Protein AF-A0ABD0XGG5-F1 (afdb_monomer)

Organism: Umbra pygmaea (NCBI:txid75934)

Secondary structure (DSSP, 8-state):
------------------SSS-S---GGGHHHHHHHHHHHHHHHHHHHHHHHHHTTS---------------------------------------S------PPP---S-HHHHHHHHHHHHHHHHHHHHHHHHHHHHHHHHHHHHHHHHHHHHHHHHHHHHHHHHHHHHHHHHHHHHHHHHHHHHHHHHHHHHHHHHHHHHHHHHHHHHHHHHHHHHHHHHHHHHHHHHHT-S-------------------------------------------------------------------------------PPPPP----------------------S-BSSHHHHHHTT--S-EEEEE--TTSS--EEEEEE-SGGGS-EEEEEEESSS-S-----HHHHHH-EE-TTSSEE--HHHHHHHHHSS-EEEEEEEE-TT--EEEEEES-EEEPPGGGTT-EEE--EEESS--SSGGGTTPPPBBTTB--SSSSS-THHHH-S-B--SSS-SB-TTSB--TTSB---SS--BS-BHHHH-TTB--SEEEEEEEEPP-----

pLDDT: mean 70.45, std 29.36, range [24.02, 98.81]

InterPro domains:
  IPR002181 Fibrinogen, alpha/beta/gamma chain, C-terminal globular domain [PF00147] (345-556)
  IPR002181 Fibrinogen, alpha/beta/gamma chain, C-terminal globular domain [PS51406] (338-558)
  IPR002181 Fibrinogen, alpha/beta/gamma chain, C-terminal globular domain [SM00186] (342-557)
  IPR002181 Fibrinogen, alpha/beta/gamma chain, C-terminal globular domain [cd00087] (342-556)
  IPR014716 Fibrinogen, alpha/beta/gamma chain, C-terminal globular, subdomain 1 [G3DSA:3.90.215.10] (335-559)
  IPR020837 Fibrinogen, conserved site [PS00514] (507-519)
  IPR036056 Fibrinogen-like, C-terminal [SSF56496] (339-557)
  IPR037579 Fibrinogen/angiopoietin-like [PTHR47221] (123-559)

Nearest PDB structures (foldseek):
  6y41-assembly14_N  TM=9.980E-01  e=1.308E-39  Homo sapiens
  6y43-assembly1_A  TM=9.625E-01  e=9.208E-37  Homo sapiens
  4jzc-assembly1_A  TM=9.544E-01  e=1.187E-28  Homo sapiens
  8vgp-assembly1_A  TM=9.531E-01  e=6.115E-28  Homo sapiens
  1z3u-assembly4_D  TM=9.408E-01  e=3.541E-27  Homo sapiens

Foldseek 3Di:
DDDDDDDDDDDDDDDDDDPPPDPDDDPPPVVVVVVVVVVVVVVVVVVVVVVVVVVPPDDDDDDDDDDDDDDDDDDDDDDDDDDDDDDDDDDPPPPPDDDPPPPDPDDPDPPPVVVVVVVVVVVVVVVVVVVVVVVVVVVVVVVVVVVVVVVVVVVVVVVVVVVVVVVVVVVVVVVVVVVVVVVVVVVVVVVVVVVVVVVVVVVVVVVVVVVVVVVVVVVVVVVVVVVVVVVVPPPDDDDDDDDDDYDDDDDDDDDDDDDDDDDDDDDDDDDDDDDDDDDDDDDDDDDDDDDDDDDDDDDDDDDDDDDDDDDDDDDDDDDDDDDDDDDDPPDPPPDDDDQCVDDAQFLLVCVVSVVQDWDKGWHQHPQDRDIFIFTWARPPPNTRWTWQFKDAAQPDQQQDDQVCQACKDDDRVHGIGRHLVVQQRSLVRAFKKKKKWFAAPVGDIWIKIFRGWHFDDCVQQRAIATHDIDIDQPDFCVVLHRAHKFHPHRAGEQDPDGCCVQQSHTGSAHVGGQANQSFRDDPPFADDDPHLNARDHDSRPHSRTHTNMIIMIMHHDPPPDDD

Sequence (563 aa):
MGSVVGAQDFGIHTGTQLIESWKNLPIGSIVFIRTELNRSMDKQLTVGLSLWLGLFLVLPEFSQQKEEPQKSTSGSTGHKADRCSYTFIVPQQKLKGALCVNTGPATDRASHKEVEALRGELRRQQEQLDTLRHQLEQEGALATEVQALRKESGSMNARIAQLYAQLLHEVMHKKDQAAEQRRVENLMLNATTQVLQISTSYRELEKKYGSLTLMMSNQSQLIYRLEKQCLSTKDTSPPPQTSTEPCNIQSKTHLNESSESKEMANDVQRDQGASPLQTQKKEPLQGIKVLPATMADAPTDAPFISFPVTKTPVECPPTNPIFRDFVEDPNQLATQSINQQGPWRDCQQVLDSGEATSGIYLLRPQSANRLLQAWCEQTMAHGGWTVIQRRLDGSVNFFRNWEQYKQGFGNLDGEYWLGLEHLYWLTKQAHYKLRVAMEDWQGRHVFAEYDSFRLEPESDWYRLRLGIYQGTAGDSLSWHNNKAFTTLDKDKDAYSGNCAHYQKGGWWYHMCAHSNLNGVWYRGGHYRSRYQDGVYWAEFHGGSYSLKKVTMMIKPTPTSTPL

Mean predicted aligned error: 23.39 Å

Solvent-accessible surface area (backbone atoms only — not comparable to full-atom values): 35456 Å² total; per-residue (Å²): 134,87,81,91,88,84,88,82,91,86,81,95,81,87,79,96,83,86,88,82,87,82,88,83,80,72,83,76,64,62,62,65,58,59,56,57,56,54,66,54,50,63,64,50,54,60,57,52,51,57,61,57,63,66,68,74,79,80,77,83,90,77,83,88,82,86,86,83,92,79,90,84,81,89,82,92,79,81,90,74,81,89,74,88,81,85,81,85,81,76,80,84,79,77,79,89,66,87,81,83,75,79,85,66,83,90,73,99,65,80,52,67,67,56,59,49,48,53,54,51,49,53,48,52,53,48,54,50,50,55,52,53,48,54,51,52,52,53,54,50,52,53,51,52,52,55,52,49,53,52,53,49,50,53,52,51,52,52,52,51,53,50,52,52,52,52,50,50,53,53,52,49,53,55,51,53,51,55,49,51,52,52,51,51,51,54,51,50,52,52,51,50,51,52,53,51,51,52,52,54,52,49,59,52,50,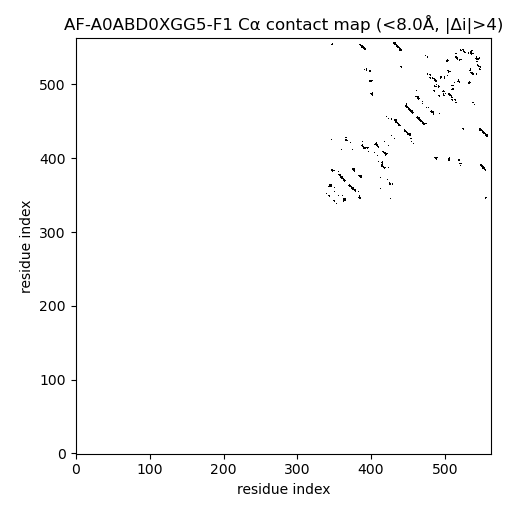53,53,53,51,52,53,50,52,53,51,50,54,51,50,52,54,51,50,55,53,51,52,54,52,65,60,73,67,66,87,78,87,83,84,86,84,88,82,82,89,86,85,83,86,84,90,80,91,81,90,87,81,88,83,90,87,86,81,90,77,87,82,88,85,88,87,85,86,84,88,89,85,90,84,88,87,89,87,88,86,86,87,87,85,81,85,86,90,87,88,82,90,85,81,92,90,82,88,86,87,80,85,84,88,80,88,79,90,82,84,83,83,85,89,84,87,86,84,86,85,85,81,88,74,97,76,74,93,67,81,77,82,71,84,80,85,64,67,28,58,45,30,40,53,36,37,76,72,67,53,60,67,62,42,81,45,61,29,32,31,84,65,40,104,50,77,50,76,38,28,26,39,30,72,62,90,85,21,20,23,31,44,46,33,34,46,64,81,57,87,51,85,44,70,46,45,54,67,47,50,34,67,31,51,71,37,80,93,57,35,30,38,56,13,52,56,55,48,25,32,54,29,63,60,48,57,19,22,36,38,39,44,38,30,40,82,85,70,54,74,38,30,35,33,23,68,31,38,33,40,41,55,73,95,54,39,42,21,32,43,64,54,60,79,51,70,72,31,56,84,34,55,73,84,34,41,76,19,23,40,21,19,72,78,41,73,45,53,70,47,103,59,58,49,24,74,54,29,37,17,48,42,42,32,38,84,45,72,51,41,32,79,38,18,44,64,41,85,83,21,70,63,86,67,100,49,69,23,30,20,15,41,31,65,66,65,30,53,55,25,10,44,42,30,39,36,35,28,36,30,77,48,84,80,78,72,86,129

Structure (mmCIF, N/CA/C/O backbone):
data_AF-A0ABD0XGG5-F1
#
_entry.id   AF-A0ABD0XGG5-F1
#
loop_
_atom_site.group_PDB
_atom_site.id
_atom_site.type_symbol
_atom_site.label_atom_id
_atom_site.label_alt_id
_atom_site.label_comp_id
_atom_site.label_asym_id
_atom_site.label_entity_id
_atom_site.label_seq_id
_atom_site.pdbx_PDB_ins_code
_atom_site.Cartn_x
_atom_site.Cartn_y
_atom_site.Cartn_z
_atom_site.occupancy
_atom_site.B_iso_or_equiv
_atom_site.auth_seq_id
_atom_site.auth_comp_id
_atom_site.auth_asym_id
_atom_site.auth_atom_id
_atom_site.pdbx_PDB_model_num
ATOM 1 N N . MET A 1 1 ? 59.006 -14.037 -38.728 1.00 33.78 1 MET A N 1
ATOM 2 C CA . MET A 1 1 ? 58.498 -15.153 -39.556 1.00 33.78 1 MET A CA 1
ATOM 3 C C . MET A 1 1 ? 58.063 -16.226 -38.562 1.00 33.78 1 MET A C 1
ATOM 5 O O . MET A 1 1 ? 58.912 -16.633 -37.786 1.00 33.78 1 MET A O 1
ATOM 9 N N . GLY A 1 2 ? 56.791 -16.585 -38.378 1.00 31.97 2 GLY A N 1
ATOM 10 C CA . GLY A 1 2 ? 55.601 -16.352 -39.212 1.00 31.97 2 GLY A CA 1
ATOM 11 C C . GLY A 1 2 ? 55.391 -17.508 -40.204 1.00 31.97 2 GLY A C 1
ATOM 12 O O . GLY A 1 2 ? 56.377 -17.915 -40.807 1.00 31.97 2 GLY A O 1
ATOM 13 N N . SER A 1 3 ? 54.190 -18.061 -40.418 1.00 28.09 3 SER A N 1
ATOM 14 C CA . SER A 1 3 ? 52.850 -17.718 -39.886 1.00 28.09 3 SER A CA 1
ATOM 15 C C . SER A 1 3 ? 51.855 -18.890 -40.104 1.00 28.09 3 SER A C 1
ATOM 17 O O . SER A 1 3 ? 52.213 -19.855 -40.763 1.00 28.09 3 SER A O 1
ATOM 19 N N . VAL A 1 4 ? 50.595 -18.735 -39.655 1.00 29.55 4 VAL A N 1
ATOM 20 C CA . VAL A 1 4 ? 49.371 -19.473 -40.089 1.00 29.55 4 VAL A CA 1
ATOM 21 C C . VAL A 1 4 ? 49.253 -20.975 -39.760 1.00 29.55 4 VAL A C 1
ATOM 23 O O . VAL A 1 4 ? 49.890 -21.796 -40.399 1.00 29.55 4 VAL A O 1
ATOM 26 N N . VAL A 1 5 ? 48.295 -21.310 -38.881 1.00 28.47 5 VAL A N 1
ATOM 27 C CA . VAL A 1 5 ? 47.053 -22.113 -39.101 1.00 28.47 5 VAL A CA 1
ATOM 28 C C . VAL A 1 5 ? 46.075 -21.616 -38.009 1.00 28.47 5 VAL A C 1
ATOM 30 O O . VAL A 1 5 ? 46.538 -21.249 -36.933 1.00 28.47 5 VAL A O 1
ATOM 33 N N . GLY A 1 6 ? 44.752 -21.492 -38.146 1.00 27.00 6 GLY A N 1
ATOM 34 C CA . GLY A 1 6 ? 43.788 -21.821 -39.204 1.00 27.00 6 GLY A CA 1
ATOM 35 C C . GLY A 1 6 ? 42.500 -22.305 -38.514 1.00 27.00 6 GLY A C 1
ATOM 36 O O . GLY A 1 6 ? 42.580 -23.138 -37.617 1.00 27.00 6 GLY A O 1
ATOM 37 N N . ALA A 1 7 ? 41.339 -21.728 -38.829 1.00 27.56 7 ALA A N 1
ATOM 38 C CA . ALA A 1 7 ? 40.103 -21.947 -38.064 1.00 27.56 7 ALA A CA 1
ATOM 39 C C . ALA A 1 7 ? 39.243 -23.094 -38.624 1.00 27.56 7 ALA A C 1
ATOM 41 O O . ALA A 1 7 ? 39.269 -23.303 -39.833 1.00 27.56 7 ALA A O 1
ATOM 42 N N . GLN A 1 8 ? 38.429 -23.741 -37.772 1.00 28.45 8 GLN A N 1
ATOM 43 C CA . GLN A 1 8 ? 36.966 -23.836 -37.958 1.00 28.45 8 GLN A CA 1
ATOM 44 C C . GLN A 1 8 ? 36.216 -24.506 -36.781 1.00 28.45 8 GLN A C 1
ATOM 46 O O . GLN A 1 8 ? 36.714 -25.425 -36.138 1.00 28.45 8 GLN A O 1
ATOM 51 N N . ASP A 1 9 ? 35.011 -23.986 -36.536 1.00 27.44 9 ASP A N 1
ATOM 52 C CA . ASP A 1 9 ? 33.744 -24.623 -36.134 1.00 27.44 9 ASP A CA 1
ATOM 53 C C . ASP A 1 9 ? 33.700 -25.849 -35.194 1.00 27.44 9 ASP A C 1
ATOM 55 O O . ASP A 1 9 ? 33.887 -26.985 -35.610 1.00 27.44 9 ASP A O 1
ATOM 59 N N . PHE A 1 10 ? 33.211 -25.609 -33.971 1.00 25.59 10 PHE A N 1
ATOM 60 C CA . PHE A 1 10 ? 32.110 -26.329 -33.292 1.00 25.59 10 PHE A CA 1
ATOM 61 C C . PHE A 1 10 ? 31.510 -25.338 -32.264 1.00 25.59 10 PHE A C 1
ATOM 63 O O . PHE A 1 10 ? 32.206 -24.440 -31.800 1.00 25.59 10 PHE A O 1
ATOM 70 N N . GLY A 1 11 ? 30.248 -25.378 -31.839 1.00 26.36 11 GLY A N 1
ATOM 71 C CA . GLY A 1 11 ? 29.154 -26.322 -32.075 1.00 26.36 11 GLY A CA 1
ATOM 72 C C . GLY A 1 11 ? 28.237 -26.274 -30.844 1.00 26.36 11 GLY A C 1
ATOM 73 O O . GLY A 1 11 ? 28.672 -26.623 -29.751 1.00 26.36 11 GLY A O 1
ATOM 74 N N . ILE A 1 12 ? 27.007 -25.764 -30.970 1.00 35.06 12 ILE A N 1
ATOM 75 C CA . ILE A 1 12 ? 26.151 -25.488 -29.800 1.00 35.06 12 ILE A CA 1
ATOM 76 C C . ILE A 1 12 ? 25.566 -26.790 -29.242 1.00 35.06 12 ILE A C 1
ATOM 78 O O . ILE A 1 12 ? 24.821 -27.467 -29.944 1.00 35.06 12 ILE A O 1
ATOM 82 N N . HIS A 1 13 ? 25.790 -27.069 -27.954 1.00 27.92 13 HIS A N 1
ATOM 83 C CA . HIS A 1 13 ? 24.845 -27.854 -27.158 1.00 27.92 13 HIS A CA 1
ATOM 84 C C . HIS A 1 13 ? 24.826 -27.452 -25.675 1.00 27.92 13 HIS A C 1
ATOM 86 O O . HIS A 1 13 ? 25.647 -26.680 -25.185 1.00 27.92 13 HIS A O 1
ATOM 92 N N . THR A 1 14 ? 23.794 -27.935 -24.992 1.00 36.28 14 THR A N 1
ATOM 93 C CA . THR A 1 14 ? 23.286 -27.486 -23.692 1.00 36.28 14 THR A CA 1
ATOM 94 C C . THR A 1 14 ? 23.737 -28.349 -22.512 1.00 36.28 14 THR A C 1
ATOM 96 O O . THR A 1 14 ? 23.705 -29.571 -22.624 1.00 36.28 14 THR A O 1
ATOM 99 N N . GLY A 1 15 ? 23.919 -27.735 -21.336 1.00 30.84 15 GLY A N 1
ATOM 100 C CA . GLY A 1 15 ? 23.593 -28.389 -20.057 1.00 30.84 15 GLY A CA 1
ATOM 101 C C . GLY A 1 15 ? 24.714 -28.524 -19.018 1.00 30.84 15 GLY A C 1
ATOM 102 O O . GLY A 1 15 ? 25.653 -29.289 -19.180 1.00 30.84 15 GLY A O 1
ATOM 103 N N . THR A 1 16 ? 24.526 -27.840 -17.884 1.00 41.25 16 THR A N 1
ATOM 104 C CA . THR A 1 16 ? 24.708 -28.395 -16.523 1.00 41.25 16 THR A CA 1
ATOM 105 C C . THR A 1 16 ? 25.890 -29.347 -16.250 1.00 41.25 16 THR A C 1
ATOM 107 O O . THR A 1 16 ? 25.668 -30.518 -15.949 1.00 41.25 16 THR A O 1
ATOM 110 N N . GLN A 1 17 ? 27.128 -28.835 -16.196 1.00 33.72 17 GLN A N 1
ATOM 111 C CA . GLN A 1 17 ? 28.214 -29.464 -15.416 1.00 33.72 17 GLN A CA 1
ATOM 112 C C . GLN A 1 17 ? 29.354 -28.474 -15.086 1.00 33.72 17 GLN A C 1
ATOM 114 O O . GLN A 1 17 ? 30.371 -28.434 -15.768 1.00 33.72 17 GLN A O 1
ATOM 119 N N . LEU A 1 18 ? 29.191 -27.633 -14.047 1.00 32.34 18 LEU A N 1
ATOM 120 C CA . LEU A 1 18 ? 30.286 -26.762 -13.558 1.00 32.34 18 LEU A CA 1
ATOM 121 C C . LEU A 1 18 ? 30.145 -26.249 -12.099 1.00 32.34 18 LEU A C 1
ATOM 123 O O . LEU A 1 18 ? 30.721 -25.222 -11.746 1.00 32.34 18 LEU A O 1
ATOM 127 N N . ILE A 1 19 ? 29.400 -26.947 -11.224 1.00 35.84 19 ILE A N 1
ATOM 128 C CA . ILE A 1 19 ? 29.172 -26.530 -9.815 1.00 35.84 19 ILE A CA 1
ATOM 129 C C . ILE A 1 19 ? 29.477 -27.660 -8.803 1.00 35.84 19 ILE A C 1
ATOM 131 O O . ILE A 1 19 ? 28.729 -27.880 -7.859 1.00 35.84 19 ILE A O 1
ATOM 135 N N . GLU A 1 20 ? 30.593 -28.377 -8.976 1.00 34.34 20 GLU A N 1
ATOM 136 C CA . GLU A 1 20 ? 31.082 -29.386 -8.001 1.00 34.34 20 GLU A CA 1
ATOM 137 C C . GLU A 1 20 ? 32.575 -29.219 -7.620 1.00 34.34 20 GLU A C 1
ATOM 139 O O . GLU A 1 20 ? 33.082 -29.948 -6.775 1.00 34.34 20 GLU A O 1
ATOM 144 N N . SER A 1 21 ? 33.293 -28.219 -8.159 1.00 32.75 21 SER A N 1
ATOM 145 C CA . SER A 1 21 ? 34.752 -28.051 -7.958 1.00 32.75 21 SER A CA 1
ATOM 146 C C . SER A 1 21 ? 35.168 -26.781 -7.185 1.00 32.75 21 SER A C 1
ATOM 148 O O . SER A 1 21 ? 36.246 -26.238 -7.417 1.00 32.75 21 SER A O 1
ATOM 150 N N . TRP A 1 22 ? 34.333 -26.300 -6.254 1.00 34.16 22 TRP A N 1
ATOM 151 C CA . TRP A 1 22 ? 34.603 -25.085 -5.452 1.00 34.16 22 TRP A CA 1
ATOM 152 C C . TRP A 1 22 ? 34.530 -25.285 -3.923 1.00 34.16 22 TRP A C 1
ATOM 154 O O . TRP A 1 22 ? 34.489 -24.313 -3.175 1.00 34.16 22 TRP A O 1
ATOM 164 N N . LYS A 1 23 ? 34.533 -26.533 -3.429 1.00 36.16 23 LYS A N 1
ATOM 165 C CA . LYS A 1 23 ? 34.425 -26.833 -1.983 1.00 36.16 23 LYS A CA 1
ATOM 166 C C . LYS A 1 23 ? 35.751 -26.955 -1.214 1.00 36.16 23 LYS A C 1
ATOM 168 O O . LYS A 1 23 ? 35.702 -26.963 0.008 1.00 36.16 23 LYS A O 1
ATOM 173 N N . ASN A 1 24 ? 36.910 -27.033 -1.881 1.00 44.50 24 ASN A N 1
ATOM 174 C CA . ASN A 1 24 ? 38.211 -27.271 -1.228 1.00 44.50 24 ASN A CA 1
ATOM 175 C C . ASN A 1 24 ? 39.353 -26.418 -1.822 1.00 44.50 24 ASN A C 1
ATOM 177 O O . ASN A 1 24 ? 40.105 -26.895 -2.667 1.00 44.50 24 ASN A O 1
ATOM 181 N N . LEU A 1 25 ? 39.528 -25.181 -1.340 1.00 36.19 25 LEU A N 1
ATOM 182 C CA . LEU A 1 25 ? 40.775 -24.406 -1.475 1.00 36.19 25 LEU A CA 1
ATOM 183 C C . LEU A 1 25 ? 41.021 -23.575 -0.195 1.00 36.19 25 LEU A C 1
ATOM 185 O O . LEU A 1 25 ? 40.060 -23.062 0.381 1.00 36.19 25 LEU A O 1
ATOM 189 N N . PRO A 1 26 ? 42.276 -23.438 0.280 1.00 35.72 26 PRO A N 1
ATOM 190 C CA . PRO A 1 26 ? 42.580 -22.777 1.548 1.00 35.72 26 PRO A CA 1
ATOM 191 C C . PRO A 1 26 ? 42.569 -21.240 1.462 1.00 35.72 26 PRO A C 1
ATOM 193 O O . PRO A 1 26 ? 42.808 -20.633 0.420 1.00 35.72 26 PRO A O 1
ATOM 196 N N . ILE A 1 27 ? 42.361 -20.607 2.619 1.00 42.88 27 ILE A N 1
ATOM 197 C CA . ILE A 1 27 ? 42.032 -19.176 2.791 1.00 42.88 27 ILE A CA 1
ATOM 198 C C . ILE A 1 27 ? 43.125 -18.201 2.281 1.00 42.88 27 ILE A C 1
ATOM 200 O O . ILE A 1 27 ? 42.839 -17.032 2.021 1.00 42.88 27 ILE A O 1
ATOM 204 N N . GLY A 1 28 ? 44.366 -18.658 2.074 1.00 40.12 28 GLY A N 1
ATOM 205 C CA . GLY A 1 28 ? 45.497 -17.800 1.690 1.00 40.12 28 GLY A CA 1
ATOM 206 C C . GLY A 1 28 ? 45.398 -17.132 0.308 1.00 40.12 28 GLY A C 1
ATOM 207 O O . GLY A 1 28 ? 45.922 -16.034 0.126 1.00 40.12 28 GLY A O 1
ATOM 208 N N . SER A 1 29 ? 44.718 -17.742 -0.668 1.00 40.09 29 SER A N 1
ATOM 209 C CA . SER A 1 29 ? 44.772 -17.282 -2.071 1.00 40.09 29 SER A CA 1
ATOM 210 C C . SER A 1 29 ? 43.901 -16.057 -2.389 1.00 40.09 29 SER A C 1
ATOM 212 O O . SER A 1 29 ? 44.136 -15.386 -3.392 1.00 40.09 29 SER A O 1
ATOM 214 N N . ILE A 1 30 ? 42.916 -15.725 -1.547 1.00 38.28 30 ILE A N 1
ATOM 215 C CA . ILE A 1 30 ? 41.955 -14.635 -1.814 1.00 38.28 30 ILE A CA 1
ATOM 216 C C . ILE A 1 30 ? 42.591 -13.242 -1.638 1.00 38.28 30 ILE A C 1
ATOM 218 O O . ILE A 1 30 ? 42.180 -12.282 -2.293 1.00 38.28 30 ILE A O 1
ATOM 222 N N . VAL A 1 31 ? 43.634 -13.121 -0.809 1.00 39.47 31 VAL A N 1
ATOM 223 C CA . VAL A 1 31 ? 44.313 -11.838 -0.546 1.00 39.47 31 VAL A CA 1
ATOM 224 C C . VAL A 1 31 ? 44.998 -11.291 -1.807 1.00 39.47 31 VAL A C 1
ATOM 226 O O . VAL A 1 31 ? 44.912 -10.095 -2.078 1.00 39.47 31 VAL A O 1
ATOM 229 N N . PHE A 1 32 ? 45.618 -12.161 -2.611 1.00 33.44 32 PHE A N 1
ATOM 230 C CA . PHE A 1 32 ? 46.445 -11.761 -3.758 1.00 33.44 32 PHE A CA 1
ATOM 231 C C . PHE A 1 32 ? 45.640 -11.229 -4.957 1.00 33.44 32 PHE A C 1
ATOM 233 O O . PHE A 1 32 ? 46.131 -10.402 -5.721 1.00 33.44 32 PHE A O 1
ATOM 240 N N . ILE A 1 33 ? 44.388 -11.671 -5.115 1.00 37.53 33 ILE A N 1
ATOM 241 C CA . ILE A 1 33 ? 43.496 -11.188 -6.183 1.00 37.53 33 ILE A CA 1
ATOM 242 C C . ILE A 1 33 ? 42.979 -9.775 -5.860 1.00 37.53 33 ILE A C 1
ATOM 244 O O . ILE A 1 33 ? 42.777 -8.959 -6.760 1.00 37.53 33 ILE A O 1
ATOM 248 N N . ARG A 1 34 ? 42.814 -9.448 -4.570 1.00 36.31 34 ARG A N 1
ATOM 249 C CA . ARG A 1 34 ? 42.289 -8.148 -4.123 1.00 36.31 34 ARG A CA 1
ATOM 250 C C . ARG A 1 34 ? 43.286 -6.996 -4.310 1.00 36.31 34 ARG A C 1
ATOM 252 O O . ARG A 1 34 ? 42.856 -5.862 -4.503 1.00 36.31 34 ARG A O 1
ATOM 259 N N . THR A 1 35 ? 44.592 -7.264 -4.288 1.00 38.53 35 THR A N 1
ATOM 260 C CA . THR A 1 35 ? 45.638 -6.246 -4.490 1.00 38.53 35 THR A CA 1
ATOM 261 C C . THR A 1 35 ? 45.809 -5.831 -5.953 1.00 38.53 35 THR A C 1
ATOM 263 O O . THR A 1 35 ? 45.865 -4.632 -6.226 1.00 38.53 35 THR A O 1
ATOM 266 N N . GLU A 1 36 ? 45.848 -6.766 -6.908 1.00 35.34 36 GLU A N 1
ATOM 267 C CA . GLU A 1 36 ? 46.031 -6.406 -8.329 1.00 35.34 36 GLU A CA 1
ATOM 268 C C . GLU A 1 36 ? 44.762 -5.820 -8.982 1.00 35.34 36 GLU A C 1
ATOM 270 O O . GLU A 1 36 ? 44.871 -4.942 -9.838 1.00 35.34 36 GLU A O 1
ATOM 275 N N . LEU A 1 37 ? 43.553 -6.185 -8.528 1.00 36.69 37 LEU A N 1
ATOM 276 C CA . LEU A 1 37 ? 42.320 -5.536 -9.007 1.00 36.69 37 LEU A CA 1
ATOM 277 C C . LEU A 1 37 ? 42.246 -4.047 -8.623 1.00 36.69 37 LEU A C 1
ATOM 279 O O . LEU A 1 37 ? 41.952 -3.217 -9.484 1.00 36.69 37 LEU A O 1
ATOM 283 N N . ASN A 1 38 ? 42.602 -3.682 -7.383 1.00 36.59 38 ASN A N 1
ATOM 284 C CA . ASN A 1 38 ? 42.709 -2.271 -6.980 1.00 36.59 38 ASN A CA 1
ATOM 285 C C . ASN A 1 38 ? 43.728 -1.510 -7.849 1.00 36.59 38 ASN A C 1
ATOM 287 O O . ASN A 1 38 ? 43.452 -0.407 -8.319 1.00 36.59 38 ASN A O 1
ATOM 291 N N . ARG A 1 39 ? 44.878 -2.136 -8.137 1.00 35.44 39 ARG A N 1
ATOM 292 C CA . ARG A 1 39 ? 45.971 -1.557 -8.937 1.00 35.44 39 ARG A CA 1
ATOM 293 C C . ARG A 1 39 ? 45.589 -1.248 -10.393 1.00 35.44 39 ARG A C 1
ATOM 295 O O . ARG A 1 39 ? 46.284 -0.477 -11.061 1.00 35.44 39 ARG A O 1
ATOM 302 N N . SER A 1 40 ? 44.501 -1.843 -10.885 1.00 34.97 40 SER A N 1
ATOM 303 C CA . SER A 1 40 ? 43.920 -1.559 -12.201 1.00 34.97 40 SER A CA 1
ATOM 304 C C . SER A 1 40 ? 43.005 -0.323 -12.189 1.00 34.97 40 SER A C 1
ATOM 306 O O . SER A 1 40 ? 43.011 0.457 -13.142 1.00 34.97 40 SER A O 1
ATOM 308 N N . MET A 1 41 ? 42.264 -0.090 -11.097 1.00 36.69 41 MET A N 1
ATOM 309 C CA . MET A 1 41 ? 41.281 0.999 -11.006 1.00 36.69 41 MET A CA 1
ATOM 310 C C . MET A 1 41 ? 41.920 2.390 -10.860 1.00 36.69 41 MET A C 1
ATOM 312 O O . MET A 1 41 ? 41.494 3.322 -11.545 1.00 36.69 41 MET A O 1
ATOM 316 N N . ASP A 1 42 ? 42.987 2.538 -10.067 1.00 43.38 42 ASP A N 1
ATOM 317 C CA . ASP A 1 42 ? 43.670 3.838 -9.885 1.00 43.38 42 ASP A CA 1
ATOM 318 C C . ASP A 1 42 ? 44.255 4.401 -11.199 1.00 43.38 42 ASP A C 1
ATOM 320 O O . ASP A 1 42 ? 44.332 5.618 -11.404 1.00 43.38 42 ASP A O 1
ATOM 324 N N . LYS A 1 43 ? 44.618 3.515 -12.137 1.00 40.84 43 LYS A N 1
ATOM 325 C CA . LYS A 1 43 ? 45.123 3.883 -13.471 1.00 40.84 43 LYS A CA 1
ATOM 326 C C . LYS A 1 43 ? 44.027 4.349 -14.436 1.00 40.84 43 LYS A C 1
ATOM 328 O O . LYS A 1 43 ? 44.342 5.022 -15.410 1.00 40.84 43 LYS A O 1
ATOM 333 N N . GLN A 1 44 ? 42.760 4.020 -14.177 1.00 45.03 44 GLN A N 1
ATOM 334 C CA . GLN A 1 44 ? 41.621 4.508 -14.965 1.00 45.03 44 GLN A CA 1
ATOM 335 C C . GLN A 1 44 ? 41.187 5.908 -14.500 1.00 45.03 44 GLN A C 1
ATOM 337 O O . GLN A 1 44 ? 40.999 6.804 -15.324 1.00 45.03 44 GLN A O 1
ATOM 342 N N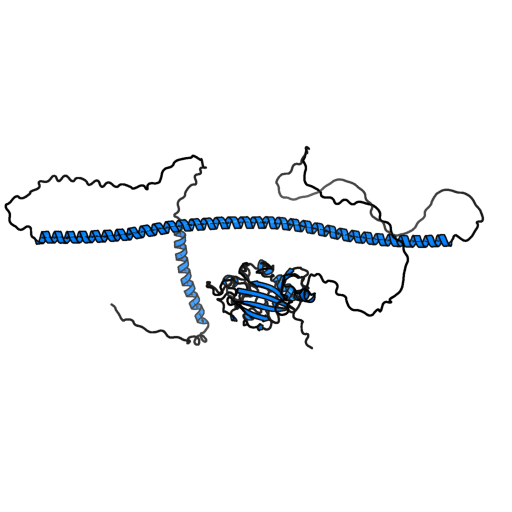 . LEU A 1 45 ? 41.094 6.145 -13.183 1.00 41.62 45 LEU A N 1
ATOM 343 C CA . LEU A 1 45 ? 40.666 7.449 -12.646 1.00 41.62 45 LEU A CA 1
ATOM 344 C C . LEU A 1 45 ? 41.640 8.588 -12.992 1.00 41.62 45 LEU A C 1
ATOM 346 O O . LEU A 1 45 ? 41.209 9.698 -13.303 1.00 41.62 45 LEU A O 1
ATOM 350 N N . THR A 1 46 ? 42.947 8.320 -12.972 1.00 46.47 46 THR A N 1
ATOM 351 C CA . THR A 1 46 ? 43.990 9.329 -13.239 1.00 46.47 46 THR A CA 1
ATOM 352 C C . THR A 1 46 ? 44.002 9.830 -14.691 1.00 46.47 46 THR A C 1
ATOM 354 O O . THR A 1 46 ? 44.265 11.013 -14.932 1.00 46.47 46 THR A O 1
ATOM 357 N N . VAL A 1 47 ? 43.634 8.981 -15.656 1.00 47.09 47 VAL A N 1
ATOM 358 C CA . VAL A 1 47 ? 43.437 9.377 -17.066 1.00 47.09 47 VAL A CA 1
ATOM 359 C C . VAL A 1 47 ? 42.095 10.102 -17.260 1.00 47.09 47 VAL A C 1
ATOM 361 O O . VAL A 1 47 ? 42.007 11.051 -18.037 1.00 47.09 47 VAL A O 1
ATOM 364 N N . GLY A 1 48 ? 41.057 9.722 -16.507 1.00 46.94 48 GLY A N 1
ATOM 365 C CA . GLY A 1 48 ? 39.753 10.394 -16.541 1.00 46.94 48 GLY A CA 1
ATOM 366 C C . GLY A 1 48 ? 39.796 11.855 -16.071 1.00 46.94 48 GLY A C 1
ATOM 367 O O . GLY A 1 48 ? 39.289 12.738 -16.764 1.00 46.94 48 GLY A O 1
ATOM 368 N N . LEU A 1 49 ? 40.432 12.139 -14.925 1.00 44.25 49 LEU A N 1
ATOM 369 C CA . LEU A 1 49 ? 40.498 13.509 -14.385 1.00 44.25 49 LEU A CA 1
ATOM 370 C C . LEU A 1 49 ? 41.306 14.472 -15.269 1.00 44.25 49 LEU A C 1
ATOM 372 O O . LEU A 1 49 ? 40.955 15.648 -15.370 1.00 44.25 49 LEU A O 1
ATOM 376 N N . SER A 1 50 ? 42.371 13.991 -15.914 1.00 46.28 50 SER A N 1
ATOM 377 C CA . SER A 1 50 ? 43.230 14.826 -16.764 1.00 46.28 50 SER A CA 1
ATOM 378 C C . SER A 1 50 ? 42.530 15.259 -18.060 1.00 46.28 50 SER A C 1
ATOM 380 O O . SER A 1 50 ? 42.695 16.403 -18.484 1.00 46.28 50 SER A O 1
ATOM 382 N N . LEU A 1 51 ? 41.661 14.414 -18.627 1.00 45.72 51 LEU A N 1
ATOM 383 C CA . LEU A 1 51 ? 40.769 14.792 -19.732 1.00 45.72 51 LEU A CA 1
ATOM 384 C C . LEU A 1 51 ? 39.671 15.784 -19.311 1.00 45.72 51 LEU A C 1
ATOM 386 O O . LEU A 1 51 ? 39.300 16.651 -20.100 1.00 45.72 51 LEU A O 1
ATOM 390 N N . TRP A 1 52 ? 39.161 15.693 -18.078 1.00 43.81 52 TRP A N 1
ATOM 391 C CA . TRP A 1 52 ? 38.079 16.569 -17.605 1.00 43.81 52 TRP A CA 1
ATOM 392 C C . TRP A 1 52 ? 38.561 17.992 -17.282 1.00 43.81 52 TRP A C 1
ATOM 394 O O . TRP A 1 52 ? 37.890 18.964 -17.625 1.00 43.81 52 TRP A O 1
ATOM 404 N N . LEU A 1 53 ? 39.756 18.130 -16.695 1.00 42.03 53 LEU A N 1
ATOM 405 C CA . LEU A 1 53 ? 40.370 19.434 -16.404 1.00 42.03 53 LEU A CA 1
ATOM 406 C C . LEU A 1 53 ? 40.784 20.203 -17.670 1.00 42.03 53 LEU A C 1
ATOM 408 O O . LEU A 1 53 ? 40.719 21.431 -17.683 1.00 42.03 53 LEU A O 1
ATOM 412 N N . GLY A 1 54 ? 41.162 19.505 -18.746 1.00 42.91 54 GLY A N 1
ATOM 413 C CA . GLY A 1 54 ? 41.526 20.141 -20.018 1.00 42.91 54 GLY A CA 1
ATOM 414 C C . GLY A 1 54 ? 40.356 20.819 -20.744 1.00 42.91 54 GLY A C 1
ATOM 415 O O . GLY A 1 54 ? 40.576 21.755 -21.510 1.00 42.91 54 GLY A O 1
ATOM 416 N N . LEU A 1 55 ? 39.114 20.390 -20.496 1.00 39.56 55 LEU A N 1
ATOM 417 C CA . LEU A 1 55 ? 37.935 20.871 -21.228 1.00 39.56 55 LEU A CA 1
ATOM 418 C C . LEU A 1 55 ? 37.336 22.179 -20.673 1.00 39.56 55 LEU A C 1
ATOM 420 O O . LEU A 1 55 ? 36.456 22.759 -21.301 1.00 39.56 55 LEU A O 1
ATOM 424 N N . PHE A 1 56 ? 37.797 22.648 -19.508 1.00 37.19 56 PHE A N 1
ATOM 425 C CA . PHE A 1 56 ? 37.185 23.770 -18.777 1.00 37.19 56 PHE A CA 1
ATOM 426 C C . PHE A 1 56 ? 37.868 25.137 -18.983 1.00 37.19 56 PHE A C 1
ATOM 428 O O . PHE A 1 56 ? 37.439 26.124 -18.390 1.00 37.19 56 PHE A O 1
ATOM 435 N N . LEU A 1 57 ? 38.916 25.216 -19.814 1.00 35.47 57 LEU A N 1
ATOM 436 C CA . LEU A 1 57 ? 39.729 26.430 -20.011 1.00 35.47 57 LEU A CA 1
ATOM 437 C C . LEU A 1 57 ? 39.527 27.139 -21.366 1.00 35.47 57 LEU A C 1
ATOM 439 O O . LEU A 1 57 ? 40.286 28.051 -21.686 1.00 35.47 57 LEU A O 1
ATOM 443 N N . VAL A 1 58 ? 38.516 26.762 -22.163 1.00 39.41 58 VAL A N 1
ATOM 444 C CA . VAL A 1 58 ? 38.220 27.417 -23.456 1.00 39.41 58 VAL A CA 1
ATOM 445 C C . VAL A 1 58 ? 36.720 27.690 -23.641 1.00 39.41 58 VAL A C 1
ATOM 447 O O . VAL A 1 58 ? 36.044 27.048 -24.441 1.00 39.41 58 VAL A O 1
ATOM 450 N N . LEU A 1 59 ? 36.211 28.701 -22.934 1.00 30.70 59 LEU A N 1
ATOM 451 C CA . LEU A 1 59 ? 35.017 29.457 -23.330 1.00 30.70 59 LEU A CA 1
ATOM 452 C C . LEU A 1 59 ? 35.276 30.955 -23.080 1.00 30.70 59 LEU A C 1
ATOM 454 O O . LEU A 1 59 ? 35.568 31.315 -21.940 1.00 30.70 59 LEU A O 1
ATOM 458 N N . PRO A 1 60 ? 35.210 31.823 -24.108 1.00 33.88 60 PRO A N 1
ATOM 459 C CA . PRO A 1 60 ? 35.386 33.261 -23.937 1.00 33.88 60 PRO A CA 1
ATOM 460 C C . PRO A 1 60 ? 34.121 33.930 -23.382 1.00 33.88 60 PRO A C 1
ATOM 462 O O . PRO A 1 60 ? 33.005 33.430 -23.527 1.00 33.88 60 PRO A O 1
ATOM 465 N N . GLU A 1 61 ? 34.313 35.095 -22.772 1.00 32.03 61 GLU A N 1
ATOM 466 C CA . GLU A 1 61 ? 33.251 35.922 -22.204 1.00 32.03 61 GLU A CA 1
ATOM 467 C C . GLU A 1 61 ? 32.302 36.461 -23.289 1.00 32.03 61 GLU A C 1
ATOM 469 O O . GLU A 1 61 ? 32.732 36.845 -24.377 1.00 32.03 61 GLU A O 1
ATOM 474 N N . PHE A 1 62 ? 31.010 36.565 -22.964 1.00 26.66 62 PHE A N 1
ATOM 475 C CA . PHE A 1 62 ? 30.056 37.364 -23.734 1.00 26.66 62 PHE A CA 1
ATOM 476 C C . PHE A 1 62 ? 29.320 38.320 -22.795 1.00 26.66 62 PHE A C 1
ATOM 478 O O . PHE A 1 62 ? 28.480 37.911 -21.991 1.00 26.66 62 PHE A O 1
ATOM 485 N N . SER A 1 63 ? 29.667 39.603 -22.885 1.00 27.94 63 SER A N 1
ATOM 486 C CA . SER A 1 63 ? 29.071 40.661 -22.070 1.00 27.94 63 SER A CA 1
ATOM 487 C C . SER A 1 63 ? 27.585 40.834 -22.366 1.00 27.94 63 SER A C 1
ATOM 489 O O . SER A 1 63 ? 27.156 40.830 -23.520 1.00 27.94 63 SER A O 1
ATOM 491 N N . GLN A 1 64 ? 26.798 41.066 -21.316 1.00 30.92 64 GLN A N 1
ATOM 492 C CA . GLN A 1 64 ? 25.428 41.542 -21.470 1.00 30.92 64 GLN A CA 1
ATOM 493 C C . GLN A 1 64 ? 25.429 42.970 -22.022 1.00 30.92 64 GLN A C 1
ATOM 495 O O . GLN A 1 64 ? 26.090 43.850 -21.471 1.00 30.92 64 GLN A O 1
ATOM 500 N N . GLN A 1 65 ? 24.595 43.228 -23.027 1.00 27.48 65 GLN A N 1
ATOM 501 C CA . GLN A 1 65 ? 24.072 44.566 -23.276 1.00 27.48 65 GLN A CA 1
ATOM 502 C C . GLN A 1 65 ? 22.549 44.486 -23.430 1.00 27.48 65 GLN A C 1
ATOM 504 O O . GLN A 1 65 ? 22.000 43.440 -23.778 1.00 27.48 65 GLN A O 1
ATOM 509 N N . LYS A 1 66 ? 21.867 45.557 -23.027 1.00 28.64 66 LYS A N 1
ATOM 510 C CA . LYS A 1 66 ? 20.458 45.555 -22.621 1.00 28.64 66 LYS A CA 1
ATOM 511 C C . LYS A 1 66 ? 19.716 46.651 -23.372 1.00 28.64 66 LYS A C 1
ATOM 513 O O . LYS A 1 66 ? 20.064 47.815 -23.205 1.00 28.64 66 LYS A O 1
ATOM 518 N N . GLU A 1 67 ? 18.653 46.293 -24.084 1.00 25.34 67 GLU A N 1
ATOM 519 C CA . GLU A 1 67 ? 17.714 47.258 -24.661 1.00 25.34 67 GLU A CA 1
ATOM 520 C C . GLU A 1 67 ? 16.271 46.735 -24.599 1.00 25.34 67 GLU A C 1
ATOM 522 O O . GLU A 1 67 ? 16.028 45.527 -24.620 1.00 25.34 67 GLU A O 1
ATOM 527 N N . GLU A 1 68 ? 15.322 47.660 -24.445 1.00 25.09 68 GLU A N 1
ATOM 528 C CA . GLU A 1 68 ? 13.886 47.395 -24.290 1.00 25.09 68 GLU A CA 1
ATOM 529 C C . GLU A 1 68 ? 13.107 47.699 -25.587 1.00 25.09 68 GLU A C 1
ATOM 531 O O . GLU A 1 68 ? 13.606 48.408 -26.463 1.00 25.09 68 GLU A O 1
ATOM 536 N N . PRO A 1 69 ? 11.891 47.149 -25.763 1.00 33.75 69 PRO A N 1
ATOM 537 C CA . PRO A 1 69 ? 11.233 47.121 -27.065 1.00 33.75 69 PRO A CA 1
ATOM 538 C C . PRO A 1 69 ? 10.522 48.431 -27.430 1.00 33.75 69 PRO A C 1
ATOM 540 O O . PRO A 1 69 ? 9.800 49.014 -26.620 1.00 33.75 69 PRO A O 1
ATOM 543 N N . GLN A 1 70 ? 10.576 48.803 -28.713 1.00 27.05 70 GLN A N 1
ATOM 544 C CA . GLN A 1 70 ? 9.618 49.733 -29.319 1.00 27.05 70 GLN A CA 1
ATOM 545 C C . GLN A 1 70 ? 8.852 49.090 -30.47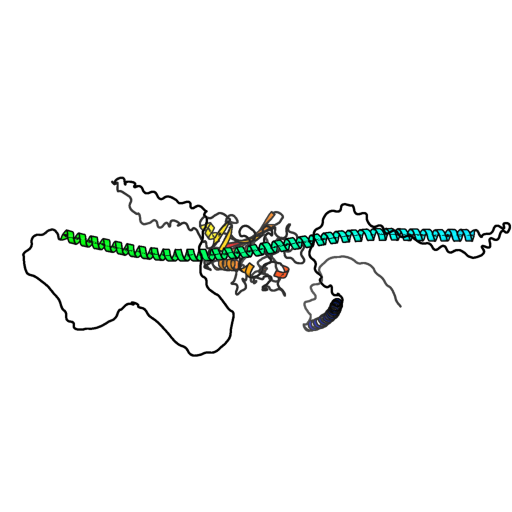9 1.00 27.05 70 GLN A C 1
ATOM 547 O O . GLN A 1 70 ? 9.403 48.363 -31.302 1.00 27.05 70 GLN A O 1
ATOM 552 N N . LYS A 1 71 ? 7.548 49.383 -30.541 1.00 31.31 71 LYS A N 1
ATOM 553 C CA . LYS A 1 71 ? 6.677 49.035 -31.670 1.00 31.31 71 LYS A CA 1
ATOM 554 C C . LYS A 1 71 ? 6.913 49.995 -32.836 1.00 31.31 71 LYS A C 1
ATOM 556 O O . LYS A 1 71 ? 6.825 51.205 -32.654 1.00 31.31 71 LYS A O 1
ATOM 561 N N . SER A 1 72 ? 6.971 49.460 -34.047 1.00 26.98 72 SER A N 1
ATOM 562 C CA . SER A 1 72 ? 6.443 50.131 -35.241 1.00 26.98 72 SER A CA 1
ATOM 563 C C . SER A 1 72 ? 5.789 49.090 -36.163 1.00 26.98 72 SER A C 1
ATOM 565 O O . SER A 1 72 ? 5.802 47.896 -35.860 1.00 26.98 72 SER A O 1
ATOM 567 N N . THR A 1 73 ? 5.071 49.535 -37.196 1.00 27.27 73 THR A N 1
ATOM 568 C CA . THR A 1 73 ? 4.073 48.721 -37.918 1.00 27.27 73 THR A CA 1
ATOM 569 C C . THR A 1 73 ? 4.274 48.714 -39.432 1.00 27.27 73 THR A C 1
ATOM 571 O O . THR A 1 73 ? 4.887 49.619 -39.989 1.00 27.27 73 THR A O 1
ATOM 574 N N . SER A 1 74 ? 3.620 47.742 -40.085 1.00 28.73 74 SER A N 1
ATOM 575 C CA . SER A 1 74 ? 3.436 47.594 -41.541 1.00 28.73 74 SER A CA 1
ATOM 576 C C . SER A 1 74 ? 4.663 47.148 -42.353 1.00 28.73 74 SER A C 1
ATOM 578 O O . SER A 1 74 ? 5.801 47.326 -41.938 1.00 28.73 74 SER A O 1
ATOM 580 N N . GLY A 1 75 ? 4.409 46.527 -43.515 1.00 26.41 75 GLY A N 1
ATOM 581 C CA . GLY A 1 75 ? 5.455 46.049 -44.431 1.00 26.41 75 GLY A CA 1
ATOM 582 C C . GLY A 1 75 ? 5.160 44.682 -45.053 1.00 26.41 75 GLY A C 1
ATOM 583 O O . GLY A 1 75 ? 5.785 43.689 -44.700 1.00 26.41 75 GLY A O 1
ATOM 584 N N . SER A 1 76 ? 4.214 44.611 -45.993 1.00 31.81 76 SER A N 1
ATOM 585 C CA . SER A 1 76 ? 4.015 43.404 -46.811 1.00 31.81 76 SER A CA 1
ATOM 586 C C . SER A 1 76 ? 5.063 43.321 -47.922 1.00 31.81 76 SER A C 1
ATOM 588 O O . SER A 1 76 ? 5.103 44.208 -48.773 1.00 31.81 76 SER A O 1
ATOM 590 N N . THR A 1 77 ? 5.823 42.226 -48.002 1.00 31.98 77 THR A N 1
ATOM 591 C CA . THR A 1 77 ? 6.190 41.552 -49.269 1.00 31.98 77 THR A CA 1
ATOM 592 C C . THR A 1 77 ? 6.826 40.183 -48.991 1.00 31.98 77 THR A C 1
ATOM 594 O O . THR A 1 77 ? 7.349 39.939 -47.909 1.00 31.98 77 THR A O 1
ATOM 597 N N . GLY A 1 78 ? 6.724 39.249 -49.942 1.00 34.28 78 GLY A N 1
ATOM 598 C CA . GLY A 1 78 ? 7.136 37.856 -49.734 1.00 34.28 78 GLY A CA 1
ATOM 599 C C . GLY A 1 78 ? 8.645 37.618 -49.857 1.00 34.28 78 GLY A C 1
ATOM 600 O O . GLY A 1 78 ? 9.289 38.148 -50.761 1.00 34.28 78 GLY A O 1
ATOM 601 N N . HIS A 1 79 ? 9.188 36.744 -49.002 1.00 34.75 79 HIS A N 1
ATOM 602 C CA . HIS A 1 79 ? 10.566 36.259 -49.105 1.00 34.75 79 HIS A CA 1
ATOM 603 C C . HIS A 1 79 ? 10.816 35.548 -50.445 1.00 34.75 79 HIS A C 1
ATOM 605 O O . HIS A 1 79 ? 10.399 34.406 -50.649 1.00 34.75 79 HIS A O 1
ATOM 611 N N . LYS A 1 80 ? 11.586 36.187 -51.330 1.00 37.72 80 LYS A N 1
ATOM 612 C CA . LYS A 1 80 ? 12.459 35.459 -52.257 1.00 37.72 80 LYS A CA 1
ATOM 613 C C . LYS A 1 80 ? 13.739 35.102 -51.502 1.00 37.72 80 LYS A C 1
ATOM 615 O O . LYS A 1 80 ? 14.242 35.923 -50.745 1.00 37.72 80 LYS A O 1
ATOM 620 N N . ALA A 1 81 ? 14.247 33.889 -51.697 1.00 41.25 81 ALA A N 1
ATOM 621 C CA . ALA A 1 81 ? 15.544 33.500 -51.155 1.00 41.25 81 ALA A CA 1
ATOM 622 C C . ALA A 1 81 ? 16.674 34.174 -51.947 1.00 41.25 81 ALA A C 1
ATOM 624 O O . ALA A 1 81 ? 16.634 34.186 -53.183 1.00 41.25 81 ALA A O 1
ATOM 625 N N . ASP A 1 82 ? 17.685 34.688 -51.247 1.00 41.53 82 ASP A N 1
ATOM 626 C CA . ASP A 1 82 ? 18.872 35.268 -51.870 1.00 41.53 82 ASP A CA 1
ATOM 627 C C . ASP A 1 82 ? 19.648 34.204 -52.654 1.00 41.53 82 ASP A C 1
ATOM 629 O O . ASP A 1 82 ? 20.225 33.269 -52.097 1.00 41.53 82 ASP A O 1
ATOM 633 N N . ARG A 1 83 ? 19.668 34.350 -53.982 1.00 41.91 83 ARG A N 1
ATOM 634 C CA . ARG A 1 83 ? 20.512 33.549 -54.872 1.00 41.91 83 ARG A CA 1
ATOM 635 C C . ARG A 1 83 ? 21.784 34.322 -55.190 1.00 41.91 83 ARG A C 1
ATOM 637 O O . ARG A 1 83 ? 21.781 35.157 -56.092 1.00 41.91 83 ARG A O 1
ATOM 644 N N . CYS A 1 84 ? 22.877 33.992 -54.507 1.00 46.94 84 CYS A N 1
ATOM 645 C CA . CYS A 1 84 ? 24.207 34.490 -54.852 1.00 46.94 84 CYS A CA 1
ATOM 646 C C . CYS A 1 84 ? 24.550 34.155 -56.315 1.00 46.94 84 CYS A C 1
ATOM 648 O O . CYS A 1 84 ? 24.635 32.985 -56.692 1.00 46.94 84 CYS A O 1
ATOM 650 N N . SER A 1 85 ? 24.756 35.179 -57.142 1.00 50.00 85 SER A N 1
ATOM 651 C CA . SER A 1 85 ? 25.198 35.036 -58.531 1.00 50.00 85 SER A CA 1
ATOM 652 C C . SER A 1 85 ? 26.723 35.128 -58.619 1.00 50.00 85 SER A C 1
ATOM 654 O O . SER A 1 85 ? 27.287 36.201 -58.408 1.00 50.00 85 SER A O 1
ATOM 656 N N . TYR A 1 86 ? 27.388 34.025 -58.965 1.00 55.16 86 TYR A N 1
ATOM 657 C CA . TYR A 1 86 ? 28.828 34.011 -59.229 1.00 55.16 86 TYR A CA 1
ATOM 658 C C . TYR A 1 86 ? 29.116 34.204 -60.721 1.00 55.16 86 TYR A C 1
ATOM 660 O O . TYR A 1 86 ? 28.666 33.419 -61.555 1.00 55.16 86 TYR A O 1
ATOM 668 N N . THR A 1 87 ? 29.910 35.224 -61.046 1.00 48.38 87 THR A N 1
ATOM 669 C CA . THR A 1 87 ? 30.375 35.509 -62.411 1.00 48.38 87 THR A CA 1
ATOM 670 C C . THR A 1 87 ? 31.826 35.062 -62.560 1.00 48.38 87 THR A C 1
ATOM 672 O O . THR A 1 87 ? 32.726 35.666 -61.979 1.00 48.38 87 THR A O 1
ATOM 675 N N . PHE A 1 88 ? 32.074 34.028 -63.366 1.00 47.53 88 PHE A N 1
ATOM 676 C CA . PHE A 1 88 ? 33.434 33.604 -63.703 1.00 47.53 88 PHE A CA 1
ATOM 677 C C . PHE A 1 88 ? 34.060 34.564 -64.720 1.00 47.53 88 PHE A C 1
ATOM 679 O O . PHE A 1 88 ? 33.757 34.513 -65.913 1.00 47.53 88 PHE A O 1
ATOM 686 N N . ILE A 1 89 ? 34.966 35.428 -64.257 1.00 53.12 89 ILE A N 1
ATOM 687 C CA . ILE A 1 89 ? 35.804 36.248 -65.138 1.00 53.12 89 ILE A CA 1
ATOM 688 C C . ILE A 1 89 ? 36.937 35.367 -65.673 1.00 53.12 89 ILE A C 1
ATOM 690 O O . ILE A 1 89 ? 37.967 35.197 -65.024 1.00 53.12 89 ILE A O 1
ATOM 694 N N . VAL A 1 90 ? 36.749 34.801 -66.866 1.00 49.25 90 VAL A N 1
ATOM 695 C CA . VAL A 1 90 ? 37.822 34.105 -67.589 1.00 49.25 90 VAL A CA 1
ATOM 696 C C . VAL A 1 90 ? 38.799 35.155 -68.139 1.00 49.25 90 VAL A C 1
ATOM 698 O O . VAL A 1 90 ? 38.392 35.979 -68.964 1.00 49.25 90 VAL A O 1
ATOM 701 N N . PRO A 1 91 ? 40.081 35.167 -67.726 1.00 43.31 91 PRO A N 1
ATOM 702 C CA . PRO A 1 91 ? 41.044 36.121 -68.257 1.00 43.31 91 PRO A CA 1
ATOM 703 C C . PRO A 1 91 ? 41.354 35.788 -69.720 1.00 43.31 91 PRO A C 1
ATOM 705 O O . PRO A 1 91 ? 41.853 34.706 -70.030 1.00 43.31 91 PRO A O 1
ATOM 708 N N . GLN A 1 92 ? 41.102 36.731 -70.633 1.00 46.06 92 GLN A N 1
ATOM 709 C CA . GLN A 1 92 ? 41.517 36.592 -72.030 1.00 46.06 92 GLN A CA 1
ATOM 710 C C . GLN A 1 92 ? 43.047 36.643 -72.138 1.00 46.06 92 GLN A C 1
ATOM 712 O O . GLN A 1 92 ? 43.638 37.713 -72.311 1.00 46.06 92 GLN A O 1
ATOM 717 N N . GLN A 1 93 ? 43.697 35.479 -72.082 1.00 48.12 93 GLN A N 1
ATOM 718 C CA . GLN A 1 93 ? 45.096 35.340 -72.472 1.00 48.12 93 GLN A CA 1
ATOM 719 C C . GLN A 1 93 ? 45.231 35.614 -73.975 1.00 48.12 93 GLN A C 1
ATOM 721 O O . GLN A 1 93 ? 45.055 34.735 -74.817 1.00 48.12 93 GLN A O 1
ATOM 726 N N . LYS A 1 94 ? 45.539 36.868 -74.323 1.00 48.00 94 LYS A N 1
ATOM 727 C CA . LYS A 1 94 ? 45.888 37.260 -75.691 1.00 48.00 94 LYS A CA 1
ATOM 728 C C . LYS A 1 94 ? 47.209 36.596 -76.074 1.00 48.00 94 LYS A C 1
ATOM 730 O O . LYS A 1 94 ? 48.275 37.097 -75.718 1.00 48.00 94 LYS A O 1
ATOM 735 N N . LEU A 1 95 ? 47.124 35.490 -76.812 1.00 49.69 95 LEU A N 1
ATOM 736 C CA . LEU A 1 95 ? 48.260 34.779 -77.396 1.00 49.69 95 LEU A CA 1
ATOM 737 C C . LEU A 1 95 ? 49.061 35.711 -78.323 1.00 49.69 95 LEU A C 1
ATOM 739 O O . LEU A 1 95 ? 48.760 35.854 -79.505 1.00 49.69 95 LEU A O 1
ATOM 743 N N . LYS A 1 96 ? 50.100 36.353 -77.779 1.00 51.59 96 LYS A N 1
ATOM 744 C CA . LYS A 1 96 ? 51.128 37.064 -78.549 1.00 51.59 96 LYS A CA 1
ATOM 745 C C . LYS A 1 96 ? 52.253 36.094 -78.916 1.00 51.59 96 LYS A C 1
ATOM 747 O O . LYS A 1 96 ? 53.321 36.109 -78.314 1.00 51.59 96 LYS A O 1
ATOM 752 N N . GLY A 1 97 ? 51.991 35.258 -79.913 1.00 50.78 97 GLY A N 1
ATOM 753 C CA . GLY A 1 97 ? 52.968 34.371 -80.542 1.00 50.78 97 GLY A CA 1
ATOM 754 C C . GLY A 1 97 ? 52.556 34.100 -81.986 1.00 50.78 97 GLY A C 1
ATOM 755 O O . GLY A 1 97 ? 51.364 34.075 -82.288 1.00 50.78 97 GLY A O 1
ATOM 756 N N . ALA A 1 98 ? 53.524 33.941 -82.890 1.00 51.25 98 ALA A N 1
ATOM 757 C CA . ALA A 1 98 ? 53.229 33.652 -84.290 1.00 51.25 98 ALA A CA 1
ATOM 758 C C . ALA A 1 98 ? 52.680 32.223 -84.430 1.00 51.25 98 ALA A C 1
ATOM 760 O O . ALA A 1 98 ? 53.359 31.254 -84.089 1.00 51.25 98 ALA A O 1
ATOM 761 N N . LEU A 1 99 ? 51.452 32.087 -84.936 1.00 42.81 99 LEU A N 1
ATOM 762 C CA . LEU A 1 99 ? 50.840 30.787 -85.196 1.00 42.81 99 LEU A CA 1
ATOM 763 C C . LEU A 1 99 ? 51.358 30.236 -86.533 1.00 42.81 99 LEU A C 1
ATOM 765 O O . LEU A 1 99 ? 50.792 30.514 -87.590 1.00 42.81 99 LEU A O 1
ATOM 769 N N . CYS A 1 100 ? 52.445 29.467 -86.489 1.00 43.34 100 CYS A N 1
ATOM 770 C CA . CYS A 1 100 ? 53.045 28.834 -87.666 1.00 43.34 100 CYS A CA 1
ATOM 771 C C . CYS A 1 100 ? 52.174 27.683 -88.207 1.00 43.34 100 CYS A C 1
ATOM 773 O O . CYS A 1 100 ? 52.470 26.508 -87.994 1.00 43.34 100 CYS A O 1
ATOM 775 N N . VAL A 1 101 ? 51.100 28.018 -88.927 1.00 47.41 101 VAL A N 1
ATOM 776 C CA . VAL A 1 101 ? 50.300 27.048 -89.690 1.00 47.41 101 VAL A CA 1
ATOM 777 C C . VAL A 1 101 ? 51.069 26.671 -90.957 1.00 47.41 101 VAL A C 1
ATOM 779 O O . VAL A 1 101 ? 51.131 27.441 -91.914 1.00 47.41 101 VAL A O 1
ATOM 782 N N . ASN A 1 102 ? 51.680 25.487 -90.954 1.00 39.97 102 ASN A N 1
ATOM 783 C CA . ASN A 1 102 ? 52.512 25.020 -92.058 1.00 39.97 102 ASN A CA 1
ATOM 784 C C . ASN A 1 102 ? 51.645 24.550 -93.243 1.00 39.97 102 ASN A C 1
ATOM 786 O O . ASN A 1 102 ? 51.234 23.393 -93.303 1.00 39.97 102 ASN A O 1
ATOM 790 N N . THR A 1 103 ? 51.354 25.454 -94.180 1.00 50.88 103 THR A N 1
ATOM 791 C CA . THR A 1 103 ? 50.534 25.204 -95.382 1.00 50.88 103 THR A CA 1
ATOM 792 C C . THR A 1 103 ? 51.319 24.497 -96.496 1.00 50.88 103 THR A C 1
ATOM 794 O O . THR A 1 103 ? 51.358 24.935 -97.644 1.00 50.88 103 THR A O 1
ATOM 797 N N . GLY A 1 104 ? 51.947 23.369 -96.156 1.00 41.16 104 GLY A N 1
ATOM 798 C CA . GLY A 1 104 ? 52.476 22.426 -97.143 1.00 41.16 104 GLY A CA 1
ATOM 799 C C . GLY A 1 104 ? 51.353 21.604 -97.798 1.00 41.16 104 GLY A C 1
ATOM 800 O O . GLY A 1 104 ? 50.321 21.373 -97.162 1.00 41.16 104 GLY A O 1
ATOM 801 N N . PRO A 1 105 ? 51.521 21.142 -99.053 1.00 46.06 105 PRO A N 1
ATOM 802 C CA . PRO A 1 105 ? 50.574 20.224 -99.681 1.00 46.06 105 PRO A CA 1
ATOM 803 C C . PRO A 1 105 ? 50.526 18.889 -98.923 1.00 46.06 105 PRO A C 1
ATOM 805 O O . PRO A 1 105 ? 51.514 18.466 -98.323 1.00 46.06 105 PRO A O 1
ATOM 808 N N . ALA A 1 106 ? 49.364 18.236 -98.945 1.00 50.06 106 ALA A N 1
ATOM 809 C CA . ALA A 1 106 ? 49.064 17.115 -98.062 1.00 50.06 106 ALA A CA 1
ATOM 810 C C . ALA A 1 106 ? 50.028 15.925 -98.214 1.00 50.06 106 ALA A C 1
ATOM 812 O O . ALA A 1 106 ? 50.123 15.305 -99.274 1.00 50.06 106 ALA A O 1
ATOM 813 N N . THR A 1 107 ? 50.649 15.536 -97.100 1.00 43.78 107 THR A N 1
ATOM 814 C CA . THR A 1 107 ? 51.078 14.159 -96.854 1.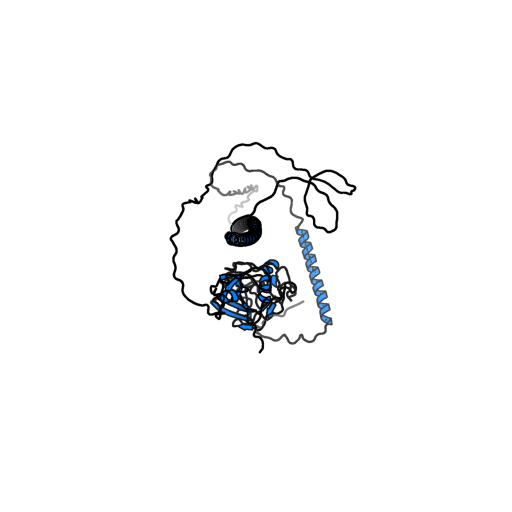00 43.78 107 THR A CA 1
ATOM 815 C C . THR A 1 107 ? 50.267 13.612 -95.680 1.00 43.78 107 THR A C 1
ATOM 817 O O . THR A 1 107 ? 50.396 14.063 -94.542 1.00 43.78 107 THR A O 1
ATOM 820 N N . ASP A 1 108 ? 49.384 12.649 -95.957 1.00 53.34 108 ASP A N 1
ATOM 821 C CA . ASP A 1 108 ? 48.526 12.033 -94.942 1.00 53.34 108 ASP A CA 1
ATOM 822 C C . ASP A 1 108 ? 49.348 11.229 -93.928 1.00 53.34 108 ASP A C 1
ATOM 824 O O . ASP A 1 108 ? 49.648 10.052 -94.151 1.00 53.34 108 ASP A O 1
ATOM 828 N N . ARG A 1 109 ? 49.712 11.870 -92.807 1.00 51.09 109 ARG A N 1
ATOM 829 C CA . ARG A 1 109 ? 50.096 11.221 -91.537 1.00 51.09 109 ARG A CA 1
ATOM 830 C C . ARG A 1 109 ? 50.186 12.193 -90.351 1.00 51.09 109 ARG A C 1
ATOM 832 O O . ARG A 1 109 ? 51.172 12.218 -89.621 1.00 51.09 109 ARG A O 1
ATOM 839 N N . ALA A 1 110 ? 49.078 12.871 -90.048 1.00 52.69 110 ALA A N 1
ATOM 840 C CA . ALA A 1 110 ? 48.701 12.921 -88.634 1.00 52.69 110 ALA A CA 1
ATOM 841 C C . ALA A 1 110 ? 48.464 11.462 -88.207 1.00 52.69 110 ALA A C 1
ATOM 843 O O . ALA A 1 110 ? 47.666 10.763 -88.838 1.00 52.69 110 ALA A O 1
ATOM 844 N N . SER A 1 111 ? 49.222 10.947 -87.238 1.00 60.12 111 SER A N 1
ATOM 845 C CA . SER A 1 111 ? 49.171 9.518 -86.924 1.00 60.12 111 SER A CA 1
ATOM 846 C C . SER A 1 111 ? 47.780 9.167 -86.397 1.00 60.12 111 SER A C 1
ATOM 848 O O . SER A 1 111 ? 47.356 9.697 -85.372 1.00 60.12 111 SER A O 1
ATOM 850 N N . HIS A 1 112 ? 47.062 8.260 -87.070 1.00 63.56 112 HIS A N 1
ATOM 851 C CA . HIS A 1 112 ? 45.711 7.843 -86.656 1.00 63.56 112 HIS A CA 1
ATOM 852 C C . HIS A 1 112 ? 45.687 7.428 -85.172 1.00 63.56 112 HIS A C 1
ATOM 854 O O . HIS A 1 112 ? 44.783 7.799 -84.430 1.00 63.56 112 HIS A O 1
ATOM 860 N N . LYS A 1 113 ? 46.778 6.790 -84.720 1.00 67.69 113 LYS A N 1
ATOM 861 C CA . LYS A 1 113 ? 47.025 6.379 -83.333 1.00 67.69 113 LYS A CA 1
ATOM 862 C C . LYS A 1 113 ? 47.094 7.536 -82.330 1.00 67.69 113 LYS A C 1
ATOM 864 O O . LYS A 1 113 ? 46.702 7.344 -81.188 1.00 67.69 113 LYS A O 1
ATOM 869 N N . GLU A 1 114 ? 47.579 8.716 -82.716 1.00 71.25 114 GLU A N 1
ATOM 870 C CA . GLU A 1 114 ? 47.641 9.898 -81.837 1.00 71.25 114 GLU A CA 1
ATOM 871 C C . GLU A 1 114 ? 46.254 10.526 -81.670 1.00 71.25 114 GLU A C 1
ATOM 873 O O . GLU A 1 114 ? 45.847 10.857 -80.557 1.00 71.25 114 GLU A O 1
ATOM 878 N N . VAL A 1 115 ? 45.484 10.610 -82.760 1.00 75.94 115 VAL A N 1
ATOM 879 C CA . VAL A 1 115 ? 44.091 11.082 -82.726 1.00 75.94 115 VAL A CA 1
ATOM 880 C C . VAL A 1 115 ? 43.198 10.095 -81.962 1.00 75.94 115 VAL A C 1
ATOM 882 O O . VAL A 1 115 ? 42.320 10.513 -81.208 1.00 75.94 115 VAL A O 1
ATOM 885 N N . GLU A 1 116 ? 43.434 8.789 -82.097 1.00 76.19 116 GLU A N 1
ATOM 886 C CA . GLU A 1 116 ? 42.779 7.755 -81.286 1.00 76.19 116 GLU A CA 1
ATOM 887 C C . GLU A 1 116 ? 43.203 7.799 -79.815 1.00 76.19 116 GLU A C 1
ATOM 889 O O . GLU A 1 116 ? 42.335 7.696 -78.951 1.00 76.19 116 GLU A O 1
ATOM 894 N N . ALA A 1 117 ? 44.486 8.011 -79.508 1.00 80.62 117 ALA A N 1
ATOM 895 C CA . ALA A 1 117 ? 44.962 8.153 -78.131 1.00 80.62 117 ALA A CA 1
ATOM 896 C C . ALA A 1 117 ? 44.325 9.367 -77.437 1.00 80.62 117 ALA A C 1
ATOM 898 O O . ALA A 1 117 ? 43.792 9.229 -76.338 1.00 80.62 117 ALA A O 1
ATOM 899 N N . LEU A 1 118 ? 44.282 10.527 -78.104 1.00 78.62 118 LEU A N 1
ATOM 900 C CA . LEU A 1 118 ? 43.619 11.731 -77.588 1.00 78.62 118 LEU A CA 1
ATOM 901 C C . LEU A 1 118 ? 42.103 11.538 -77.420 1.00 78.62 118 LEU A C 1
ATOM 903 O O . LEU A 1 118 ? 41.535 11.990 -76.428 1.00 78.62 118 LEU A O 1
ATOM 907 N N . ARG A 1 119 ? 41.437 10.820 -78.336 1.00 82.06 119 ARG A N 1
ATOM 908 C CA . ARG A 1 119 ? 40.017 10.442 -78.184 1.00 82.06 119 ARG A CA 1
ATOM 909 C C . ARG A 1 119 ? 39.791 9.451 -77.040 1.00 82.06 119 ARG A C 1
ATOM 911 O O . ARG A 1 119 ? 38.757 9.527 -76.381 1.00 82.06 119 ARG A O 1
ATOM 918 N N . GLY A 1 120 ? 40.726 8.533 -76.805 1.00 86.00 120 GLY A N 1
ATOM 919 C CA . GLY A 1 120 ? 40.701 7.606 -75.674 1.00 86.00 120 GLY A CA 1
ATOM 920 C C . GLY A 1 120 ? 40.867 8.325 -74.337 1.00 86.00 120 GLY A C 1
ATOM 921 O O . GLY A 1 120 ? 40.122 8.053 -73.399 1.00 86.00 120 GLY A O 1
ATOM 922 N N . GLU A 1 121 ? 41.779 9.292 -74.264 1.00 86.31 121 GLU A N 1
ATOM 923 C CA . GLU A 1 121 ? 42.023 10.049 -73.036 1.00 86.31 121 GLU A CA 1
ATOM 924 C C . GLU A 1 121 ? 40.895 11.042 -72.726 1.00 86.31 121 GLU A C 1
ATOM 926 O O . GLU A 1 121 ? 40.457 11.137 -71.582 1.00 86.31 121 GLU A O 1
ATOM 931 N N . LEU A 1 122 ? 40.318 11.686 -73.748 1.00 87.88 122 LEU A N 1
ATOM 932 C CA . LEU A 1 122 ? 39.120 12.516 -73.584 1.00 87.88 122 LEU A CA 1
ATOM 933 C C . LEU A 1 122 ? 37.919 11.705 -73.059 1.00 87.88 122 LEU A C 1
ATOM 935 O O . LEU A 1 122 ? 37.143 12.219 -72.256 1.00 87.88 122 LEU A O 1
ATOM 939 N N . ARG A 1 123 ? 37.778 10.430 -73.457 1.00 86.00 123 ARG A N 1
ATOM 940 C CA . ARG A 1 123 ? 36.761 9.526 -72.885 1.00 86.00 123 ARG A CA 1
ATOM 941 C C . ARG A 1 123 ? 37.026 9.228 -71.411 1.00 86.00 123 ARG A C 1
ATOM 943 O O . ARG A 1 123 ? 36.099 9.356 -70.622 1.00 86.00 123 ARG A O 1
ATOM 950 N N . ARG A 1 124 ? 38.273 8.938 -71.017 1.00 89.12 124 ARG A N 1
ATOM 951 C CA . ARG A 1 124 ? 38.624 8.742 -69.596 1.00 89.12 124 ARG A CA 1
ATOM 952 C C . ARG A 1 124 ? 38.342 9.978 -68.750 1.00 89.12 124 ARG A C 1
ATOM 954 O O . ARG A 1 124 ? 37.806 9.852 -67.655 1.00 89.12 124 ARG A O 1
ATOM 961 N N . GLN A 1 125 ? 38.664 11.169 -69.254 1.00 86.38 125 GLN A N 1
ATOM 962 C CA . GLN A 1 125 ? 38.353 12.416 -68.552 1.00 86.38 125 GLN A CA 1
ATOM 963 C C . GLN A 1 125 ? 36.839 12.645 -68.431 1.00 86.38 125 GLN A C 1
ATOM 965 O O . GLN A 1 125 ? 36.379 13.101 -67.386 1.00 86.38 125 GLN A O 1
ATOM 970 N N . GLN A 1 126 ? 36.051 12.276 -69.446 1.00 88.25 126 GLN A N 1
ATOM 971 C CA . GLN A 1 126 ? 34.588 12.323 -69.372 1.00 88.25 126 GLN A CA 1
ATOM 972 C C . GLN A 1 126 ? 34.035 11.332 -68.330 1.00 88.25 126 GLN A C 1
ATOM 974 O O . GLN A 1 126 ? 33.255 11.728 -67.469 1.00 88.25 126 GLN A O 1
ATOM 979 N N . GLU A 1 127 ? 34.501 10.080 -68.342 1.00 89.12 127 GLU A N 1
ATOM 980 C CA . GLU A 1 127 ? 34.145 9.043 -67.358 1.00 89.12 127 GLU A CA 1
ATOM 981 C C . GLU A 1 127 ? 34.495 9.475 -65.918 1.00 89.12 127 GLU A C 1
ATOM 983 O O . GLU A 1 127 ? 33.691 9.300 -64.998 1.00 89.12 127 GLU A O 1
ATOM 988 N N . GLN A 1 128 ? 35.655 10.109 -65.712 1.00 88.62 128 GLN A N 1
ATOM 989 C CA . GLN A 1 128 ? 36.051 10.685 -64.420 1.00 88.62 128 GLN A CA 1
ATOM 990 C C . GLN A 1 128 ? 35.144 11.847 -63.986 1.00 88.62 128 GLN A C 1
ATOM 992 O O . GLN A 1 128 ? 34.745 11.902 -62.822 1.00 88.62 128 GLN A O 1
ATOM 997 N N . LEU A 1 129 ? 34.790 12.760 -64.898 1.00 84.44 129 LEU A N 1
ATOM 998 C CA . LEU A 1 129 ? 33.895 13.885 -64.604 1.00 84.44 129 LEU A CA 1
ATOM 999 C C . LEU A 1 129 ? 32.479 13.425 -64.244 1.00 84.44 129 LEU A C 1
ATOM 1001 O O . LEU A 1 129 ? 31.880 13.977 -63.321 1.00 84.44 129 LEU A O 1
ATOM 1005 N N . ASP A 1 130 ? 31.951 12.411 -64.927 1.00 86.00 130 ASP A N 1
ATOM 1006 C CA . ASP A 1 130 ? 30.622 11.873 -64.629 1.00 86.00 130 ASP A CA 1
ATOM 1007 C C . ASP A 1 130 ? 30.617 11.024 -63.341 1.00 86.00 130 ASP A C 1
ATOM 1009 O O . ASP A 1 130 ? 29.655 11.080 -62.575 1.00 86.00 130 ASP A O 1
ATOM 1013 N N . THR A 1 131 ? 31.734 10.362 -63.008 1.00 88.19 131 THR A N 1
ATOM 1014 C CA . THR A 1 131 ? 31.935 9.734 -61.685 1.00 88.19 131 THR A CA 1
ATOM 1015 C C . THR A 1 131 ? 31.931 10.779 -60.559 1.00 88.19 131 THR A C 1
ATOM 1017 O O . THR A 1 131 ? 31.223 10.618 -59.564 1.00 88.19 131 THR A O 1
ATOM 1020 N N . LEU A 1 132 ? 32.674 11.880 -60.728 1.00 80.75 132 LEU A N 1
ATOM 1021 C CA . LEU A 1 132 ? 32.742 12.988 -59.763 1.00 80.75 132 LEU A CA 1
ATOM 1022 C C . LEU A 1 132 ? 31.392 13.698 -59.585 1.00 80.75 132 LEU A C 1
ATOM 1024 O O . LEU A 1 132 ? 31.029 14.054 -58.465 1.00 80.75 132 LEU A O 1
ATOM 1028 N N . ARG A 1 133 ? 30.623 13.877 -60.668 1.00 81.50 133 ARG A N 1
ATOM 1029 C CA . ARG A 1 133 ? 29.247 14.400 -60.605 1.00 81.50 133 ARG A CA 1
ATOM 1030 C C . ARG A 1 133 ? 28.361 13.537 -59.720 1.00 81.50 133 ARG A C 1
ATOM 1032 O O . ARG A 1 133 ? 27.689 14.074 -58.848 1.00 81.50 133 ARG A O 1
ATOM 1039 N N . HIS A 1 134 ? 28.389 12.220 -59.911 1.00 83.12 134 HIS A N 1
ATOM 1040 C CA . HIS A 1 134 ? 27.500 11.333 -59.171 1.00 83.12 134 HIS A CA 1
ATOM 1041 C C . HIS A 1 134 ? 27.859 11.247 -57.676 1.00 83.12 134 HIS A C 1
ATOM 1043 O O . HIS A 1 134 ? 26.972 11.138 -56.831 1.00 83.12 134 HIS A O 1
ATOM 1049 N N . GLN A 1 135 ? 29.141 11.397 -57.323 1.00 80.75 135 GLN A N 1
ATOM 1050 C CA . GLN A 1 135 ? 29.566 11.581 -55.928 1.00 80.75 135 GLN A CA 1
ATOM 1051 C C . GLN A 1 135 ? 29.016 12.891 -55.334 1.00 80.75 135 GLN A C 1
ATOM 1053 O O . GLN A 1 135 ? 28.434 12.872 -54.252 1.00 80.75 135 GLN A O 1
ATOM 1058 N N . LEU A 1 136 ? 29.111 14.006 -56.066 1.00 77.25 136 LEU A N 1
ATOM 1059 C CA . LEU A 1 136 ? 28.548 15.305 -55.666 1.00 77.25 136 LEU A CA 1
ATOM 1060 C C . LEU A 1 136 ? 27.017 15.282 -55.497 1.00 77.25 136 LEU A C 1
ATOM 1062 O O . LEU A 1 136 ? 26.487 15.954 -54.612 1.00 77.25 136 LEU A O 1
ATOM 1066 N N . GLU A 1 137 ? 26.299 14.502 -56.307 1.00 78.25 137 GLU A N 1
ATOM 1067 C CA . GLU A 1 137 ? 24.853 14.280 -56.152 1.00 78.25 137 GLU A CA 1
ATOM 1068 C C . GLU A 1 137 ? 24.526 13.506 -54.865 1.00 78.25 137 GLU A C 1
ATOM 1070 O O . GLU A 1 137 ? 23.599 13.879 -54.141 1.00 78.25 137 GLU A O 1
ATOM 1075 N N . GLN A 1 138 ? 25.306 12.469 -54.540 1.00 79.38 138 GLN A N 1
ATOM 1076 C CA . GLN A 1 138 ? 25.133 11.671 -53.319 1.00 79.38 138 GLN A CA 1
ATOM 1077 C C . GLN A 1 138 ? 25.479 12.470 -52.048 1.00 79.38 138 GLN A C 1
ATOM 1079 O O . GLN A 1 138 ? 24.718 12.443 -51.079 1.00 79.38 138 GLN A O 1
ATOM 1084 N N . GLU A 1 139 ? 26.569 13.244 -52.057 1.00 75.06 139 GLU A N 1
ATOM 1085 C CA . GLU A 1 139 ? 26.909 14.163 -50.959 1.00 75.06 139 GLU A CA 1
ATOM 1086 C C . GLU A 1 139 ? 25.868 15.285 -50.809 1.00 75.06 139 GLU A C 1
ATOM 1088 O O . GLU A 1 139 ? 25.501 15.649 -49.688 1.00 75.06 139 GLU A O 1
ATOM 1093 N N . GLY A 1 140 ? 25.331 15.793 -51.924 1.00 83.62 140 GLY A N 1
ATOM 1094 C CA . GLY A 1 140 ? 24.237 16.763 -51.933 1.00 83.62 140 GLY A CA 1
ATOM 1095 C C . GLY A 1 140 ? 22.957 16.222 -51.291 1.00 83.62 140 GLY A C 1
ATOM 1096 O O . GLY A 1 140 ? 22.350 16.907 -50.465 1.00 83.62 140 GLY A O 1
ATOM 1097 N N . ALA A 1 141 ? 22.574 14.980 -51.603 1.00 80.75 141 ALA A N 1
ATOM 1098 C CA . ALA A 1 141 ? 21.438 14.311 -50.967 1.00 80.75 141 ALA A CA 1
ATOM 1099 C C . ALA A 1 141 ? 21.643 14.187 -49.446 1.00 80.75 141 ALA A C 1
ATOM 1101 O O . ALA A 1 141 ? 20.813 14.677 -48.673 1.00 80.75 141 ALA A O 1
ATOM 1102 N N . LEU A 1 142 ? 22.793 13.654 -49.014 1.00 82.12 142 LEU A N 1
ATOM 1103 C CA . LEU A 1 142 ? 23.150 13.516 -47.597 1.00 82.12 142 LEU A CA 1
ATOM 1104 C C . LEU A 1 142 ? 23.127 14.865 -46.852 1.00 82.12 142 LEU A C 1
ATOM 1106 O O . LEU A 1 142 ? 22.635 14.951 -45.724 1.00 82.12 142 LEU A O 1
ATOM 1110 N N . ALA A 1 143 ? 23.599 15.944 -47.483 1.00 80.31 143 ALA A N 1
ATOM 1111 C CA . ALA A 1 143 ? 23.542 17.286 -46.908 1.00 80.31 143 ALA A CA 1
ATOM 1112 C C . ALA A 1 143 ? 22.095 17.762 -46.665 1.00 80.31 143 ALA A C 1
ATOM 1114 O O . ALA A 1 143 ? 21.820 18.373 -45.625 1.00 80.31 143 ALA A O 1
ATOM 1115 N N . THR A 1 144 ? 21.155 17.451 -47.569 1.00 83.38 144 THR A N 1
ATOM 1116 C CA . THR A 1 144 ? 19.733 17.793 -47.373 1.00 83.38 144 THR A CA 1
ATOM 1117 C C . THR A 1 144 ? 19.073 16.979 -46.259 1.00 83.38 144 THR A C 1
ATOM 1119 O O . THR A 1 144 ? 18.315 17.550 -45.471 1.00 83.38 144 THR A O 1
ATOM 1122 N N . GLU A 1 145 ? 19.412 15.695 -46.106 1.00 85.69 145 GLU A N 1
ATOM 1123 C CA . GLU A 1 145 ? 18.928 14.863 -44.993 1.00 85.69 145 GLU A CA 1
ATOM 1124 C C . GLU A 1 145 ? 19.439 15.379 -43.640 1.00 85.69 145 GLU A C 1
ATOM 1126 O O . GLU A 1 145 ? 18.656 15.581 -42.709 1.00 85.69 145 GLU A O 1
ATOM 1131 N N . VAL A 1 146 ? 20.731 15.708 -43.538 1.00 83.12 146 VAL A N 1
ATOM 1132 C CA . VAL A 1 146 ? 21.317 16.314 -42.327 1.00 83.12 146 VAL A CA 1
ATOM 1133 C C . VAL A 1 146 ? 20.664 17.664 -41.999 1.00 83.12 146 VAL A C 1
ATOM 1135 O O . VAL A 1 146 ? 20.454 17.983 -40.824 1.00 83.12 146 VAL A O 1
ATOM 1138 N N . GLN A 1 147 ? 20.295 18.462 -43.006 1.00 82.06 147 GLN A N 1
ATOM 1139 C CA . GLN A 1 147 ? 19.573 19.720 -42.795 1.00 82.06 147 GLN A CA 1
ATOM 1140 C C . GLN A 1 147 ? 18.126 19.493 -42.319 1.00 82.06 147 GLN A C 1
ATOM 1142 O O . GLN A 1 147 ? 17.655 20.227 -41.442 1.00 82.06 147 GLN A O 1
ATOM 1147 N N . ALA A 1 148 ? 17.438 18.466 -42.827 1.00 84.00 148 ALA A N 1
ATOM 1148 C CA . ALA A 1 148 ? 16.110 18.070 -42.358 1.00 84.00 148 ALA A CA 1
ATOM 1149 C C . ALA A 1 148 ? 16.146 17.588 -40.896 1.00 84.00 148 ALA A C 1
ATOM 1151 O O . ALA A 1 148 ? 15.401 18.109 -40.063 1.00 84.00 148 ALA A O 1
ATOM 1152 N N . LEU A 1 149 ? 17.083 16.697 -40.553 1.00 80.62 149 LEU A N 1
ATOM 1153 C CA . LEU A 1 149 ? 17.283 16.188 -39.190 1.00 80.62 149 LEU A CA 1
ATOM 1154 C C . LEU A 1 149 ? 17.621 17.307 -38.190 1.00 80.62 149 LEU A C 1
ATOM 1156 O O . LEU A 1 149 ? 17.103 17.321 -37.073 1.00 80.62 149 LEU A O 1
ATOM 1160 N N . ARG A 1 150 ? 18.429 18.303 -38.585 1.00 81.81 150 ARG A N 1
ATOM 1161 C CA . ARG A 1 150 ? 18.689 19.499 -37.757 1.00 81.81 150 ARG A CA 1
ATOM 1162 C C . ARG A 1 150 ? 17.424 20.326 -37.509 1.00 81.81 150 ARG A C 1
ATOM 1164 O O . ARG A 1 150 ? 17.227 20.813 -36.396 1.00 81.81 150 ARG A O 1
ATOM 1171 N N . LYS A 1 151 ? 16.553 20.469 -38.513 1.00 84.69 151 LYS A N 1
ATOM 1172 C CA . LYS A 1 151 ? 15.272 21.186 -38.386 1.00 84.69 151 LYS A CA 1
ATOM 1173 C C . LYS A 1 151 ? 14.289 20.441 -37.474 1.00 84.69 151 LYS A C 1
ATOM 1175 O O . LYS A 1 151 ? 13.629 21.072 -36.648 1.00 84.69 151 LYS A O 1
ATOM 1180 N N . GLU A 1 152 ? 14.226 19.116 -37.579 1.00 83.31 152 GLU A N 1
ATOM 1181 C CA . GLU A 1 152 ? 13.405 18.274 -36.704 1.00 83.31 152 GLU A CA 1
ATOM 1182 C C . GLU A 1 152 ? 13.923 18.278 -35.258 1.00 83.31 152 GLU A C 1
ATOM 1184 O O . GLU A 1 152 ? 13.146 18.514 -34.333 1.00 83.31 152 GLU A O 1
ATOM 1189 N N . SER A 1 153 ? 15.238 18.149 -35.054 1.00 84.31 153 SER A N 1
ATOM 1190 C CA . SER A 1 153 ? 15.882 18.286 -33.739 1.00 84.31 153 SER A CA 1
ATOM 1191 C C . SER A 1 153 ? 15.594 19.649 -33.093 1.00 84.31 153 SER A C 1
ATOM 1193 O O . SER A 1 153 ? 15.216 19.710 -31.924 1.00 84.31 153 SER A O 1
ATOM 1195 N N . GLY A 1 154 ? 15.663 20.745 -33.860 1.00 80.00 154 GLY A N 1
ATOM 1196 C CA . GLY A 1 154 ? 15.265 22.077 -33.390 1.00 80.00 154 GLY A CA 1
ATOM 1197 C C . GLY A 1 154 ? 13.794 22.152 -32.955 1.00 80.00 154 GLY A C 1
ATOM 1198 O O . GLY A 1 154 ? 13.488 22.719 -31.906 1.00 80.00 154 GLY A O 1
ATOM 1199 N N . SER A 1 155 ? 12.884 21.525 -33.708 1.00 87.44 155 SER A N 1
ATOM 1200 C CA . SER A 1 155 ? 11.461 21.434 -33.343 1.00 87.44 155 SER A CA 1
ATOM 1201 C C . SER A 1 155 ? 11.228 20.581 -32.088 1.00 87.44 155 SER A C 1
ATOM 1203 O O . SER A 1 155 ? 10.422 20.944 -31.228 1.00 87.44 155 SER A O 1
ATOM 1205 N N . MET A 1 156 ? 11.972 19.483 -31.938 1.00 84.31 156 MET A N 1
ATOM 1206 C CA . MET A 1 156 ? 11.924 18.617 -30.761 1.00 84.31 156 MET A CA 1
ATOM 1207 C C . MET A 1 156 ? 12.423 19.349 -29.508 1.00 84.31 156 MET A C 1
ATOM 1209 O O . MET A 1 156 ? 11.747 19.323 -28.481 1.00 84.31 156 MET A O 1
ATOM 1213 N N . ASN A 1 157 ? 13.531 20.087 -29.607 1.00 84.31 157 ASN A N 1
ATOM 1214 C CA . ASN A 1 157 ? 14.057 20.910 -28.515 1.00 84.31 157 ASN A CA 1
ATOM 1215 C C . ASN A 1 157 ? 13.080 22.030 -28.112 1.00 84.31 157 ASN A C 1
ATOM 1217 O O . ASN A 1 157 ? 12.886 22.271 -26.921 1.00 84.31 157 ASN A O 1
ATOM 1221 N N . ALA A 1 158 ? 12.397 22.661 -29.075 1.00 88.31 158 ALA A N 1
ATOM 1222 C CA . ALA A 1 158 ? 11.346 23.640 -28.787 1.00 88.31 158 ALA A CA 1
ATOM 1223 C C . ALA A 1 158 ? 10.151 23.014 -28.037 1.00 88.31 158 ALA A C 1
ATOM 1225 O O . ALA A 1 158 ? 9.669 23.590 -27.061 1.00 88.31 158 ALA A O 1
ATOM 1226 N N . ARG A 1 159 ? 9.713 21.807 -28.428 1.00 90.88 159 ARG A N 1
ATOM 1227 C CA . ARG A 1 159 ? 8.677 21.044 -27.704 1.00 90.88 159 ARG A CA 1
ATOM 1228 C C . ARG A 1 159 ? 9.117 20.654 -26.292 1.00 90.88 159 ARG A C 1
ATOM 1230 O O . ARG A 1 159 ? 8.327 20.770 -25.360 1.00 90.88 159 ARG A O 1
ATOM 1237 N N . ILE A 1 160 ? 10.369 20.232 -26.114 1.00 92.19 160 ILE A N 1
ATOM 1238 C CA . ILE A 1 160 ? 10.940 19.913 -24.797 1.00 92.19 160 ILE A CA 1
ATOM 1239 C C . ILE A 1 160 ? 10.930 21.160 -23.900 1.00 92.19 160 ILE A C 1
ATOM 1241 O O . ILE A 1 160 ? 10.458 21.087 -22.767 1.00 92.19 160 ILE A O 1
ATOM 1245 N N . ALA A 1 161 ? 11.354 22.321 -24.410 1.00 90.25 161 ALA A N 1
ATOM 1246 C CA . ALA A 1 161 ? 11.304 23.583 -23.669 1.00 90.25 161 ALA A CA 1
ATOM 1247 C C . ALA A 1 161 ? 9.866 23.988 -23.277 1.00 90.25 161 ALA A C 1
ATOM 1249 O O . ALA A 1 161 ? 9.639 24.423 -22.147 1.00 90.25 161 ALA A O 1
ATOM 1250 N N . GLN A 1 162 ? 8.884 23.790 -24.165 1.00 93.56 162 GLN A N 1
ATOM 1251 C CA . GLN A 1 162 ? 7.463 24.017 -23.860 1.00 93.56 162 GLN A CA 1
ATOM 1252 C C . GLN A 1 162 ? 6.950 23.092 -22.744 1.00 93.56 162 GLN A C 1
ATOM 1254 O O . GLN A 1 162 ? 6.288 23.568 -21.823 1.00 93.56 162 GLN A O 1
ATOM 1259 N N . LEU A 1 163 ? 7.295 21.801 -22.780 1.00 92.38 163 LEU A N 1
ATOM 1260 C CA . LEU A 1 163 ? 6.918 20.836 -21.739 1.00 92.38 163 LEU A CA 1
ATOM 1261 C C . LEU A 1 163 ? 7.563 21.168 -20.383 1.00 92.38 163 LEU A C 1
ATOM 1263 O O . LEU A 1 163 ? 6.890 21.097 -19.357 1.00 92.38 163 LEU A O 1
ATOM 1267 N N . TYR A 1 164 ? 8.830 21.600 -20.364 1.00 91.75 164 TYR A N 1
ATOM 1268 C CA . TYR A 1 164 ? 9.478 22.088 -19.141 1.00 91.75 164 TYR A CA 1
ATOM 1269 C C . TYR A 1 164 ? 8.798 23.345 -18.580 1.00 91.75 164 TYR A C 1
ATOM 1271 O O . TYR A 1 164 ? 8.603 23.433 -17.369 1.00 91.75 164 TYR A O 1
ATOM 1279 N N . ALA A 1 165 ? 8.392 24.292 -19.432 1.00 91.44 165 ALA A N 1
ATOM 1280 C CA . ALA A 1 165 ? 7.671 25.491 -19.000 1.00 91.44 165 ALA A CA 1
ATOM 1281 C C . ALA A 1 165 ? 6.277 25.162 -18.429 1.00 91.44 165 ALA A C 1
ATOM 1283 O O . ALA A 1 165 ? 5.897 25.702 -17.389 1.00 91.44 165 ALA A O 1
ATOM 1284 N N . GLN A 1 166 ? 5.540 24.239 -19.060 1.00 93.38 166 GLN A N 1
ATOM 1285 C CA . GLN A 1 166 ? 4.251 23.747 -18.558 1.00 93.38 166 GLN A CA 1
ATOM 1286 C C . GLN A 1 166 ? 4.400 23.043 -17.203 1.00 93.38 166 GLN A C 1
ATOM 1288 O O . GLN A 1 166 ? 3.686 23.379 -16.258 1.00 93.38 166 GLN A O 1
ATOM 1293 N N . LEU A 1 167 ? 5.371 22.131 -17.077 1.00 93.75 167 LEU A N 1
ATOM 1294 C CA . LEU A 1 167 ? 5.654 21.428 -15.824 1.00 93.75 167 LEU A CA 1
ATOM 1295 C C . LEU A 1 167 ? 6.055 22.399 -14.704 1.00 93.75 167 LEU A C 1
ATOM 1297 O O . LEU A 1 167 ? 5.584 22.258 -13.577 1.00 93.75 167 LEU A O 1
ATOM 1301 N N . LEU A 1 168 ? 6.885 23.404 -15.000 1.00 93.62 168 LEU A N 1
ATOM 1302 C CA . LEU A 1 168 ? 7.287 24.418 -14.023 1.00 93.62 168 LEU A CA 1
ATOM 1303 C C . LEU A 1 168 ? 6.082 25.233 -13.529 1.00 93.62 168 LEU A C 1
ATOM 1305 O O . LEU A 1 168 ? 5.936 25.434 -12.324 1.00 93.62 168 LEU A O 1
ATOM 1309 N N . HIS A 1 169 ? 5.194 25.651 -14.437 1.00 90.81 169 HIS A N 1
ATOM 1310 C CA . HIS A 1 169 ? 3.961 26.359 -14.085 1.00 90.81 169 HIS A CA 1
ATOM 1311 C C . HIS A 1 169 ? 3.039 25.499 -13.204 1.00 90.81 169 HIS A C 1
ATOM 1313 O O . HIS A 1 169 ? 2.528 25.977 -12.192 1.00 90.81 169 HIS A O 1
ATOM 1319 N N . GLU A 1 170 ? 2.854 24.219 -13.541 1.00 94.44 170 GLU A N 1
ATOM 1320 C CA . GLU A 1 170 ? 2.029 23.298 -12.750 1.00 94.44 170 GLU A CA 1
ATOM 1321 C C . GLU A 1 170 ? 2.626 23.025 -11.357 1.00 94.44 170 GLU A C 1
ATOM 1323 O O . GLU A 1 170 ? 1.894 22.971 -10.367 1.00 94.44 170 GLU A O 1
ATOM 1328 N N . VAL A 1 171 ? 3.956 22.914 -11.253 1.00 93.56 171 VAL A N 1
ATOM 1329 C CA . VAL A 1 171 ? 4.672 22.754 -9.976 1.00 93.56 171 VAL A CA 1
ATOM 1330 C C . VAL A 1 171 ? 4.545 23.998 -9.094 1.00 93.56 171 VAL A C 1
ATOM 1332 O O . VAL A 1 171 ? 4.311 23.849 -7.893 1.00 93.56 171 VAL A O 1
ATOM 1335 N N . MET A 1 172 ? 4.649 25.211 -9.651 1.00 87.06 172 MET A N 1
ATOM 1336 C CA . MET A 1 172 ? 4.411 26.442 -8.881 1.00 87.06 172 MET A CA 1
ATOM 1337 C C . MET A 1 172 ? 2.954 26.526 -8.415 1.00 87.06 172 MET A C 1
ATOM 1339 O O . MET A 1 172 ? 2.710 26.630 -7.217 1.00 87.06 172 MET A O 1
ATOM 1343 N N . HIS A 1 173 ? 1.987 26.334 -9.315 1.00 91.69 173 HIS A N 1
ATOM 1344 C CA . HIS A 1 173 ? 0.563 26.355 -8.969 1.00 91.69 173 HIS A CA 1
ATOM 1345 C C . HIS A 1 173 ? 0.210 25.349 -7.856 1.00 91.69 173 HIS A C 1
ATOM 1347 O O . HIS A 1 173 ? -0.470 25.697 -6.891 1.00 91.69 173 HIS A O 1
ATOM 1353 N N . LYS A 1 174 ? 0.720 24.111 -7.929 1.00 89.94 174 LYS A N 1
ATOM 1354 C CA . LYS A 1 174 ? 0.512 23.093 -6.882 1.00 89.94 174 LYS A CA 1
ATOM 1355 C C . LYS A 1 174 ? 1.208 23.433 -5.559 1.00 89.94 174 LYS A C 1
ATOM 1357 O O . LYS A 1 174 ? 0.691 23.082 -4.499 1.00 89.94 174 LYS A O 1
ATOM 1362 N N . LYS A 1 175 ? 2.351 24.126 -5.592 1.00 90.19 175 LYS A N 1
ATOM 1363 C CA . LYS A 1 175 ? 3.029 24.636 -4.389 1.00 90.19 175 LYS A CA 1
ATOM 1364 C C . LYS A 1 175 ? 2.210 25.740 -3.714 1.00 90.19 175 LYS A C 1
ATOM 1366 O O . LYS A 1 175 ? 2.078 25.719 -2.492 1.00 90.19 175 LYS A O 1
ATOM 1371 N N . ASP A 1 176 ? 1.638 26.652 -4.492 1.00 88.50 176 ASP A N 1
ATOM 1372 C CA . ASP A 1 176 ? 0.856 27.777 -3.971 1.00 88.50 176 ASP A CA 1
ATOM 1373 C C . ASP A 1 176 ? -0.502 27.300 -3.424 1.00 88.50 176 ASP A C 1
ATOM 1375 O O . ASP A 1 176 ? -0.894 27.679 -2.319 1.00 88.50 176 ASP A O 1
ATOM 1379 N N . GLN A 1 177 ? -1.152 26.340 -4.096 1.00 91.44 177 GLN A N 1
ATOM 1380 C CA . GLN A 1 177 ? -2.308 25.614 -3.545 1.00 91.44 177 GLN A CA 1
ATOM 1381 C C . GLN A 1 177 ? -1.978 24.924 -2.210 1.00 91.44 177 GLN A C 1
ATOM 1383 O O . GLN A 1 177 ? -2.762 25.004 -1.266 1.00 91.44 177 GLN A O 1
ATOM 1388 N N . ALA A 1 178 ? -0.807 24.288 -2.089 1.00 89.06 178 ALA A N 1
ATOM 1389 C CA . ALA A 1 178 ? -0.370 23.667 -0.836 1.00 89.06 178 ALA A CA 1
ATOM 1390 C C . ALA A 1 178 ? -0.034 24.68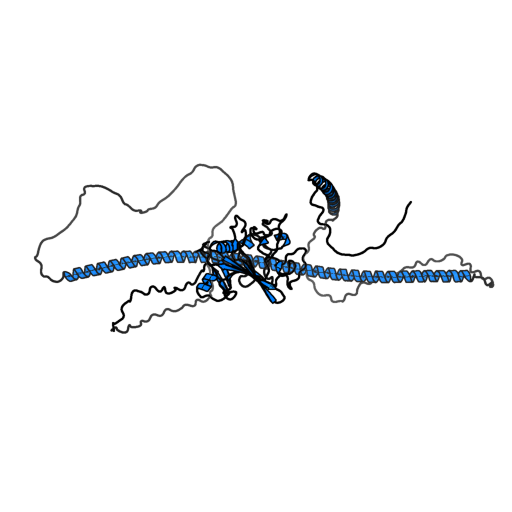6 0.275 1.00 89.06 178 ALA A C 1
ATOM 1392 O O . ALA A 1 178 ? -0.044 24.324 1.455 1.00 89.06 178 ALA A O 1
ATOM 1393 N N . ALA A 1 179 ? 0.249 25.947 -0.067 1.00 90.44 179 ALA A N 1
ATOM 1394 C CA . ALA A 1 179 ? 0.429 27.025 0.903 1.00 90.44 179 ALA A CA 1
ATOM 1395 C C . ALA A 1 179 ? -0.922 27.530 1.442 1.00 90.44 179 ALA A C 1
ATOM 1397 O O . ALA A 1 179 ? -1.093 27.601 2.661 1.00 90.44 179 ALA A O 1
ATOM 1398 N N . GLU A 1 180 ? -1.903 27.792 0.572 1.00 92.56 180 GLU A N 1
ATOM 1399 C CA . GLU A 1 180 ? -3.253 28.186 1.010 1.00 92.56 180 GLU A CA 1
ATOM 1400 C C . GLU A 1 180 ? -3.982 27.057 1.749 1.00 92.56 180 GLU A C 1
ATOM 1402 O O . GLU A 1 180 ? -4.622 27.324 2.765 1.00 92.56 180 GLU A O 1
ATOM 1407 N N . GLN A 1 181 ? -3.812 25.792 1.345 1.00 89.19 181 GLN A N 1
ATOM 1408 C CA . GLN A 1 181 ? -4.342 24.636 2.082 1.00 89.19 181 GLN A CA 1
ATOM 1409 C C . GLN A 1 181 ? -3.878 24.651 3.550 1.00 89.19 181 GLN A C 1
ATOM 1411 O O . GLN A 1 181 ? -4.700 24.598 4.464 1.00 89.19 181 GLN A O 1
ATOM 1416 N N . ARG A 1 182 ? -2.573 24.847 3.792 1.00 90.88 182 ARG A N 1
ATOM 1417 C CA . ARG A 1 182 ? -2.023 24.996 5.152 1.00 90.88 182 ARG A CA 1
ATOM 1418 C C . ARG A 1 182 ? -2.566 26.228 5.874 1.00 90.88 182 ARG A C 1
ATOM 1420 O O . ARG A 1 182 ? -2.715 26.203 7.096 1.00 90.88 182 ARG A O 1
ATOM 1427 N N . ARG A 1 183 ? -2.853 27.317 5.155 1.00 94.88 183 ARG A N 1
ATOM 1428 C CA . ARG A 1 183 ? -3.449 28.531 5.734 1.00 94.88 183 ARG A CA 1
ATOM 1429 C C . ARG A 1 183 ? -4.869 28.257 6.238 1.00 94.88 183 ARG A C 1
ATOM 1431 O O . ARG A 1 183 ? -5.192 28.636 7.363 1.00 94.88 183 ARG A O 1
ATOM 1438 N N . VAL A 1 184 ? -5.675 27.536 5.457 1.00 95.81 184 VAL A N 1
ATOM 1439 C CA . VAL A 1 184 ? -7.031 27.096 5.829 1.00 95.81 184 VAL A CA 1
ATOM 1440 C C . VAL A 1 184 ? -6.997 26.086 6.981 1.00 95.81 184 VAL A C 1
ATOM 1442 O O . VAL A 1 184 ? -7.754 26.242 7.937 1.00 95.81 184 VAL A O 1
ATOM 1445 N N . GLU A 1 185 ? -6.084 25.113 6.964 1.00 92.56 185 GLU A N 1
ATOM 1446 C CA . GLU A 1 185 ? -5.908 24.135 8.053 1.00 92.56 185 GLU A CA 1
ATOM 1447 C C . GLU A 1 185 ? -5.604 24.808 9.402 1.00 92.56 185 GLU A C 1
ATOM 1449 O O . GLU A 1 185 ? -6.212 24.464 10.417 1.00 92.56 185 GLU A O 1
ATOM 1454 N N . ASN A 1 186 ? -4.726 25.818 9.424 1.00 94.19 186 ASN A N 1
ATOM 1455 C CA . ASN A 1 186 ? -4.423 26.577 10.643 1.00 94.19 186 ASN A CA 1
ATOM 1456 C C . ASN A 1 186 ? -5.618 27.417 11.132 1.00 94.19 186 ASN A C 1
ATOM 1458 O O . ASN A 1 186 ? -5.850 27.511 12.340 1.00 94.19 186 ASN A O 1
ATOM 1462 N N . LEU A 1 187 ? -6.409 27.995 10.220 1.00 96.69 187 LEU A N 1
ATOM 1463 C CA . LEU A 1 187 ? -7.651 28.693 10.573 1.00 96.69 187 LEU A CA 1
ATOM 1464 C C . LEU A 1 187 ? -8.690 27.726 11.161 1.00 96.69 187 LEU A C 1
ATOM 1466 O O . LEU A 1 187 ? -9.294 28.032 12.191 1.00 96.69 187 LEU A O 1
ATOM 1470 N N . MET A 1 188 ? -8.849 26.539 10.568 1.00 92.88 188 MET A N 1
ATOM 1471 C CA . MET A 1 188 ? -9.756 25.501 11.064 1.00 92.88 188 MET A CA 1
ATOM 1472 C C . MET A 1 188 ? -9.317 24.965 12.433 1.00 92.88 188 MET A C 1
ATOM 1474 O O . MET A 1 188 ? -10.159 24.769 13.309 1.00 92.88 188 MET A O 1
ATOM 1478 N N . LEU A 1 189 ? -8.012 24.784 12.662 1.00 92.88 189 LEU A N 1
ATOM 1479 C CA . LEU A 1 189 ? -7.465 24.365 13.956 1.00 92.88 189 LEU A CA 1
ATOM 1480 C C . LEU A 1 189 ? -7.728 25.409 15.056 1.00 92.88 189 LEU A C 1
ATOM 1482 O O . LEU A 1 189 ? -8.151 25.051 16.157 1.00 92.88 189 LEU A O 1
ATOM 1486 N N . ASN A 1 190 ? -7.547 26.699 14.753 1.00 95.12 190 ASN A N 1
ATOM 1487 C CA . ASN A 1 190 ? -7.862 27.795 15.675 1.00 95.12 190 ASN A CA 1
ATOM 1488 C C . ASN A 1 190 ? -9.367 27.831 16.006 1.00 95.12 190 ASN A C 1
ATOM 1490 O O . ASN A 1 190 ? -9.743 27.791 17.177 1.00 95.12 190 ASN A O 1
ATOM 1494 N N . ALA A 1 191 ? -10.235 27.794 14.989 1.00 94.44 191 ALA A N 1
ATOM 1495 C CA . ALA A 1 191 ? -11.687 27.754 15.179 1.00 94.44 191 ALA A CA 1
ATOM 1496 C C . ALA A 1 191 ? -12.138 26.529 16.000 1.00 94.44 191 ALA A C 1
ATOM 1498 O O . ALA A 1 191 ? -12.921 26.663 16.938 1.00 94.44 191 ALA A O 1
ATOM 1499 N N . THR A 1 192 ? -11.581 25.346 15.721 1.00 95.38 192 THR A N 1
ATOM 1500 C CA . THR A 1 192 ? -11.860 24.110 16.478 1.00 95.38 192 THR A CA 1
ATOM 1501 C C . THR A 1 192 ? -11.427 24.237 17.941 1.00 95.38 192 THR A C 1
ATOM 1503 O O . THR A 1 192 ? -12.140 23.790 18.839 1.00 95.38 192 THR A O 1
ATOM 1506 N N . THR A 1 193 ? -10.294 24.896 18.205 1.00 95.12 193 THR A N 1
ATOM 1507 C CA . THR A 1 193 ? -9.809 25.163 19.569 1.00 95.12 193 THR A CA 1
ATOM 1508 C C . THR A 1 193 ? -10.768 26.083 20.331 1.00 95.12 193 THR A C 1
ATOM 1510 O O . THR A 1 193 ? -11.099 25.801 21.482 1.00 95.12 193 THR A O 1
ATOM 1513 N N . GLN A 1 194 ? -11.280 27.135 19.684 1.00 95.44 194 GLN A N 1
ATOM 1514 C CA . GLN A 1 194 ? -12.263 28.051 20.277 1.00 95.44 194 GLN A CA 1
ATOM 1515 C C . GLN A 1 194 ? -13.607 27.356 20.555 1.00 95.44 194 GLN A C 1
ATOM 1517 O O . GLN A 1 194 ? -14.163 27.501 21.643 1.00 95.44 194 GLN A O 1
ATOM 1522 N N . VAL A 1 195 ? -14.104 26.533 19.623 1.00 95.50 195 VAL A N 1
ATOM 1523 C CA . VAL A 1 195 ? -15.323 25.724 19.824 1.00 95.50 195 VAL A CA 1
ATOM 1524 C C . VAL A 1 195 ? -15.154 24.743 20.991 1.00 95.50 195 VAL A C 1
ATOM 1526 O O . VAL A 1 195 ? -16.063 24.600 21.812 1.00 95.50 195 VAL A O 1
ATOM 1529 N N . LEU A 1 196 ? -13.983 24.112 21.125 1.00 95.38 196 LEU A N 1
ATOM 1530 C CA . LEU A 1 196 ? -13.679 23.224 22.249 1.00 95.38 196 LEU A CA 1
ATOM 1531 C C . LEU A 1 196 ? -13.658 23.981 23.589 1.00 95.38 196 LEU A C 1
ATOM 1533 O O . LEU A 1 196 ? -14.245 23.503 24.560 1.00 95.38 196 LEU A O 1
ATOM 1537 N N . GLN A 1 197 ? -13.053 25.174 23.636 1.00 95.62 197 GLN A N 1
ATOM 1538 C CA . GLN A 1 197 ? -13.067 26.043 24.821 1.00 95.62 197 GLN A CA 1
ATOM 1539 C C . GLN A 1 197 ? -14.502 26.414 25.227 1.00 95.62 197 GLN A C 1
ATOM 1541 O O . GLN A 1 197 ? -14.888 26.197 26.378 1.00 95.62 197 GLN A O 1
ATOM 1546 N N . ILE A 1 198 ? -15.324 26.881 24.281 1.00 96.00 198 ILE A N 1
ATOM 1547 C CA . ILE A 1 198 ? -16.741 27.211 24.518 1.00 96.00 198 ILE A CA 1
ATOM 1548 C C . ILE A 1 198 ? -17.506 25.987 25.050 1.00 96.00 198 ILE A C 1
ATOM 1550 O O . ILE A 1 198 ? -18.250 26.106 26.024 1.00 96.00 198 ILE A O 1
ATOM 1554 N N . SER A 1 199 ? -17.273 24.798 24.484 1.00 95.50 199 SER A N 1
ATOM 1555 C CA . SER A 1 199 ? -17.881 23.546 24.957 1.00 95.50 199 SER A CA 1
ATOM 1556 C C . SER A 1 199 ? -17.475 23.193 26.396 1.00 95.50 199 SER A C 1
ATOM 1558 O O . SER A 1 199 ? -18.321 22.761 27.185 1.00 95.50 199 SER A O 1
ATOM 1560 N N . THR A 1 200 ? -16.214 23.421 26.788 1.00 95.38 200 THR A N 1
ATOM 1561 C CA . THR A 1 200 ? -15.785 23.218 28.184 1.00 95.38 200 THR A CA 1
ATOM 1562 C C . THR A 1 200 ? -16.432 24.210 29.152 1.00 95.38 200 THR A C 1
ATOM 1564 O O . THR A 1 200 ? -16.925 23.783 30.196 1.00 95.38 200 THR A O 1
ATOM 1567 N N . SER A 1 201 ? -16.530 25.492 28.784 1.00 96.00 201 SER A N 1
ATOM 1568 C CA . SER A 1 201 ? -17.202 26.515 29.598 1.00 96.00 201 SER A CA 1
ATOM 1569 C C . SER A 1 201 ? -18.702 26.242 29.751 1.00 96.00 201 SER A C 1
ATOM 1571 O O . SER A 1 201 ? -19.255 26.430 30.834 1.00 96.00 201 SER A O 1
ATOM 1573 N N . TYR A 1 202 ? -19.361 25.740 28.700 1.00 95.19 202 TYR A N 1
ATOM 1574 C CA . TYR A 1 202 ? -20.774 25.358 28.751 1.00 95.19 202 TYR A CA 1
ATOM 1575 C C . TYR A 1 202 ? -21.016 24.225 29.761 1.00 95.19 202 TYR A C 1
ATOM 1577 O O . TYR A 1 202 ? -21.878 24.351 30.627 1.00 95.19 202 TYR A O 1
ATOM 1585 N N . A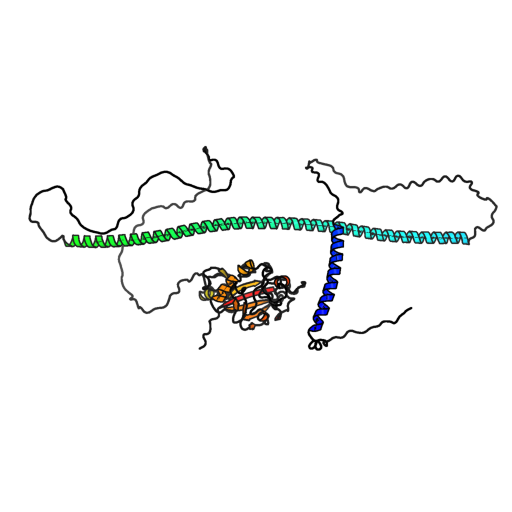RG A 1 203 ? -20.178 23.177 29.752 1.00 95.88 203 ARG A N 1
ATOM 1586 C CA . ARG A 1 203 ? -20.241 22.079 30.740 1.00 95.88 203 ARG A CA 1
ATOM 1587 C C . ARG A 1 203 ? -19.988 22.522 32.181 1.00 95.88 203 ARG A C 1
ATOM 1589 O O . ARG A 1 203 ? -20.472 21.889 33.120 1.00 95.88 203 ARG A O 1
ATOM 1596 N N . GLU A 1 204 ? -19.210 23.581 32.391 1.00 95.69 204 GLU A N 1
ATOM 1597 C CA . GLU A 1 204 ? -19.039 24.173 33.721 1.00 95.69 204 GLU A CA 1
ATOM 1598 C C . GLU A 1 204 ? -20.294 24.952 34.155 1.00 95.69 204 GLU A C 1
ATOM 1600 O O . GLU A 1 204 ? -20.712 24.867 35.313 1.00 95.69 204 GLU A O 1
ATOM 1605 N N . LEU A 1 205 ? -20.933 25.660 33.219 1.00 95.88 205 LEU A N 1
ATOM 1606 C CA . LEU A 1 205 ? -22.185 26.380 33.451 1.00 95.88 205 LEU A CA 1
ATOM 1607 C C . LEU A 1 205 ? -23.351 25.423 33.756 1.00 95.88 205 LEU A C 1
ATOM 1609 O O . LEU A 1 205 ? -24.087 25.665 34.712 1.00 95.88 205 LEU A O 1
ATOM 1613 N N . GLU A 1 206 ? -23.466 24.303 33.035 1.00 94.56 206 GLU A N 1
ATOM 1614 C CA . GLU A 1 206 ? -24.433 23.226 33.316 1.00 94.56 206 GLU A CA 1
ATOM 1615 C C . GLU A 1 206 ? -24.303 22.709 34.759 1.00 94.56 206 GLU A C 1
ATOM 1617 O O . GLU A 1 206 ? -25.296 22.610 35.482 1.00 94.56 206 GLU A O 1
ATOM 1622 N N . LYS A 1 207 ? -23.073 22.448 35.226 1.00 95.81 207 LYS A N 1
ATOM 1623 C CA . LYS A 1 207 ? -22.812 22.010 36.611 1.00 95.81 207 LYS A CA 1
ATOM 1624 C C . LYS A 1 207 ? -23.231 23.056 37.644 1.00 95.81 207 LYS A C 1
ATOM 1626 O O . LYS A 1 207 ? -23.826 22.704 38.664 1.00 95.81 207 LYS A O 1
ATOM 1631 N N . LYS A 1 208 ? -22.945 24.337 37.390 1.00 95.19 208 LYS A N 1
ATOM 1632 C CA . LYS A 1 208 ? -23.363 25.448 38.264 1.00 95.19 208 LYS A CA 1
ATOM 1633 C C . LYS A 1 208 ? -24.889 25.572 38.315 1.00 95.19 208 LYS A C 1
ATOM 1635 O O . LYS A 1 208 ? -25.443 25.719 39.403 1.00 95.19 208 LYS A O 1
ATOM 1640 N N . TYR A 1 209 ? -25.569 25.425 37.178 1.00 95.06 209 TYR A N 1
ATOM 1641 C CA . TYR A 1 209 ? -27.032 25.449 37.101 1.00 95.06 209 TYR A CA 1
ATOM 1642 C C . TYR A 1 209 ? -27.680 24.250 37.815 1.00 95.06 209 TYR A C 1
ATOM 1644 O O . TYR A 1 209 ? -28.652 24.420 38.552 1.00 95.06 209 TYR A O 1
ATOM 1652 N N . GLY A 1 210 ? -27.101 23.051 37.692 1.00 95.12 210 GLY A N 1
ATOM 1653 C CA . GLY A 1 210 ? -27.523 21.870 38.454 1.00 95.12 210 GLY A CA 1
ATOM 1654 C C . GLY A 1 210 ? -27.395 22.067 39.970 1.00 95.12 210 GLY A C 1
ATOM 1655 O O . GLY A 1 210 ? -28.337 21.791 40.709 1.00 95.12 210 GLY A O 1
ATOM 1656 N N . SER A 1 211 ? -26.274 22.631 40.436 1.00 94.81 211 SER A N 1
ATOM 1657 C CA . SER A 1 211 ? -26.073 22.970 41.855 1.00 94.81 211 SER A CA 1
ATOM 1658 C C . SER A 1 211 ? -27.100 23.993 42.367 1.00 94.81 211 SER A C 1
ATOM 1660 O O . SER A 1 211 ? -27.691 23.808 43.433 1.00 94.81 211 SER A O 1
ATOM 1662 N N . LEU A 1 212 ? -27.392 25.032 41.574 1.00 96.31 212 LEU A N 1
ATOM 1663 C CA . LEU A 1 212 ? -28.424 26.024 41.895 1.00 96.31 212 LEU A CA 1
ATOM 1664 C C . LEU A 1 212 ? -29.829 25.399 41.950 1.00 96.31 212 LEU A C 1
ATOM 1666 O O . LEU A 1 212 ? -30.601 25.703 42.858 1.00 96.31 212 LEU A O 1
ATOM 1670 N N . THR A 1 213 ? -30.140 24.482 41.032 1.00 94.31 213 THR A N 1
ATOM 1671 C CA . THR A 1 213 ? -31.417 23.748 41.000 1.00 94.31 213 THR A CA 1
ATOM 1672 C C . THR A 1 213 ? -31.602 22.892 42.259 1.00 94.31 213 THR A C 1
ATOM 1674 O O . THR A 1 213 ? -32.678 22.895 42.858 1.00 94.31 213 THR A O 1
ATOM 1677 N N . LEU A 1 214 ? -30.544 22.216 42.723 1.00 94.12 214 LEU A N 1
ATOM 1678 C CA . LEU A 1 214 ? -30.561 21.457 43.980 1.00 94.12 214 LEU A CA 1
ATOM 1679 C C . LEU A 1 214 ? -30.748 22.367 45.206 1.00 94.12 214 LEU A C 1
ATOM 1681 O O . LEU A 1 214 ? -31.538 22.039 46.094 1.00 94.12 214 LEU A O 1
ATOM 1685 N N . MET A 1 215 ? -30.083 23.528 45.248 1.00 93.94 215 MET A N 1
ATOM 1686 C CA . MET A 1 215 ? -30.285 24.518 46.315 1.00 93.94 215 MET A CA 1
ATOM 1687 C C . MET A 1 215 ? -31.728 25.039 46.334 1.00 93.94 215 MET A C 1
ATOM 1689 O O . MET A 1 215 ? -32.343 25.066 47.400 1.00 93.94 215 MET A O 1
ATOM 1693 N N . MET A 1 216 ? -32.286 25.391 45.172 1.00 93.25 216 MET A N 1
ATOM 1694 C CA . MET A 1 216 ? -33.667 25.859 45.050 1.00 93.25 216 MET A CA 1
ATOM 1695 C C . MET A 1 216 ? -34.661 24.777 45.493 1.00 93.25 216 MET A C 1
ATOM 1697 O O . MET A 1 216 ? -35.543 25.057 46.299 1.00 93.25 216 MET A O 1
ATOM 1701 N N . SER A 1 217 ? -34.467 23.519 45.079 1.00 91.44 217 SER A N 1
ATOM 1702 C CA . SER A 1 217 ? -35.293 22.393 45.538 1.00 91.44 217 SER A CA 1
ATOM 1703 C C . SER A 1 217 ? -35.233 22.194 47.058 1.00 91.44 217 SER A C 1
ATOM 1705 O O . SER A 1 217 ? -36.257 21.883 47.669 1.00 91.44 217 SER A O 1
ATOM 1707 N N . ASN A 1 218 ? -34.064 22.362 47.683 1.00 94.56 218 ASN A N 1
ATOM 1708 C CA . ASN A 1 218 ? -33.910 22.247 49.135 1.00 94.56 218 ASN A CA 1
ATOM 1709 C C . ASN A 1 218 ? -34.607 23.412 49.866 1.00 94.56 218 ASN A C 1
ATOM 1711 O O . ASN A 1 218 ? -35.326 23.195 50.842 1.00 94.56 218 ASN A O 1
ATOM 1715 N N . GLN A 1 219 ? -34.484 24.639 49.346 1.00 93.75 219 GLN A N 1
ATOM 1716 C CA . GLN A 1 219 ? -35.212 25.808 49.852 1.00 93.75 219 GLN A CA 1
ATOM 1717 C C . GLN A 1 219 ? -36.734 25.632 49.732 1.00 93.75 219 GLN A C 1
ATOM 1719 O O . GLN A 1 219 ? -37.441 25.860 50.711 1.00 93.75 219 GLN A O 1
ATOM 1724 N N . SER A 1 220 ? -37.249 25.141 48.599 1.00 92.12 220 SER A N 1
ATOM 1725 C CA . SER A 1 220 ? -38.679 24.838 48.431 1.00 92.12 220 SER A CA 1
ATOM 1726 C C . SER A 1 220 ? -39.176 23.786 49.429 1.00 92.12 220 SER A C 1
ATOM 1728 O O . SER A 1 220 ? -40.246 23.954 50.013 1.00 92.12 220 SER A O 1
ATOM 1730 N N . GLN A 1 221 ? -38.394 22.732 49.696 1.00 91.62 221 GLN A N 1
ATOM 1731 C CA . GLN A 1 221 ? -38.740 21.756 50.737 1.00 91.62 221 GLN A CA 1
ATOM 1732 C C . GLN A 1 221 ? -38.719 22.350 52.152 1.00 91.62 221 GLN A C 1
ATOM 1734 O O . GLN A 1 221 ? -39.507 21.920 52.996 1.00 91.62 221 GLN A O 1
ATOM 1739 N N . LEU A 1 222 ? -37.818 23.294 52.439 1.00 93.69 222 LEU A N 1
ATOM 1740 C CA . LEU A 1 222 ? -37.764 23.978 53.731 1.00 93.69 222 LEU A CA 1
ATOM 1741 C C . LEU A 1 222 ? -38.980 24.894 53.922 1.00 93.69 222 LEU A C 1
ATOM 1743 O O . LEU A 1 222 ? -39.621 24.823 54.968 1.00 93.69 222 LEU A O 1
ATOM 1747 N N . ILE A 1 223 ? -39.339 25.679 52.900 1.00 92.81 223 ILE A N 1
ATOM 1748 C CA . ILE A 1 223 ? -40.538 26.531 52.891 1.00 92.81 223 ILE A CA 1
ATOM 1749 C C . ILE A 1 223 ? -41.786 25.681 53.155 1.00 92.81 223 ILE A C 1
ATOM 1751 O O . ILE A 1 223 ? -42.502 25.947 54.114 1.00 92.81 223 ILE A O 1
ATOM 1755 N N . TYR A 1 224 ? -41.975 24.583 52.416 1.00 90.81 224 TYR A N 1
ATOM 1756 C CA . TYR A 1 224 ? -43.113 23.674 52.604 1.00 90.81 224 TYR A CA 1
ATOM 1757 C C . TYR A 1 224 ? -43.202 23.080 54.027 1.00 90.81 224 TYR A C 1
ATOM 1759 O O . TYR A 1 224 ? -44.293 22.926 54.585 1.00 90.81 224 TYR A O 1
ATOM 1767 N N . ARG A 1 225 ? -42.061 22.766 54.664 1.00 89.31 225 ARG A N 1
ATOM 1768 C CA . ARG A 1 225 ? -42.033 22.315 56.070 1.00 89.31 225 ARG A CA 1
ATOM 1769 C C . ARG A 1 225 ? -42.452 23.427 57.037 1.00 89.31 225 ARG A C 1
ATOM 1771 O O . ARG A 1 225 ? -43.218 23.150 57.959 1.00 89.31 225 ARG A O 1
ATOM 1778 N N . LEU A 1 226 ? -41.980 24.656 56.820 1.00 86.69 226 LEU A N 1
ATOM 1779 C CA . LEU A 1 226 ? -42.313 25.821 57.646 1.00 86.69 226 LEU A CA 1
ATOM 1780 C C . LEU A 1 226 ? -43.788 26.219 57.494 1.00 86.69 226 LEU A C 1
ATOM 1782 O O . LEU A 1 226 ? -44.467 26.417 58.497 1.00 86.69 226 LEU A O 1
ATOM 1786 N N . GLU A 1 227 ? -44.323 26.236 56.271 1.00 87.50 227 GLU A N 1
ATOM 1787 C CA . GLU A 1 227 ? -45.752 26.456 56.004 1.00 87.50 227 GLU A CA 1
ATOM 1788 C C . GLU A 1 227 ? -46.619 25.431 56.743 1.00 87.50 227 GLU A C 1
ATOM 1790 O O . GLU A 1 227 ? -47.563 25.799 57.443 1.00 87.50 227 GLU A O 1
ATOM 1795 N N . LYS A 1 228 ? -46.256 24.142 56.679 1.00 85.38 228 LYS A N 1
ATOM 1796 C CA . LYS A 1 228 ? -46.957 23.075 57.408 1.00 85.38 228 LYS A CA 1
ATOM 1797 C C . LYS A 1 228 ? -46.906 23.259 58.933 1.00 85.38 228 LYS A C 1
ATOM 1799 O O . LYS A 1 228 ? -47.893 22.965 59.613 1.00 85.38 228 LYS A O 1
ATOM 1804 N N . GLN A 1 229 ? -45.798 23.765 59.477 1.00 82.25 229 GLN A N 1
ATOM 1805 C CA . GLN A 1 229 ? -45.688 24.107 60.901 1.00 82.25 229 GLN A CA 1
ATOM 1806 C C . GLN A 1 229 ? -46.568 25.314 61.267 1.00 82.25 229 GLN A C 1
ATOM 1808 O O . GLN A 1 229 ? -47.321 25.228 62.233 1.00 82.25 229 GLN A O 1
ATOM 1813 N N . CYS A 1 230 ? -46.561 26.385 60.468 1.00 77.06 230 CYS A N 1
ATOM 1814 C CA . CYS A 1 230 ? -47.399 27.574 60.673 1.00 77.06 230 CYS A CA 1
ATOM 1815 C C . CYS A 1 230 ? -48.906 27.333 60.463 1.00 77.06 230 CYS A C 1
ATOM 1817 O O . CYS A 1 230 ? -49.726 28.095 60.974 1.00 77.06 230 CYS A O 1
ATOM 1819 N N . LEU A 1 231 ? -49.288 26.296 59.714 1.00 70.62 231 LEU A N 1
ATOM 1820 C CA . LEU A 1 231 ? -50.679 25.850 59.605 1.00 70.62 231 LEU A CA 1
ATOM 1821 C C . LEU A 1 231 ? -51.106 25.025 60.828 1.00 70.62 231 LEU A C 1
ATOM 1823 O O . LEU A 1 231 ? -52.224 25.188 61.305 1.00 70.62 231 LEU A O 1
ATOM 1827 N N . SER A 1 232 ? -50.205 24.208 61.385 1.00 61.16 232 SER A N 1
ATOM 1828 C CA . SER A 1 232 ? -50.487 23.378 62.571 1.00 61.16 232 SER A CA 1
ATOM 1829 C C . SER A 1 232 ? -50.611 24.176 63.879 1.00 61.16 232 SER A C 1
ATOM 1831 O O . SER A 1 232 ? -51.077 23.632 64.874 1.00 61.16 232 SER A O 1
ATOM 1833 N N . THR A 1 233 ? -50.201 25.449 63.908 1.00 57.94 233 THR A N 1
ATOM 1834 C CA . THR A 1 233 ? -50.244 26.312 65.105 1.00 57.94 233 THR A CA 1
ATOM 1835 C C . THR A 1 233 ? -51.432 27.281 65.153 1.00 57.94 233 THR A C 1
ATOM 1837 O O . THR A 1 233 ? -51.468 28.141 66.032 1.00 57.94 233 THR A O 1
ATOM 1840 N N . LYS A 1 234 ? -52.409 27.177 64.237 1.00 56.72 234 LYS A N 1
ATOM 1841 C CA . LYS A 1 234 ? -53.549 28.116 64.176 1.00 56.72 234 LYS A CA 1
ATOM 1842 C C . LYS A 1 234 ? -54.749 27.781 65.068 1.00 56.72 234 LYS A C 1
ATOM 1844 O O . LYS A 1 234 ? -55.526 28.689 65.350 1.00 56.72 234 LYS A O 1
ATOM 1849 N N . ASP A 1 235 ? -54.874 26.550 65.559 1.00 50.31 235 ASP A N 1
ATOM 1850 C CA . ASP A 1 235 ? -55.985 26.137 66.427 1.00 50.31 235 ASP A CA 1
ATOM 1851 C C . ASP A 1 235 ? -55.594 26.113 67.915 1.00 50.31 235 ASP A C 1
ATOM 1853 O O . ASP A 1 235 ? -55.285 25.057 68.461 1.00 50.31 235 ASP A O 1
ATOM 1857 N N . THR A 1 236 ? -55.614 27.282 68.576 1.00 40.94 236 THR A N 1
ATOM 1858 C CA . THR A 1 236 ? -56.030 27.503 69.990 1.00 40.94 236 THR A CA 1
ATOM 1859 C C . THR A 1 236 ? -55.982 29.006 70.330 1.00 40.94 236 THR A C 1
ATOM 1861 O O . THR A 1 236 ? -55.045 29.713 69.972 1.00 40.94 236 THR A O 1
ATOM 1864 N N . SER A 1 237 ? -56.988 29.500 71.057 1.00 38.75 237 SER A N 1
ATOM 1865 C CA . SER A 1 237 ? -57.159 30.893 71.530 1.00 38.75 237 SER A CA 1
ATOM 1866 C C . SER A 1 237 ? -57.139 30.987 73.069 1.00 38.75 237 SER A C 1
ATOM 1868 O O . SER A 1 237 ? -57.343 29.946 73.693 1.00 38.75 237 SER A O 1
ATOM 1870 N N . PRO A 1 238 ? -57.167 32.177 73.717 1.00 43.91 238 PRO A N 1
ATOM 1871 C CA . PRO A 1 238 ? -56.634 33.517 73.399 1.00 43.91 238 PRO A CA 1
ATOM 1872 C C . PRO A 1 238 ? -55.585 33.977 74.474 1.00 43.91 238 PRO A C 1
ATOM 1874 O O . PRO A 1 238 ? -55.303 33.214 75.398 1.00 43.91 238 PRO A O 1
ATOM 1877 N N . PRO A 1 239 ? -54.975 35.186 74.412 1.00 49.94 239 PRO A N 1
ATOM 1878 C CA . PRO A 1 239 ? -53.825 35.528 75.271 1.00 49.94 239 PRO A CA 1
ATOM 1879 C C . PRO A 1 239 ? -54.160 36.244 76.607 1.00 49.94 239 PRO A C 1
ATOM 1881 O O . PRO A 1 239 ? -55.011 37.136 76.631 1.00 49.94 239 PRO A O 1
ATOM 1884 N N . PRO A 1 240 ? -53.412 35.964 77.697 1.00 40.06 240 PRO A N 1
ATOM 1885 C CA . PRO A 1 240 ? -53.215 36.878 78.830 1.00 40.06 240 PRO A CA 1
ATOM 1886 C C . PRO A 1 240 ? -52.283 38.054 78.466 1.00 40.06 240 PRO A C 1
ATOM 1888 O O . PRO A 1 240 ? -51.587 38.017 77.453 1.00 40.06 240 PRO A O 1
ATOM 1891 N N . GLN A 1 241 ? -52.266 39.110 79.285 1.00 34.72 241 GLN A N 1
ATOM 1892 C CA . GLN A 1 241 ? -51.647 40.404 78.953 1.00 34.72 241 GLN A CA 1
ATOM 1893 C C . GLN A 1 241 ? -50.340 40.707 79.723 1.00 34.72 241 GLN A C 1
ATOM 1895 O O . GLN A 1 241 ? -50.058 40.106 80.756 1.00 34.72 241 GLN A O 1
ATOM 1900 N N . THR A 1 242 ? -49.667 41.786 79.292 1.00 28.41 242 THR A N 1
ATOM 1901 C CA . THR A 1 242 ? -48.645 42.591 80.012 1.00 28.41 242 THR A CA 1
ATOM 1902 C C . THR A 1 242 ? -47.220 41.998 80.105 1.00 28.41 242 THR A C 1
ATOM 1904 O O . THR A 1 242 ? -47.054 40.789 80.029 1.00 28.41 242 THR A O 1
ATOM 1907 N N . SER A 1 243 ? -46.144 42.798 80.215 1.00 28.59 243 SER A N 1
ATOM 1908 C CA . SER A 1 243 ? -46.056 44.263 80.412 1.00 28.59 243 SER A CA 1
ATOM 1909 C C . SER A 1 243 ? -44.906 44.955 79.641 1.00 28.59 243 SER A C 1
ATOM 1911 O O . SER A 1 243 ? -43.907 44.335 79.302 1.00 28.59 243 SER A O 1
ATOM 1913 N N . THR A 1 244 ? -45.058 46.276 79.450 1.00 28.30 244 THR A N 1
ATOM 1914 C CA . THR A 1 244 ? -44.006 47.330 79.435 1.00 28.30 244 THR A CA 1
ATOM 1915 C C . THR A 1 244 ? -42.726 47.179 78.590 1.00 28.30 244 THR A C 1
ATOM 1917 O O . THR A 1 244 ? -41.773 46.550 79.029 1.00 28.30 244 THR A O 1
ATOM 1920 N N . GLU A 1 245 ? -42.682 47.960 77.498 1.00 28.72 245 GLU A N 1
ATOM 1921 C CA . GLU A 1 245 ? -41.787 49.134 77.306 1.00 28.72 245 GLU A CA 1
ATOM 1922 C C . GLU A 1 245 ? -40.231 49.003 77.337 1.00 28.72 245 GLU A C 1
ATOM 1924 O O . GLU A 1 245 ? -39.694 47.961 77.700 1.00 28.72 245 GLU A O 1
ATOM 1929 N N . PRO A 1 246 ? -39.472 49.985 76.779 1.00 40.25 246 PRO A N 1
ATOM 1930 C CA . PRO A 1 246 ? -38.421 49.600 75.831 1.00 40.25 246 PRO A CA 1
ATOM 1931 C C . PRO A 1 246 ? -37.002 50.158 76.083 1.00 40.25 246 PRO A C 1
ATOM 1933 O O . PRO A 1 246 ? -36.777 51.059 76.884 1.00 40.25 246 PRO A O 1
ATOM 1936 N N . CYS A 1 247 ? -36.110 49.740 75.171 1.00 24.27 247 CYS A N 1
ATOM 1937 C CA . CYS A 1 247 ? -35.026 50.532 74.561 1.00 24.27 247 CYS A CA 1
ATOM 1938 C C . CYS A 1 247 ? -33.573 50.331 75.057 1.00 24.27 247 CYS A C 1
ATOM 1940 O O . CYS A 1 247 ? -33.272 50.296 76.240 1.00 24.27 247 CYS A O 1
ATOM 1942 N N . ASN A 1 248 ? -32.678 50.331 74.059 1.00 27.02 248 ASN A N 1
ATOM 1943 C CA . ASN A 1 248 ? -31.284 50.793 74.051 1.00 27.02 248 ASN A CA 1
ATOM 1944 C C . ASN A 1 248 ? -30.152 50.132 74.885 1.00 27.02 248 ASN A C 1
ATOM 1946 O O . ASN A 1 248 ? -29.923 50.464 76.038 1.00 27.02 248 ASN A O 1
ATOM 1950 N N . ILE A 1 249 ? -29.259 49.475 74.118 1.00 31.73 249 ILE A N 1
ATOM 1951 C CA . ILE A 1 249 ? -27.828 49.840 73.933 1.00 31.73 249 ILE A CA 1
ATOM 1952 C C . ILE A 1 249 ? -26.775 49.458 75.007 1.00 31.73 249 ILE A C 1
ATOM 1954 O O . ILE A 1 249 ? -26.940 49.653 76.199 1.00 31.73 249 ILE A O 1
ATOM 1958 N N . GLN A 1 250 ? -25.605 49.056 74.475 1.00 27.00 250 GLN A N 1
ATOM 1959 C CA . GLN A 1 250 ? -24.284 48.835 75.102 1.00 27.00 250 GLN A CA 1
ATOM 1960 C C . GLN A 1 250 ? -24.174 47.643 76.079 1.00 27.00 250 GLN A C 1
ATOM 1962 O O . GLN A 1 250 ? -24.873 47.560 77.075 1.00 27.00 250 GLN A O 1
ATOM 1967 N N . SER A 1 251 ? -23.384 46.596 75.801 1.00 29.41 251 SER A N 1
ATOM 1968 C CA . SER A 1 251 ? -21.940 46.493 75.467 1.00 29.41 251 SER A CA 1
ATOM 1969 C C . SER A 1 251 ? -21.023 46.428 76.693 1.00 29.41 251 SER A C 1
ATOM 1971 O O . SER A 1 251 ? -20.707 47.469 77.267 1.00 29.41 251 SER A O 1
ATOM 1973 N N . LYS A 1 252 ? -20.460 45.236 76.964 1.00 28.02 252 LYS A N 1
ATOM 1974 C CA . LYS A 1 252 ? -19.005 45.027 77.162 1.00 28.02 252 LYS A CA 1
ATOM 1975 C C . LYS A 1 252 ? -18.607 43.545 77.276 1.00 28.02 252 LYS A C 1
ATOM 1977 O O . LYS A 1 252 ? -18.929 42.864 78.238 1.00 28.02 252 LYS A O 1
ATOM 1982 N N . THR A 1 253 ? -17.868 43.103 76.261 1.00 27.66 253 THR A N 1
ATOM 1983 C CA . THR A 1 253 ? -16.691 42.210 76.306 1.00 27.66 253 THR A CA 1
ATOM 1984 C C . THR A 1 253 ? -16.235 41.640 77.660 1.00 27.66 253 THR A C 1
ATOM 1986 O O . THR A 1 253 ? -15.882 42.418 78.545 1.00 27.66 253 THR A O 1
ATOM 1989 N N . HIS A 1 254 ? -15.952 40.330 77.697 1.00 29.06 254 HIS A N 1
ATOM 1990 C CA . HIS A 1 254 ? -14.564 39.847 77.840 1.00 29.06 254 HIS A CA 1
ATOM 1991 C C . HIS A 1 254 ? -14.374 38.402 77.305 1.00 29.06 254 HIS A C 1
ATOM 1993 O O . HIS A 1 254 ? -15.181 37.532 77.601 1.00 29.06 254 HIS A O 1
ATOM 1999 N N . LEU A 1 255 ? -13.330 38.234 76.475 1.00 33.78 255 LEU A N 1
ATOM 2000 C CA . LEU A 1 255 ? -12.348 37.133 76.294 1.00 33.78 255 LEU A CA 1
ATOM 2001 C C . LEU A 1 255 ? -12.644 35.730 76.905 1.00 33.78 255 LEU A C 1
ATOM 2003 O O . LEU A 1 255 ? -13.109 35.658 78.036 1.00 33.78 255 LEU A O 1
ATOM 2007 N N . ASN A 1 256 ? -12.270 34.574 76.321 1.00 28.89 256 ASN A N 1
ATOM 2008 C CA . ASN A 1 256 ? -11.520 34.206 75.087 1.00 28.89 256 ASN A CA 1
ATOM 2009 C C . ASN A 1 256 ? -11.674 32.657 74.841 1.00 28.89 256 ASN A C 1
ATOM 2011 O O . ASN A 1 256 ? -12.483 32.052 75.538 1.00 28.89 256 ASN A O 1
ATOM 2015 N N . GLU A 1 257 ? -11.024 31.905 73.924 1.00 27.03 257 GLU A N 1
ATOM 2016 C CA . GLU A 1 257 ? -9.921 32.126 72.956 1.00 27.03 257 GLU A CA 1
ATOM 2017 C C . GLU A 1 257 ? -9.962 31.113 71.775 1.00 27.03 257 GLU A C 1
ATOM 2019 O O . GLU A 1 257 ? -10.347 29.967 71.989 1.00 27.03 257 GLU A O 1
ATOM 2024 N N . SER A 1 258 ? -9.406 31.476 70.602 1.00 28.77 258 SER A N 1
ATOM 2025 C CA . SER A 1 258 ? -8.938 30.591 69.491 1.00 28.77 258 SER A CA 1
ATOM 2026 C C . SER A 1 258 ? -9.967 29.693 68.733 1.00 28.77 258 SER A C 1
ATOM 2028 O O . SER A 1 258 ? -10.991 29.309 69.280 1.00 28.77 258 SER A O 1
ATOM 2030 N N . SER A 1 259 ? -9.785 29.317 67.451 1.00 29.17 259 SER A N 1
ATOM 2031 C CA . SER A 1 259 ? -8.797 29.776 66.453 1.00 29.17 259 SER A CA 1
ATOM 2032 C C . SER A 1 259 ? -9.359 29.872 65.020 1.00 29.17 259 SER A C 1
ATOM 2034 O O . SER A 1 259 ? -10.206 29.088 64.609 1.00 29.17 259 SER A O 1
ATOM 2036 N N . GLU A 1 260 ? -8.817 30.845 64.284 1.00 28.27 260 GLU A N 1
ATOM 2037 C CA . GLU A 1 260 ? -8.520 30.872 62.837 1.00 28.27 260 GLU A CA 1
ATOM 2038 C C . GLU A 1 260 ? -9.497 30.299 61.787 1.00 28.27 260 GLU A C 1
ATOM 2040 O O . GLU A 1 260 ? -9.425 29.142 61.381 1.00 28.27 260 GLU A O 1
ATOM 2045 N N . SER A 1 261 ? -10.202 31.221 61.121 1.00 26.36 261 SER A N 1
ATOM 2046 C CA . SER A 1 261 ? -10.259 31.263 59.648 1.00 26.36 261 SER A CA 1
ATOM 2047 C C . SER A 1 261 ? -10.582 32.687 59.176 1.00 26.36 261 SER A C 1
ATOM 2049 O O . SER A 1 261 ? -11.548 33.269 59.674 1.00 26.36 261 SER A O 1
ATOM 2051 N N . LYS A 1 262 ? -9.833 33.254 58.217 1.00 30.50 262 LYS A N 1
ATOM 2052 C CA . LYS A 1 262 ? -10.226 34.492 57.514 1.00 30.50 262 LYS A CA 1
ATOM 2053 C C . LYS A 1 262 ? -9.809 34.501 56.046 1.00 30.50 262 LYS A C 1
ATOM 2055 O O . LYS A 1 262 ? -8.753 33.996 55.681 1.00 30.50 262 LYS A O 1
ATOM 2060 N N . GLU A 1 263 ? -10.682 35.090 55.237 1.00 29.78 263 GLU A N 1
ATOM 2061 C CA . GLU A 1 263 ? -10.597 35.173 53.780 1.00 29.78 263 GLU A CA 1
ATOM 2062 C C . GLU A 1 263 ? -9.787 36.381 53.284 1.00 29.78 263 GLU A C 1
ATOM 2064 O O . GLU A 1 263 ? -9.433 37.293 54.033 1.00 29.78 263 GLU A O 1
ATOM 2069 N N . MET A 1 264 ? -9.557 36.387 51.970 1.00 31.94 264 MET A N 1
ATOM 2070 C CA . MET A 1 264 ? -9.099 37.540 51.200 1.00 31.94 264 MET A CA 1
ATOM 2071 C C . MET A 1 264 ? -10.102 38.704 51.238 1.00 31.94 264 MET A C 1
ATOM 2073 O O . MET A 1 264 ? -11.304 38.504 51.080 1.00 31.94 264 MET A O 1
ATOM 2077 N N . ALA A 1 265 ? -9.579 39.927 51.244 1.00 31.06 265 ALA A N 1
ATOM 2078 C CA . ALA A 1 265 ? -10.152 41.052 50.506 1.00 31.06 265 ALA A CA 1
ATOM 2079 C C . ALA A 1 265 ? -9.004 41.969 50.045 1.00 31.06 265 ALA A C 1
ATOM 2081 O O . ALA A 1 265 ? -7.933 41.968 50.652 1.00 31.06 265 ALA A O 1
ATOM 2082 N N . ASN A 1 266 ? -9.211 42.705 48.950 1.00 34.72 266 ASN A N 1
ATOM 2083 C CA . ASN A 1 266 ? -8.203 43.606 48.371 1.00 34.72 266 ASN A CA 1
ATOM 2084 C C . ASN A 1 266 ? -8.027 44.867 49.275 1.00 34.72 266 ASN A C 1
ATOM 2086 O O . ASN A 1 266 ? -8.789 45.053 50.220 1.00 34.72 266 ASN A O 1
ATOM 2090 N N . ASP A 1 267 ? -7.040 45.752 49.087 1.00 26.39 267 ASP A N 1
ATOM 2091 C CA . ASP A 1 267 ? -7.024 46.648 47.923 1.00 26.39 267 ASP A CA 1
ATOM 2092 C C . ASP A 1 267 ? -5.686 47.360 47.605 1.00 26.39 267 ASP A C 1
ATOM 2094 O O . ASP A 1 267 ? -4.734 47.319 48.376 1.00 26.39 267 ASP A O 1
ATOM 2098 N N . VAL A 1 268 ? -5.675 47.981 46.415 1.00 27.83 268 VAL A N 1
ATOM 2099 C CA . VAL A 1 268 ? -4.764 48.964 45.770 1.00 27.83 268 VAL A CA 1
ATOM 2100 C C . VAL A 1 268 ? -3.380 49.329 46.393 1.00 27.83 268 VAL A C 1
ATOM 2102 O O . VAL A 1 268 ? -3.254 49.674 47.559 1.00 27.83 268 VAL A O 1
ATOM 2105 N N . GLN A 1 269 ? -2.404 49.547 45.483 1.00 29.36 269 GLN A N 1
ATOM 2106 C CA . GLN A 1 269 ? -1.575 50.783 45.345 1.00 29.36 269 GLN A CA 1
ATOM 2107 C C . GLN A 1 269 ? -0.021 50.712 45.519 1.00 29.36 269 GLN A C 1
ATOM 2109 O O . GLN A 1 269 ? 0.511 50.909 46.601 1.00 29.36 269 GLN A O 1
ATOM 2114 N N . ARG A 1 270 ? 0.684 50.691 44.361 1.00 26.27 270 ARG A N 1
ATOM 2115 C CA . ARG A 1 270 ? 1.578 51.784 43.862 1.00 26.27 270 ARG A CA 1
ATOM 2116 C C . ARG A 1 270 ? 3.096 51.877 44.208 1.00 26.27 270 ARG A C 1
ATOM 2118 O O . ARG A 1 270 ? 3.489 52.044 45.348 1.00 26.27 270 ARG A O 1
ATOM 2125 N N . ASP A 1 271 ? 3.869 52.014 43.113 1.00 27.39 271 ASP A N 1
ATOM 2126 C CA . ASP A 1 271 ? 5.167 52.705 42.877 1.00 27.39 271 ASP A CA 1
ATOM 2127 C C . ASP A 1 271 ? 6.548 52.195 43.405 1.00 27.39 271 ASP A C 1
ATOM 2129 O O . ASP A 1 271 ? 6.832 52.157 44.592 1.00 27.39 271 ASP A O 1
ATOM 2133 N N . GLN A 1 272 ? 7.458 52.037 42.418 1.00 30.33 272 GLN A N 1
ATOM 2134 C CA . GLN A 1 272 ? 8.886 52.453 42.352 1.00 30.33 272 GLN A CA 1
ATOM 2135 C C . GLN A 1 272 ? 10.057 51.686 43.037 1.00 30.33 272 GLN A C 1
ATOM 2137 O O . GLN A 1 272 ? 10.335 51.849 44.217 1.00 30.33 272 GLN A O 1
ATOM 2142 N N . GLY A 1 273 ? 10.916 51.101 42.174 1.00 27.59 273 GLY A N 1
ATOM 2143 C CA . GLY A 1 273 ? 12.399 51.128 42.259 1.00 27.59 273 GLY A CA 1
ATOM 2144 C C . GLY A 1 273 ? 13.115 50.088 43.150 1.00 27.59 273 GLY A C 1
ATOM 2145 O O . GLY A 1 273 ? 12.546 49.590 44.107 1.00 27.59 273 GLY A O 1
ATOM 2146 N N . ALA A 1 274 ? 14.385 49.714 42.918 1.00 27.08 274 ALA A N 1
ATOM 2147 C CA . ALA A 1 274 ? 15.269 49.845 41.741 1.00 27.08 274 ALA A CA 1
ATOM 2148 C C . ALA A 1 274 ? 16.431 48.806 41.825 1.00 27.08 274 ALA A C 1
ATOM 2150 O O . ALA A 1 274 ? 16.704 48.271 42.897 1.00 27.08 274 ALA A O 1
ATOM 2151 N N . SER A 1 275 ? 17.115 48.499 40.711 1.00 31.89 275 SER A N 1
ATOM 2152 C CA . SER A 1 275 ? 18.131 47.419 40.611 1.00 31.89 275 SER A CA 1
ATOM 2153 C C . SER A 1 275 ? 19.588 47.843 40.870 1.00 31.89 275 SER A C 1
ATOM 2155 O O . SER A 1 275 ? 19.938 49.013 40.720 1.00 31.89 275 SER A O 1
ATOM 2157 N N . PRO A 1 276 ? 20.464 46.860 41.158 1.00 38.34 276 PRO A N 1
ATOM 2158 C CA . PRO A 1 276 ? 21.751 46.688 40.441 1.00 38.34 276 PRO A CA 1
ATOM 2159 C C . PRO A 1 276 ? 22.110 45.193 40.176 1.00 38.34 276 PRO A C 1
ATOM 2161 O O . PRO A 1 276 ? 21.538 44.325 40.824 1.00 38.34 276 PRO A O 1
ATOM 2164 N N . LEU A 1 277 ? 23.079 44.751 39.347 1.00 26.33 277 LEU A N 1
ATOM 2165 C CA . LEU A 1 277 ? 23.734 45.177 38.078 1.00 26.33 277 LEU A CA 1
ATOM 2166 C C . LEU A 1 277 ? 24.611 43.961 37.607 1.00 26.33 277 LEU A C 1
ATOM 2168 O O . LEU A 1 277 ? 25.073 43.216 38.464 1.00 26.33 277 LEU A O 1
ATOM 2172 N N . GLN A 1 278 ? 24.967 43.682 36.341 1.00 28.00 278 GLN A N 1
ATOM 2173 C CA . GLN A 1 278 ? 24.582 44.242 35.037 1.00 28.00 278 GLN A CA 1
ATOM 2174 C C . GLN A 1 278 ? 24.222 43.100 34.023 1.00 28.00 278 GLN A C 1
ATOM 2176 O O . GLN A 1 278 ? 23.096 42.633 34.114 1.00 28.00 278 GLN A O 1
ATOM 2181 N N . THR A 1 279 ? 24.995 42.555 33.055 1.00 26.23 279 THR A N 1
ATOM 2182 C CA . THR A 1 279 ? 26.320 42.889 32.472 1.00 26.23 279 THR A CA 1
ATOM 2183 C C . THR A 1 279 ? 26.482 42.412 31.000 1.00 26.23 279 THR A C 1
ATOM 2185 O O . THR A 1 279 ? 27.333 41.579 30.714 1.00 26.23 279 THR A O 1
ATOM 2188 N N . GLN A 1 280 ? 25.762 43.040 30.049 1.00 28.86 280 GLN A N 1
ATOM 2189 C CA . GLN A 1 280 ? 26.108 43.134 28.598 1.00 28.86 280 GLN A CA 1
ATOM 2190 C C . GLN A 1 280 ? 25.966 41.850 27.731 1.00 28.86 280 GLN A C 1
ATOM 2192 O O . GLN A 1 280 ? 26.154 40.745 28.214 1.00 28.86 280 GLN A O 1
ATOM 2197 N N . LYS A 1 281 ? 25.645 41.883 26.422 1.00 25.22 281 LYS A N 1
ATOM 2198 C CA . LYS A 1 281 ? 25.497 42.928 25.361 1.00 25.22 281 LYS A CA 1
ATOM 2199 C C . LYS A 1 281 ? 24.508 42.369 24.286 1.00 25.22 281 LYS A C 1
ATOM 2201 O O . LYS A 1 281 ? 24.198 41.187 24.353 1.00 25.22 281 LYS A O 1
ATOM 2206 N N . LYS A 1 282 ? 23.984 43.060 23.256 1.00 24.02 282 LYS A N 1
ATOM 2207 C CA . LYS A 1 282 ? 24.215 44.400 22.661 1.00 24.02 282 LYS A CA 1
ATOM 2208 C C . LYS A 1 282 ? 22.863 45.010 22.170 1.00 24.02 282 LYS A C 1
ATOM 2210 O O . LYS A 1 282 ? 21.913 45.027 22.934 1.00 24.02 282 LYS A O 1
ATOM 2215 N N . GLU A 1 283 ? 22.796 45.519 20.932 1.00 24.38 283 GLU A N 1
ATOM 2216 C CA . GLU A 1 283 ? 21.781 46.414 20.331 1.00 24.38 283 GLU A CA 1
ATOM 2217 C C . GLU A 1 283 ? 22.010 46.508 18.793 1.00 24.38 283 GLU A C 1
ATOM 2219 O O . GLU A 1 283 ? 23.120 46.151 18.364 1.00 24.38 283 GLU A O 1
ATOM 2224 N N . PRO A 1 284 ? 21.128 47.144 17.977 1.00 33.31 284 PRO A N 1
ATOM 2225 C CA . PRO A 1 284 ? 19.660 47.301 18.091 1.00 33.31 284 PRO A CA 1
ATOM 2226 C C . PRO A 1 284 ? 18.914 47.163 16.727 1.00 33.31 284 PRO A C 1
ATOM 2228 O O . PRO A 1 284 ? 19.538 47.050 15.673 1.00 33.31 284 PRO A O 1
ATOM 2231 N N . LEU A 1 285 ? 17.580 47.321 16.714 1.00 26.17 285 LEU A N 1
ATOM 2232 C CA . LEU A 1 285 ? 16.880 47.973 15.589 1.00 26.17 285 LEU A CA 1
ATOM 2233 C C . LEU A 1 285 ? 15.621 48.724 16.069 1.00 26.17 285 LEU A C 1
ATOM 2235 O O . LEU A 1 285 ? 14.886 48.237 16.924 1.00 26.17 285 LEU A O 1
ATOM 2239 N N . GLN A 1 286 ? 15.383 49.914 15.515 1.00 27.84 286 GLN A N 1
ATOM 2240 C CA . GLN A 1 286 ? 14.199 50.759 15.742 1.00 27.84 286 GLN A CA 1
ATOM 2241 C C . GLN A 1 286 ? 13.228 50.601 14.551 1.00 27.84 286 GLN A C 1
ATOM 2243 O O . GLN A 1 286 ? 13.670 50.270 13.455 1.00 27.84 286 GLN A O 1
ATOM 2248 N N . GLY A 1 287 ? 11.920 50.845 14.655 1.00 26.33 287 GLY A N 1
ATOM 2249 C CA . GLY A 1 287 ? 11.098 51.228 15.808 1.00 26.33 287 GLY A CA 1
ATOM 2250 C C . GLY A 1 287 ? 9.628 51.405 15.380 1.00 26.33 287 GLY A C 1
ATOM 2251 O O . GLY A 1 287 ? 9.336 51.454 14.187 1.00 26.33 287 GLY A O 1
ATOM 2252 N N . ILE A 1 288 ? 8.696 51.503 16.334 1.00 25.64 288 ILE A N 1
ATOM 2253 C CA . ILE A 1 288 ? 7.252 51.690 16.077 1.00 25.64 288 ILE A CA 1
ATOM 2254 C C . ILE A 1 288 ? 6.811 53.059 16.613 1.00 25.64 288 ILE A C 1
ATOM 2256 O O . ILE A 1 288 ? 7.270 53.485 17.672 1.00 25.64 288 ILE A O 1
ATOM 2260 N N . LYS A 1 289 ? 5.902 53.743 15.904 1.00 26.36 289 LYS A N 1
ATOM 2261 C CA . LYS A 1 289 ? 5.279 55.004 16.340 1.00 26.36 289 LYS A CA 1
ATOM 2262 C C . LYS A 1 289 ? 3.756 54.933 16.164 1.00 26.36 289 LYS A C 1
ATOM 2264 O O . LYS A 1 289 ? 3.275 54.269 15.252 1.00 26.36 289 LYS A O 1
ATOM 2269 N N . VAL A 1 290 ? 3.017 55.566 17.075 1.00 25.34 290 VAL A N 1
ATOM 2270 C CA . VAL A 1 290 ? 1.562 55.385 17.261 1.00 25.34 290 VAL A CA 1
ATOM 2271 C C . VAL A 1 290 ? 0.737 56.472 16.543 1.00 25.34 290 VAL A C 1
ATOM 2273 O O . VAL A 1 290 ? 1.251 57.541 16.217 1.00 25.34 290 VAL A O 1
ATOM 2276 N N . LEU A 1 291 ? -0.536 56.140 16.291 1.00 31.72 291 LEU A N 1
ATOM 2277 C CA . LEU A 1 291 ? -1.622 56.913 15.658 1.00 31.72 291 LEU A CA 1
ATOM 2278 C C . LEU A 1 291 ? -1.860 58.313 16.279 1.00 31.72 291 LEU A C 1
ATOM 2280 O O . LEU A 1 291 ? -1.450 58.565 17.414 1.00 31.72 291 LEU A O 1
ATOM 2284 N N . PRO A 1 292 ? -2.587 59.205 15.573 1.00 31.44 292 PRO A N 1
ATOM 2285 C CA . PRO A 1 292 ? -4.018 59.353 15.894 1.00 31.44 292 PRO A CA 1
ATOM 2286 C C . PRO A 1 292 ? -4.961 59.427 14.665 1.00 31.44 292 PRO A C 1
ATOM 2288 O O . PRO A 1 292 ? -4.529 59.370 13.519 1.00 31.44 292 PRO A O 1
ATOM 2291 N N . ALA A 1 293 ? -6.270 59.488 14.936 1.00 28.09 293 ALA A N 1
ATOM 2292 C CA . ALA A 1 293 ? -7.366 59.187 14.006 1.00 28.09 293 ALA A CA 1
ATOM 2293 C C . ALA A 1 293 ? -7.905 60.363 13.157 1.00 28.09 293 ALA A C 1
ATOM 2295 O O . ALA A 1 293 ? -7.662 61.534 13.435 1.00 28.09 293 ALA A O 1
ATOM 2296 N N . THR A 1 294 ? -8.748 60.022 12.176 1.00 25.06 294 THR A N 1
ATOM 2297 C CA . THR A 1 294 ? -9.801 60.871 11.574 1.00 25.06 294 THR A CA 1
ATOM 2298 C C . THR A 1 294 ? -10.981 59.977 11.156 1.00 25.06 294 THR A C 1
ATOM 2300 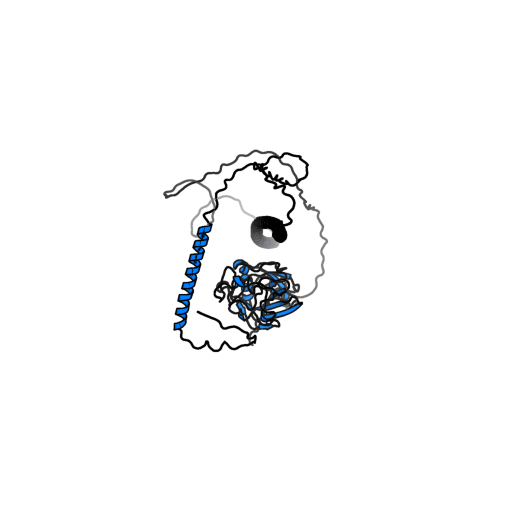O O . THR A 1 294 ? -10.797 58.773 10.984 1.00 25.06 294 THR A O 1
ATOM 2303 N N . MET A 1 295 ? -12.193 60.533 11.034 1.00 27.69 295 MET A N 1
ATOM 2304 C CA . MET A 1 295 ? -13.411 59.797 10.639 1.00 27.69 295 MET A CA 1
ATOM 2305 C C . MET A 1 295 ? -13.937 60.278 9.282 1.00 27.69 295 MET A C 1
ATOM 2307 O O . MET A 1 295 ? -13.943 61.487 9.062 1.00 27.69 295 MET A O 1
ATOM 2311 N N . ALA A 1 296 ? -14.457 59.362 8.455 1.00 27.02 296 ALA A N 1
ATOM 2312 C CA . ALA A 1 296 ? -15.590 59.591 7.543 1.00 27.02 296 ALA A CA 1
ATOM 2313 C C . ALA A 1 296 ? -16.092 58.265 6.926 1.00 27.02 296 ALA A C 1
ATOM 2315 O O . ALA A 1 296 ? -15.283 57.450 6.498 1.00 27.02 296 ALA A O 1
ATOM 2316 N N . ASP A 1 297 ? -17.419 58.120 6.899 1.00 28.34 297 ASP A N 1
ATOM 2317 C CA . ASP A 1 297 ? -18.310 57.450 5.933 1.00 28.34 297 ASP A CA 1
ATOM 2318 C C . ASP A 1 297 ? -18.049 56.034 5.371 1.00 28.34 297 ASP A C 1
ATOM 2320 O O . ASP A 1 297 ? -16.955 55.631 4.983 1.00 28.34 297 ASP A O 1
ATOM 2324 N N . ALA A 1 298 ? -19.157 55.299 5.223 1.00 28.23 298 ALA A N 1
ATOM 2325 C CA . ALA A 1 298 ? -19.264 54.015 4.535 1.00 28.23 298 ALA A CA 1
ATOM 2326 C C . ALA A 1 298 ? -20.632 53.890 3.831 1.00 28.23 298 ALA A C 1
ATOM 2328 O O . ALA A 1 298 ? -21.619 54.418 4.346 1.00 28.23 298 ALA A O 1
ATOM 2329 N N . PRO A 1 299 ? -20.720 53.124 2.729 1.00 32.78 299 PRO A N 1
ATOM 2330 C CA . PRO A 1 299 ? -21.944 52.434 2.318 1.00 32.78 299 PRO A CA 1
ATOM 2331 C C . PRO A 1 299 ? -21.762 50.899 2.408 1.00 32.78 299 PRO A C 1
ATOM 2333 O O . PRO A 1 299 ? -20.767 50.359 1.932 1.00 32.78 299 PRO A O 1
ATOM 2336 N N . THR A 1 300 ? -22.557 50.169 3.198 1.00 29.73 300 THR A N 1
ATOM 2337 C CA . THR A 1 300 ? -23.838 49.523 2.806 1.00 29.73 300 THR A CA 1
ATOM 2338 C C . THR A 1 300 ? -23.719 48.568 1.601 1.00 29.73 300 THR A C 1
ATOM 2340 O O . THR A 1 300 ? -23.665 49.023 0.467 1.00 29.73 300 THR A O 1
ATOM 2343 N N . ASP A 1 301 ? -23.651 47.244 1.818 1.00 28.78 301 ASP A N 1
ATOM 2344 C CA . ASP A 1 301 ? -24.825 46.336 1.817 1.00 28.78 301 ASP A CA 1
ATOM 2345 C C . ASP A 1 301 ? -24.445 44.835 1.753 1.00 28.78 301 ASP A C 1
ATOM 2347 O O . ASP A 1 301 ? -23.685 44.404 0.887 1.00 28.78 301 ASP A O 1
ATOM 2351 N N . ALA A 1 302 ? -25.030 44.022 2.641 1.00 27.56 302 ALA A N 1
ATOM 2352 C CA . ALA A 1 302 ? -25.147 42.560 2.524 1.00 27.56 302 ALA A CA 1
ATOM 2353 C C . ALA A 1 302 ? -26.245 42.064 3.499 1.00 27.56 302 ALA A C 1
ATOM 2355 O O . ALA A 1 302 ? -26.259 42.501 4.652 1.00 27.56 302 ALA A O 1
ATOM 2356 N N . PRO A 1 303 ? -27.182 41.187 3.085 1.00 36.25 303 PRO A N 1
ATOM 2357 C CA . PRO A 1 303 ? -28.440 41.009 3.814 1.00 36.25 303 PRO A CA 1
ATOM 2358 C C . PRO A 1 303 ? -28.366 40.040 5.004 1.00 36.25 303 PRO A C 1
ATOM 2360 O O . PRO A 1 303 ? -27.871 38.918 4.898 1.00 36.25 303 PRO A O 1
ATOM 2363 N N . PHE A 1 304 ? -28.996 40.436 6.112 1.00 27.66 304 PHE A N 1
ATOM 2364 C CA . PHE A 1 304 ? -29.445 39.524 7.167 1.00 27.66 304 PHE A CA 1
ATOM 2365 C C . PHE A 1 304 ? -30.791 38.894 6.776 1.00 27.66 304 PHE A C 1
ATOM 2367 O O . PHE A 1 304 ? -31.714 39.611 6.392 1.00 27.66 304 PHE A O 1
ATOM 2374 N N . ILE A 1 305 ? -30.947 37.581 6.972 1.00 31.98 305 ILE A N 1
ATOM 2375 C CA . ILE A 1 305 ? -32.269 36.943 7.076 1.00 31.98 305 ILE A CA 1
ATOM 2376 C C . ILE A 1 305 ? -32.482 36.568 8.541 1.00 31.98 305 ILE A C 1
ATOM 2378 O O . ILE A 1 305 ? -31.747 35.754 9.098 1.00 31.98 305 ILE A O 1
ATOM 2382 N N . SER A 1 306 ? -33.482 37.181 9.170 1.00 27.58 306 SER A N 1
ATOM 2383 C CA . SER A 1 306 ? -33.891 36.909 10.546 1.00 27.58 306 SER A CA 1
ATOM 2384 C C . SER A 1 306 ? -35.175 36.076 10.577 1.00 27.58 306 SER A C 1
ATOM 2386 O O . SER A 1 306 ? -36.102 36.306 9.803 1.00 27.58 306 SER A O 1
ATOM 2388 N N . PHE A 1 307 ? -35.251 35.116 11.501 1.00 27.17 307 PHE A N 1
ATOM 2389 C CA . PHE A 1 307 ? -36.491 34.397 11.796 1.00 27.17 307 PHE A CA 1
ATOM 2390 C C . PHE A 1 307 ? -37.276 35.153 12.885 1.00 27.17 307 PHE A C 1
ATOM 2392 O O . PHE A 1 307 ? -36.752 35.325 13.989 1.00 27.17 307 PHE A O 1
ATOM 2399 N N . PRO A 1 308 ? -38.511 35.620 12.620 1.00 34.41 308 PRO A N 1
ATOM 2400 C CA . PRO A 1 308 ? -39.288 36.372 13.600 1.00 34.41 308 PRO A CA 1
ATOM 2401 C C . PRO A 1 308 ? -39.951 35.444 14.628 1.00 34.41 308 PRO A C 1
ATOM 2403 O O . PRO A 1 308 ? -40.885 34.706 14.314 1.00 34.41 308 PRO A O 1
ATOM 2406 N N . VAL A 1 309 ? -39.523 35.531 15.891 1.00 29.25 309 VAL A N 1
ATOM 2407 C CA . VAL A 1 309 ? -40.233 34.899 17.015 1.00 29.25 309 VAL A CA 1
ATOM 2408 C C . VAL A 1 309 ? -41.489 35.713 17.331 1.00 29.25 309 VAL A C 1
ATOM 2410 O O . VAL A 1 309 ? -41.419 36.766 17.965 1.00 29.25 309 VAL A O 1
ATOM 2413 N N . THR A 1 310 ? -42.650 35.222 16.904 1.00 29.62 310 THR A N 1
ATOM 2414 C CA . THR A 1 310 ? -43.955 35.782 17.280 1.00 29.62 310 THR A CA 1
ATOM 2415 C C . THR A 1 310 ? -44.483 35.108 18.548 1.00 29.62 310 THR A C 1
ATOM 2417 O O . THR A 1 310 ? -44.424 33.891 18.694 1.00 29.62 310 THR A O 1
ATOM 2420 N N . LYS A 1 311 ? -44.992 35.912 19.490 1.00 31.78 311 LYS A N 1
ATOM 2421 C CA . LYS A 1 311 ? -45.638 35.439 20.723 1.00 31.78 311 LYS A CA 1
ATOM 2422 C C . LYS A 1 311 ? -47.148 35.644 20.635 1.00 31.78 311 LYS A C 1
ATOM 2424 O O . LYS A 1 311 ? -47.596 36.785 20.599 1.00 31.78 311 LYS A O 1
ATOM 2429 N N . THR A 1 312 ? -47.913 34.564 20.720 1.00 29.12 312 THR A N 1
ATOM 2430 C CA . THR A 1 312 ? -49.307 34.547 21.198 1.00 29.12 312 THR A CA 1
ATOM 2431 C C . THR A 1 312 ? -49.531 33.258 22.004 1.00 29.12 312 THR A C 1
ATOM 2433 O O . THR A 1 312 ? -48.802 32.286 21.792 1.00 29.12 312 THR A O 1
ATOM 2436 N N . PRO A 1 313 ? -50.437 33.253 22.999 1.00 34.38 313 PRO A N 1
ATOM 2437 C CA . PRO A 1 313 ? -50.616 32.117 23.902 1.00 34.38 313 PRO A CA 1
ATOM 2438 C C . PRO A 1 313 ? -51.504 31.020 23.296 1.00 34.38 313 PRO A C 1
ATOM 2440 O O . PRO A 1 313 ? -52.362 31.297 22.462 1.00 34.38 313 PRO A O 1
ATOM 2443 N N . VAL A 1 314 ? -51.332 29.789 23.780 1.00 31.06 314 VAL A N 1
ATOM 2444 C CA . VAL A 1 314 ? -52.231 28.651 23.528 1.00 31.06 314 VAL A CA 1
ATOM 2445 C C . VAL A 1 314 ? -52.699 28.113 24.879 1.00 31.06 314 VAL A C 1
ATOM 2447 O O . VAL A 1 314 ? -51.895 27.970 25.800 1.00 31.06 314 VAL A O 1
ATOM 2450 N N . GLU A 1 315 ? -53.999 27.861 25.007 1.00 26.42 315 GLU A N 1
ATOM 2451 C CA . GLU A 1 315 ? -54.641 27.427 26.251 1.00 26.42 315 GLU A CA 1
ATOM 2452 C C . GLU A 1 315 ? -54.509 25.912 26.482 1.00 26.42 315 GLU A C 1
ATOM 2454 O O . GLU A 1 315 ? -54.447 25.119 25.542 1.00 26.42 315 GLU A O 1
ATOM 2459 N N . CYS A 1 316 ? -54.496 25.498 27.752 1.00 25.81 316 CYS A N 1
ATOM 2460 C CA . CYS A 1 316 ? -54.432 24.089 28.140 1.00 25.81 316 CYS A CA 1
ATOM 2461 C C . CYS A 1 316 ? -55.841 23.463 28.214 1.00 25.81 316 CYS A C 1
ATOM 2463 O O . CYS A 1 316 ? -56.681 23.984 28.952 1.00 25.81 316 CYS A O 1
ATOM 2465 N N . PRO A 1 317 ? -56.110 22.319 27.552 1.00 33.31 317 PRO A N 1
ATOM 2466 C CA . PRO A 1 317 ? -57.313 21.529 27.809 1.00 33.31 317 PRO A CA 1
ATOM 2467 C C . PRO A 1 317 ? -57.234 20.797 29.173 1.00 33.31 317 PRO A C 1
ATOM 2469 O O . PRO A 1 317 ? -56.135 20.564 29.684 1.00 33.31 317 PRO A O 1
ATOM 2472 N N . PRO A 1 318 ? -58.379 20.439 29.789 1.00 34.34 318 PRO A N 1
ATOM 2473 C CA . PRO A 1 318 ? -58.442 20.015 31.191 1.00 34.34 318 PRO A CA 1
ATOM 2474 C C . PRO A 1 318 ? -58.124 18.530 31.441 1.00 34.34 318 PRO A C 1
ATOM 2476 O O . PRO A 1 318 ? -58.267 17.668 30.577 1.00 34.34 318 PRO A O 1
ATOM 2479 N N . THR A 1 319 ? -57.767 18.224 32.689 1.00 34.94 319 THR A N 1
ATOM 2480 C CA . THR A 1 319 ? -57.544 16.869 33.219 1.00 34.94 319 THR A CA 1
ATOM 2481 C C . THR A 1 319 ? -58.845 16.135 33.549 1.00 34.94 319 THR A C 1
ATOM 2483 O O . THR A 1 319 ? -59.693 16.709 34.232 1.00 34.94 319 THR A O 1
ATOM 2486 N N . ASN A 1 320 ? -58.931 14.836 33.234 1.00 30.39 320 ASN A N 1
ATOM 2487 C CA . ASN A 1 320 ? -59.252 13.795 34.230 1.00 30.39 320 ASN A CA 1
ATOM 2488 C C . ASN A 1 320 ? -58.995 12.359 33.701 1.00 30.39 320 ASN A C 1
ATOM 2490 O O . ASN A 1 320 ? -58.726 12.204 32.510 1.00 30.39 320 ASN A O 1
ATOM 2494 N N . PRO A 1 321 ? -58.947 11.327 34.576 1.00 48.97 321 PRO A N 1
ATOM 2495 C CA . PRO A 1 321 ? -58.031 10.201 34.372 1.00 48.97 321 PRO A CA 1
ATOM 2496 C C . PRO A 1 321 ? -58.697 8.842 34.113 1.00 48.97 321 PRO A C 1
ATOM 2498 O O . PRO A 1 321 ? -59.832 8.597 34.519 1.00 48.97 321 PRO A O 1
ATOM 2501 N N . ILE A 1 322 ? -57.895 7.898 33.610 1.00 29.95 322 ILE A N 1
ATOM 2502 C CA . ILE A 1 322 ? -57.985 6.481 33.989 1.00 29.95 322 ILE A CA 1
ATOM 2503 C C . ILE A 1 322 ? -56.581 6.010 34.401 1.00 29.95 322 ILE A C 1
ATOM 2505 O O . ILE A 1 322 ? -55.602 6.247 33.701 1.00 29.95 322 ILE A O 1
ATOM 2509 N N . PHE A 1 323 ? -56.506 5.373 35.568 1.00 31.06 323 PHE A N 1
ATOM 2510 C CA . PHE A 1 323 ? -55.356 4.617 36.076 1.00 31.06 323 PHE A CA 1
ATOM 2511 C C . PHE A 1 323 ? -55.678 3.118 35.940 1.00 31.06 323 PHE A C 1
ATOM 2513 O O . PHE A 1 323 ? -56.859 2.789 35.808 1.00 31.06 323 PHE A O 1
ATOM 2520 N N . ARG A 1 324 ? -54.666 2.245 36.082 1.00 32.19 324 ARG A N 1
ATOM 2521 C CA . ARG A 1 324 ? -54.647 0.779 35.845 1.00 32.19 324 ARG A CA 1
ATOM 2522 C C . ARG A 1 324 ? -54.235 0.375 34.430 1.00 32.19 324 ARG A C 1
ATOM 2524 O O . ARG A 1 324 ? -54.685 0.980 33.467 1.00 32.19 324 ARG A O 1
ATOM 2531 N N . ASP A 1 325 ? -53.438 -0.672 34.239 1.00 31.47 325 ASP A N 1
ATOM 2532 C CA . ASP A 1 325 ? -52.553 -1.413 35.158 1.00 31.47 325 ASP A CA 1
ATOM 2533 C C . ASP A 1 325 ? -51.422 -1.996 34.296 1.00 31.47 325 ASP A C 1
ATOM 2535 O O . ASP A 1 325 ? -51.685 -2.360 33.154 1.00 31.47 325 ASP A O 1
ATOM 2539 N N . PHE A 1 326 ? -50.203 -2.120 34.828 1.00 30.38 326 PHE A N 1
ATOM 2540 C CA . PHE A 1 326 ? -49.371 -3.329 34.702 1.00 30.38 326 PHE A CA 1
ATOM 2541 C C . PHE A 1 326 ? -48.147 -3.207 35.622 1.00 30.38 326 PHE A C 1
ATOM 2543 O O . PHE A 1 326 ? -47.501 -2.164 35.683 1.00 30.38 326 PHE A O 1
ATOM 2550 N N . VAL A 1 327 ? -47.877 -4.269 36.382 1.00 33.72 327 VAL A N 1
ATOM 2551 C CA . VAL A 1 327 ? -46.800 -4.339 37.381 1.00 33.72 327 VAL A CA 1
ATOM 2552 C C . VAL A 1 327 ? -45.484 -4.735 36.707 1.00 33.72 327 VAL A C 1
ATOM 2554 O O . VAL A 1 327 ? -45.486 -5.528 35.767 1.00 33.72 327 VAL A O 1
ATOM 2557 N N . GLU A 1 328 ? -44.365 -4.197 37.194 1.00 32.44 328 GLU A N 1
ATOM 2558 C CA . GLU A 1 328 ? -43.019 -4.584 36.759 1.00 32.44 328 GLU A CA 1
ATOM 2559 C C . GLU A 1 328 ? -42.721 -6.054 37.108 1.00 32.44 328 GLU A C 1
ATOM 2561 O O . GLU A 1 328 ? -42.827 -6.452 38.268 1.00 32.44 328 GLU A O 1
ATOM 2566 N N . ASP A 1 329 ? -42.292 -6.847 36.122 1.00 32.59 329 ASP A N 1
ATOM 2567 C CA . ASP A 1 329 ? -41.676 -8.162 36.344 1.00 32.59 329 ASP A CA 1
ATOM 2568 C C . ASP A 1 329 ? -40.141 -8.003 36.269 1.00 32.59 329 ASP A C 1
ATOM 2570 O O . ASP A 1 329 ? -39.598 -7.768 35.182 1.00 32.59 329 ASP A O 1
ATOM 2574 N N . PRO A 1 330 ? -39.412 -8.042 37.403 1.00 41.81 330 PRO A N 1
ATOM 2575 C CA . PRO A 1 330 ? -38.059 -7.492 37.512 1.00 41.81 330 PRO A CA 1
ATOM 2576 C C . PRO A 1 330 ? -36.953 -8.436 36.999 1.00 41.81 330 PRO A C 1
ATOM 2578 O O . PRO A 1 330 ? -35.874 -8.497 37.589 1.00 41.81 330 PRO A O 1
ATOM 2581 N N . ASN A 1 331 ? -37.197 -9.199 35.926 1.00 42.06 331 ASN A N 1
ATOM 2582 C CA . ASN A 1 331 ? -36.279 -10.260 35.490 1.00 42.06 331 ASN A CA 1
ATOM 2583 C C . ASN A 1 331 ? -36.068 -10.385 33.966 1.00 42.06 331 ASN A C 1
ATOM 2585 O O . ASN A 1 331 ? -35.894 -11.483 33.439 1.00 42.06 331 ASN A O 1
ATOM 2589 N N . GLN A 1 332 ? -36.023 -9.257 33.247 1.00 36.31 332 GLN A N 1
ATOM 2590 C CA . GLN A 1 332 ? -35.499 -9.204 31.873 1.00 36.31 332 GLN A CA 1
ATOM 2591 C C . GLN A 1 332 ? -34.201 -8.391 31.790 1.00 36.31 332 GLN A C 1
ATOM 2593 O O . GLN A 1 332 ? -34.174 -7.266 31.295 1.00 36.31 332 GLN A O 1
ATOM 2598 N N . LEU A 1 333 ? -33.083 -8.998 32.210 1.00 40.91 333 LEU A N 1
ATOM 2599 C CA . LEU A 1 333 ? -31.735 -8.483 31.932 1.00 40.91 333 LEU A CA 1
ATOM 2600 C C . LEU A 1 333 ? -31.323 -8.757 30.467 1.00 40.91 333 LEU A C 1
ATOM 2602 O O . LEU A 1 333 ? -30.293 -9.368 30.188 1.00 40.91 333 LEU A O 1
ATOM 2606 N N . ALA A 1 334 ? -32.148 -8.312 29.520 1.00 33.78 334 ALA A N 1
ATOM 2607 C CA . ALA A 1 334 ? -31.848 -8.315 28.094 1.00 33.78 334 ALA A CA 1
ATOM 2608 C C . ALA A 1 334 ? -31.362 -6.915 27.696 1.00 33.78 334 ALA A C 1
ATOM 2610 O O . ALA A 1 334 ? -32.158 -5.995 27.506 1.00 33.78 334 ALA A O 1
ATOM 2611 N N . THR A 1 335 ? -30.043 -6.733 27.606 1.00 32.06 335 THR A N 1
ATOM 2612 C CA . THR A 1 335 ? -29.423 -5.450 27.243 1.00 32.06 335 THR A CA 1
ATOM 2613 C C . THR A 1 335 ? -29.882 -4.981 25.865 1.00 32.06 335 THR A C 1
ATOM 2615 O O . THR A 1 335 ? -29.389 -5.470 24.847 1.00 32.06 335 THR A O 1
ATOM 2618 N N . GLN A 1 336 ? -30.784 -3.997 25.826 1.00 36.91 336 GLN A N 1
ATOM 2619 C CA . GLN A 1 336 ? -31.094 -3.273 24.597 1.00 36.91 336 GLN A CA 1
ATOM 2620 C C . GLN A 1 336 ? -29.813 -2.605 24.087 1.00 36.91 336 GLN A C 1
ATOM 2622 O O . GLN A 1 336 ? -29.139 -1.871 24.815 1.00 36.91 336 GLN A O 1
ATOM 2627 N N . SER A 1 337 ? -29.451 -2.886 22.837 1.00 38.91 337 SER A N 1
ATOM 2628 C CA . SER A 1 337 ? -28.245 -2.354 22.215 1.00 38.91 337 SER A CA 1
ATOM 2629 C C . SER A 1 337 ? -28.393 -0.853 21.971 1.00 38.91 337 SER A C 1
ATOM 2631 O O . SER A 1 337 ? -29.003 -0.433 20.989 1.00 38.91 337 SER A O 1
ATOM 2633 N N . ILE A 1 338 ? -27.809 -0.041 22.855 1.00 42.66 338 ILE A N 1
ATOM 2634 C CA . ILE A 1 338 ? -27.570 1.386 22.604 1.00 42.66 338 ILE A CA 1
ATOM 2635 C C . ILE A 1 338 ? -26.833 1.508 21.264 1.00 42.66 338 ILE A C 1
ATOM 2637 O O . ILE A 1 338 ? -25.821 0.829 21.083 1.00 42.66 338 ILE A O 1
ATOM 2641 N N . ASN A 1 339 ? -27.304 2.375 20.359 1.00 47.47 339 ASN A N 1
ATOM 2642 C CA . ASN A 1 339 ? -26.667 2.623 19.061 1.00 47.47 339 ASN A CA 1
ATOM 2643 C C . ASN A 1 339 ? -25.182 2.988 19.241 1.00 47.47 339 ASN A C 1
ATOM 2645 O O . ASN A 1 339 ? -24.842 4.114 19.608 1.00 47.47 339 ASN A O 1
ATOM 2649 N N . GLN A 1 340 ? -24.290 2.031 18.971 1.00 51.19 340 GLN A N 1
ATOM 2650 C CA . GLN A 1 340 ? -22.838 2.206 19.030 1.00 51.19 340 GLN A CA 1
ATOM 2651 C C . GLN A 1 340 ? -22.357 2.923 17.762 1.00 51.19 340 GLN A C 1
ATOM 2653 O O . GLN A 1 340 ? -21.729 2.317 16.896 1.00 51.19 340 GLN A O 1
ATOM 2658 N N . GLN A 1 341 ? -22.671 4.216 17.639 1.00 71.62 341 GLN A N 1
ATOM 2659 C CA . GLN A 1 341 ? -22.373 5.048 16.463 1.00 71.62 341 GLN A CA 1
ATOM 2660 C C . GLN A 1 341 ? -20.877 5.445 16.362 1.00 71.62 341 GLN A C 1
ATOM 2662 O O . GLN A 1 341 ? -20.531 6.607 16.143 1.00 71.62 341 GLN A O 1
ATOM 2667 N N . GLY A 1 342 ? -19.986 4.465 16.533 1.00 75.50 342 GLY A N 1
ATOM 2668 C CA . GLY A 1 342 ? -18.532 4.588 16.449 1.00 75.50 342 GLY A CA 1
ATOM 2669 C C . GLY A 1 342 ? -17.860 5.366 17.596 1.00 75.50 342 GLY A C 1
ATOM 2670 O O . GLY A 1 342 ? -18.517 5.846 18.522 1.00 75.50 342 GLY A O 1
ATOM 2671 N N . PRO A 1 343 ? -16.522 5.516 17.549 1.00 87.44 343 PRO A N 1
ATOM 2672 C CA . PRO A 1 343 ? -15.594 4.880 16.610 1.00 87.44 343 PRO A CA 1
ATOM 2673 C C . PRO A 1 343 ? -15.223 3.446 17.036 1.00 87.44 343 PRO A C 1
ATOM 2675 O O . PRO A 1 343 ? -15.083 3.147 18.223 1.00 87.44 343 PRO A O 1
ATOM 2678 N N . TRP A 1 344 ? -15.024 2.566 16.057 1.00 93.88 344 TRP A N 1
ATOM 2679 C CA . TRP A 1 344 ? -14.830 1.120 16.243 1.00 93.88 344 TRP A CA 1
ATOM 2680 C C . TRP A 1 344 ? -13.344 0.729 16.343 1.00 93.88 344 TRP A C 1
ATOM 2682 O O . TRP A 1 344 ? -12.493 1.394 15.760 1.00 93.88 344 TRP A O 1
ATOM 2692 N N . ARG A 1 345 ? -12.987 -0.361 17.036 1.00 94.19 345 ARG A N 1
ATOM 2693 C CA . ARG A 1 345 ? -11.573 -0.782 17.202 1.00 94.19 345 ARG A CA 1
ATOM 2694 C C . ARG A 1 345 ? -10.911 -1.257 15.893 1.00 94.19 345 ARG A C 1
ATOM 2696 O O . ARG A 1 345 ? -9.697 -1.140 15.736 1.00 94.19 345 ARG A O 1
ATOM 2703 N N . ASP A 1 346 ? -11.715 -1.837 15.001 1.00 95.81 346 ASP A N 1
ATOM 2704 C CA . ASP A 1 346 ? -11.363 -2.480 13.732 1.00 95.81 346 ASP A CA 1
ATOM 2705 C C . ASP A 1 346 ? -12.626 -2.639 12.857 1.00 95.81 346 ASP A C 1
ATOM 2707 O O . ASP A 1 346 ? -13.748 -2.447 13.334 1.00 95.81 346 ASP A O 1
ATOM 2711 N N . CYS A 1 347 ? -12.461 -3.005 11.582 1.00 96.88 347 CYS A N 1
ATOM 2712 C CA . CYS A 1 347 ? -13.580 -3.213 10.656 1.00 96.88 347 CYS A CA 1
ATOM 2713 C C . CYS A 1 347 ? -14.441 -4.450 10.963 1.00 96.88 347 CYS A C 1
ATOM 2715 O O . CYS A 1 347 ? -15.580 -4.523 10.496 1.00 96.88 347 CYS A O 1
ATOM 2717 N N . GLN A 1 348 ? -13.953 -5.402 11.768 1.00 96.31 348 GLN A N 1
ATOM 2718 C CA . GLN A 1 348 ? -14.798 -6.487 12.264 1.00 96.31 348 GLN A CA 1
ATOM 2719 C C . GLN A 1 348 ? -15.815 -5.935 13.263 1.00 96.31 348 GLN A C 1
ATOM 2721 O O . GLN A 1 348 ? -16.984 -6.251 13.125 1.00 96.31 348 GLN A O 1
ATOM 2726 N N . GLN A 1 349 ? -15.432 -5.036 14.175 1.00 95.19 349 GLN A N 1
ATOM 2727 C CA . GLN A 1 349 ? -16.380 -4.399 15.095 1.00 95.19 349 GLN A CA 1
ATOM 2728 C C . GLN A 1 349 ? -17.394 -3.500 14.372 1.00 95.19 349 GLN A C 1
ATOM 2730 O O . GLN A 1 349 ? -18.525 -3.367 14.836 1.00 95.19 349 GLN A O 1
ATOM 2735 N N . VAL A 1 350 ? -17.013 -2.907 13.235 1.00 95.62 350 VAL A N 1
ATOM 2736 C CA . VAL A 1 350 ? -17.964 -2.239 12.329 1.00 95.62 350 VAL A CA 1
ATOM 2737 C C . VAL A 1 350 ? -19.023 -3.255 11.877 1.00 95.62 350 VAL A C 1
ATOM 2739 O O . VAL A 1 350 ? -20.206 -3.067 12.157 1.00 95.62 350 VAL A O 1
ATOM 2742 N N . LEU A 1 351 ? -18.608 -4.395 11.311 1.00 95.50 351 LEU A N 1
ATOM 2743 C CA . LEU A 1 351 ? -19.529 -5.456 10.883 1.00 95.50 351 LEU A CA 1
ATOM 2744 C C . LEU A 1 351 ? -20.358 -6.041 12.047 1.00 95.50 351 LEU A C 1
ATOM 2746 O O . LEU A 1 351 ? -21.558 -6.251 11.888 1.00 95.50 351 LEU A O 1
ATOM 2750 N N . ASP A 1 352 ? -19.747 -6.238 13.222 1.00 94.62 352 ASP A N 1
ATOM 2751 C CA . ASP A 1 352 ? -20.392 -6.718 14.457 1.00 94.62 352 ASP A CA 1
ATOM 2752 C C . ASP A 1 352 ? -21.536 -5.781 14.906 1.00 94.62 352 ASP A C 1
ATOM 2754 O O . ASP A 1 352 ? -22.479 -6.223 15.558 1.00 94.62 352 ASP A O 1
ATOM 2758 N N . SER A 1 353 ? -21.469 -4.488 14.553 1.00 93.56 353 SER A N 1
ATOM 2759 C CA . SER A 1 353 ? -22.515 -3.488 14.832 1.00 93.56 353 SER A CA 1
ATOM 2760 C C . SER A 1 353 ? -23.611 -3.383 13.758 1.00 93.56 353 SER A C 1
ATOM 2762 O O . SER A 1 353 ? -24.504 -2.551 13.886 1.00 93.56 353 SER A O 1
ATOM 2764 N N . GLY A 1 354 ? -23.572 -4.229 12.720 1.00 93.00 354 GLY A N 1
ATOM 2765 C CA . GLY A 1 354 ? -24.548 -4.262 11.620 1.00 93.00 354 GLY A CA 1
ATOM 2766 C C . GLY A 1 354 ? -24.163 -3.436 10.385 1.00 93.00 354 GLY A C 1
ATOM 2767 O O . GLY A 1 354 ? -24.855 -3.494 9.369 1.00 93.00 354 GLY A O 1
ATOM 2768 N N . GLU A 1 355 ? -23.042 -2.714 10.428 1.00 93.56 355 GLU A N 1
ATOM 2769 C CA . GLU A 1 355 ? -22.515 -1.901 9.324 1.00 93.56 355 GLU A CA 1
ATOM 2770 C C . GLU A 1 355 ? -21.847 -2.790 8.252 1.00 93.56 355 GLU A C 1
ATOM 2772 O O . GLU A 1 355 ? -20.624 -2.946 8.182 1.00 93.56 355 GLU A O 1
ATOM 2777 N N . ALA A 1 356 ? -22.686 -3.420 7.425 1.00 93.88 356 ALA A N 1
ATOM 2778 C CA . ALA A 1 356 ? -22.306 -4.413 6.414 1.00 93.88 356 ALA A CA 1
ATOM 2779 C C . ALA A 1 356 ? -21.937 -3.829 5.030 1.00 93.88 356 ALA A C 1
ATOM 2781 O O . ALA A 1 356 ? -21.760 -4.582 4.072 1.00 93.88 356 ALA A O 1
ATOM 2782 N N . THR A 1 357 ? -21.814 -2.505 4.903 1.00 96.00 357 THR A N 1
ATOM 2783 C CA . THR A 1 357 ? -21.450 -1.830 3.644 1.00 96.00 357 THR A CA 1
ATOM 2784 C C . THR A 1 357 ? -19.934 -1.639 3.559 1.00 96.00 357 THR A C 1
ATOM 2786 O O . THR A 1 357 ? -19.321 -1.161 4.507 1.00 96.00 357 THR A O 1
ATOM 2789 N N . SER A 1 358 ? -19.302 -1.978 2.430 1.00 97.44 358 SER A N 1
ATOM 2790 C CA . SER A 1 358 ? -17.881 -1.654 2.216 1.00 97.44 358 SER A CA 1
ATOM 2791 C C . SER A 1 358 ? -17.689 -0.154 1.963 1.00 97.44 358 SER A C 1
ATOM 2793 O O . SER A 1 358 ? -18.387 0.420 1.129 1.00 97.44 358 SER A O 1
ATOM 2795 N N . GLY A 1 359 ? -16.730 0.478 2.645 1.00 96.88 359 GLY A N 1
ATOM 2796 C CA . GLY A 1 359 ? -16.484 1.922 2.548 1.00 96.88 359 GLY A CA 1
ATOM 2797 C C . GLY A 1 359 ? -15.502 2.440 3.603 1.00 96.88 359 GLY A C 1
ATOM 2798 O O . GLY A 1 359 ? -14.892 1.654 4.329 1.00 96.88 359 GLY A O 1
ATOM 2799 N N . ILE A 1 360 ? -15.331 3.762 3.700 1.00 97.12 360 ILE A N 1
ATOM 2800 C CA . ILE A 1 360 ? -14.456 4.392 4.704 1.00 97.12 360 ILE A CA 1
ATOM 2801 C C . ILE A 1 360 ? -15.171 4.494 6.057 1.00 97.12 360 ILE A C 1
ATOM 2803 O O . ILE A 1 360 ? -16.185 5.179 6.168 1.00 97.12 360 ILE A O 1
ATOM 2807 N N . TYR A 1 361 ? -14.580 3.915 7.105 1.00 95.88 361 TYR A N 1
ATOM 2808 C CA . TYR A 1 361 ? -15.047 4.053 8.490 1.00 95.88 361 TYR A CA 1
ATOM 2809 C C . TYR A 1 361 ? -13.979 4.689 9.392 1.00 95.88 361 TYR A C 1
ATOM 2811 O O . TYR A 1 361 ? -12.775 4.632 9.119 1.00 95.88 361 TYR A O 1
ATOM 2819 N N . LEU A 1 362 ? -14.432 5.311 10.487 1.00 95.56 362 LEU A N 1
ATOM 2820 C CA . LEU A 1 362 ? -13.580 5.934 11.501 1.00 95.56 362 LEU A CA 1
ATOM 2821 C C . LEU A 1 362 ? -13.272 4.938 12.628 1.00 95.56 362 LEU A C 1
ATOM 2823 O O . LEU A 1 362 ? -14.156 4.553 13.397 1.00 95.56 362 LEU A O 1
ATOM 2827 N N . LEU A 1 363 ? -12.006 4.549 12.737 1.00 95.50 363 LEU A N 1
ATOM 2828 C CA . LEU A 1 363 ? -11.517 3.562 13.691 1.00 95.50 363 LEU A CA 1
ATOM 2829 C C . LEU A 1 363 ? -10.747 4.208 14.853 1.00 95.50 363 LEU A C 1
ATOM 2831 O O . LEU A 1 363 ? -10.138 5.272 14.719 1.00 95.50 363 LEU A O 1
ATOM 2835 N N . ARG A 1 364 ? -10.748 3.529 16.002 1.00 94.50 364 ARG A N 1
ATOM 2836 C CA . ARG A 1 364 ? -10.044 3.889 17.238 1.00 94.50 364 ARG A CA 1
ATOM 2837 C C . ARG A 1 364 ? -9.426 2.636 17.874 1.00 94.50 364 ARG A C 1
ATOM 2839 O O . ARG A 1 364 ? -10.078 2.002 18.705 1.00 94.50 364 ARG A O 1
ATOM 2846 N N . PRO A 1 365 ? -8.192 2.255 17.500 1.00 92.44 365 PRO A N 1
ATOM 2847 C CA . PRO A 1 365 ? -7.526 1.096 18.084 1.00 92.44 365 PRO A CA 1
ATOM 2848 C C . PRO A 1 365 ? -7.408 1.208 19.611 1.00 92.44 365 PRO A C 1
ATOM 2850 O O . PRO A 1 365 ? -7.058 2.254 20.148 1.00 92.44 365 PRO A O 1
ATOM 2853 N N . GLN A 1 366 ? -7.645 0.121 20.337 1.00 88.62 366 GLN A N 1
ATOM 2854 C CA . GLN A 1 366 ? -7.573 0.081 21.800 1.00 88.62 366 GLN A CA 1
ATOM 2855 C C . GLN A 1 366 ? -6.143 0.294 22.323 1.00 88.62 366 GLN A C 1
ATOM 2857 O O . GLN A 1 366 ? -5.954 0.839 23.408 1.00 88.62 366 GLN A O 1
ATOM 2862 N N . SER A 1 367 ? -5.121 -0.086 21.547 1.00 83.06 367 SER A N 1
ATOM 2863 C CA . SER A 1 367 ? -3.712 0.047 21.944 1.00 83.06 367 SER A CA 1
ATOM 2864 C C . SER A 1 367 ? -3.151 1.472 21.847 1.00 83.06 367 SER A C 1
ATOM 2866 O O . SER A 1 367 ? -2.002 1.690 22.233 1.00 83.06 367 SER A O 1
ATOM 2868 N N . ALA A 1 368 ? -3.894 2.420 21.265 1.00 81.00 368 ALA A N 1
ATOM 2869 C CA . ALA A 1 368 ? -3.448 3.792 21.047 1.00 81.00 368 ALA A CA 1
ATOM 2870 C C . ALA A 1 368 ? -4.645 4.748 21.059 1.00 81.00 368 ALA A C 1
ATOM 2872 O O . ALA A 1 368 ? -5.558 4.611 20.256 1.00 81.00 368 ALA A O 1
ATOM 2873 N N . ASN A 1 369 ? -4.633 5.767 21.925 1.00 77.81 369 ASN A N 1
ATOM 2874 C CA . ASN A 1 369 ? -5.739 6.727 22.041 1.00 77.81 369 ASN A CA 1
ATOM 2875 C C . ASN A 1 369 ? -5.750 7.749 20.879 1.00 77.81 369 ASN A C 1
ATOM 2877 O O . ASN A 1 369 ? -5.545 8.948 21.074 1.00 77.81 369 ASN A O 1
ATOM 2881 N N . ARG A 1 370 ? -5.920 7.249 19.654 1.00 88.62 370 ARG A N 1
ATOM 2882 C CA . ARG A 1 370 ? -5.867 7.961 18.375 1.00 88.62 370 ARG A CA 1
ATOM 2883 C C . ARG A 1 370 ? -6.993 7.468 17.469 1.00 88.62 370 ARG A C 1
ATOM 2885 O O . ARG A 1 370 ? -7.443 6.333 17.590 1.00 88.62 370 ARG A O 1
ATOM 2892 N N . LEU A 1 371 ? -7.436 8.343 16.573 1.00 92.12 371 LEU A N 1
ATOM 2893 C CA . LEU A 1 371 ? -8.396 8.024 15.521 1.00 92.12 371 LEU A CA 1
ATOM 2894 C C . LEU A 1 371 ? -7.649 7.846 14.198 1.00 92.12 371 LEU A C 1
ATOM 2896 O O . LEU A 1 371 ? -6.676 8.559 13.953 1.00 92.12 371 LEU A O 1
ATOM 2900 N N . LEU A 1 372 ? -8.121 6.930 13.357 1.00 94.25 372 LEU A N 1
ATOM 2901 C CA . LEU A 1 372 ? -7.651 6.731 11.985 1.00 94.25 372 LEU A CA 1
ATOM 2902 C C . LEU A 1 372 ? -8.836 6.376 11.082 1.00 94.25 372 LEU A C 1
ATOM 2904 O O . LEU A 1 372 ? -9.815 5.799 11.546 1.00 94.25 372 LEU A O 1
ATOM 2908 N N . GLN A 1 373 ? -8.757 6.701 9.796 1.00 95.12 373 GLN A N 1
ATOM 2909 C CA . GLN A 1 373 ? -9.746 6.271 8.803 1.00 95.12 373 GLN A CA 1
ATOM 2910 C C . GLN A 1 373 ? -9.170 5.121 7.977 1.00 95.12 373 GLN A C 1
ATOM 2912 O O . GLN A 1 373 ? -7.992 5.146 7.623 1.00 95.12 373 GLN A O 1
ATOM 2917 N N . ALA A 1 374 ? -9.991 4.121 7.665 1.00 97.31 374 ALA A N 1
ATOM 2918 C CA . ALA A 1 374 ? -9.608 2.993 6.819 1.00 97.31 374 ALA A CA 1
ATOM 2919 C C . ALA A 1 374 ? -10.796 2.532 5.967 1.00 97.31 374 ALA A C 1
ATOM 2921 O O . ALA A 1 374 ? -11.948 2.703 6.368 1.00 97.31 374 ALA A O 1
ATOM 2922 N N . TRP A 1 375 ? -10.517 1.913 4.817 1.00 98.19 375 TRP A N 1
ATOM 2923 C CA . TRP A 1 375 ? -11.541 1.179 4.076 1.00 98.19 375 TRP A CA 1
ATOM 2924 C C . TRP A 1 375 ? -11.834 -0.148 4.784 1.00 98.19 375 TRP A C 1
ATOM 2926 O O . TRP A 1 375 ? -10.940 -0.987 4.945 1.00 98.19 375 TRP A O 1
ATOM 2936 N N . CYS A 1 376 ? -13.087 -0.342 5.180 1.00 97.88 376 CYS A N 1
ATOM 2937 C CA . CYS A 1 376 ? -13.607 -1.623 5.625 1.00 97.88 376 CYS A CA 1
ATOM 2938 C C . CYS A 1 376 ? -14.169 -2.384 4.430 1.00 97.88 376 CYS A C 1
ATOM 2940 O O . CYS A 1 376 ? -15.041 -1.883 3.722 1.00 97.88 376 CYS A O 1
ATOM 2942 N N . GLU A 1 377 ? -13.676 -3.599 4.211 1.00 97.81 377 GLU A N 1
ATOM 2943 C CA . GLU A 1 377 ? -14.218 -4.516 3.218 1.00 97.81 377 GLU A CA 1
ATOM 2944 C C . GLU A 1 377 ? -15.146 -5.525 3.908 1.00 97.81 377 GLU A C 1
ATOM 2946 O O . GLU A 1 377 ? -14.700 -6.432 4.617 1.00 97.81 377 GLU A O 1
ATOM 2951 N N . GLN A 1 378 ? -16.451 -5.327 3.712 1.00 96.69 378 GLN A N 1
ATOM 2952 C CA . GLN A 1 378 ? -17.521 -6.064 4.386 1.00 96.69 378 GLN A CA 1
ATOM 2953 C C . GLN A 1 378 ? -18.137 -7.169 3.516 1.00 96.69 378 GLN A C 1
ATOM 2955 O O . GLN A 1 378 ? -18.797 -8.060 4.047 1.00 96.69 378 GLN A O 1
ATOM 2960 N N . THR A 1 379 ? -17.895 -7.169 2.201 1.00 94.75 379 THR A N 1
ATOM 2961 C CA . THR A 1 379 ? -18.466 -8.164 1.276 1.00 94.75 379 THR A CA 1
ATOM 2962 C C . THR A 1 379 ? -17.520 -9.335 1.009 1.00 94.75 379 THR A C 1
ATOM 2964 O O . THR A 1 379 ? -17.952 -10.487 0.934 1.00 94.75 379 THR A O 1
ATOM 2967 N N . MET A 1 380 ? -16.212 -9.080 0.894 1.00 89.94 380 MET A N 1
ATOM 2968 C CA . MET A 1 380 ? -15.241 -10.124 0.560 1.00 89.94 380 MET A CA 1
ATOM 2969 C C . MET A 1 380 ? -14.978 -11.061 1.748 1.00 89.94 380 MET A C 1
ATOM 2971 O O . MET A 1 380 ? -14.731 -10.609 2.861 1.00 89.94 380 MET A O 1
ATOM 2975 N N . ALA A 1 381 ? -14.972 -12.379 1.505 1.00 89.19 381 ALA A N 1
ATOM 2976 C CA . ALA A 1 381 ? -14.529 -13.409 2.457 1.00 89.19 381 ALA A CA 1
ATOM 2977 C C . ALA A 1 381 ? -15.095 -13.239 3.890 1.00 89.19 381 ALA A C 1
ATOM 2979 O O . ALA A 1 381 ? -14.341 -13.194 4.866 1.00 89.19 381 ALA A O 1
ATOM 2980 N N . HIS A 1 382 ? -16.426 -13.142 3.995 1.00 91.56 382 HIS A N 1
ATOM 2981 C CA . HIS A 1 382 ? -17.186 -12.932 5.241 1.00 91.56 382 HIS A CA 1
ATOM 2982 C C . HIS A 1 382 ? -16.885 -11.606 5.973 1.00 91.56 382 HIS A C 1
ATOM 2984 O O . HIS A 1 382 ? -17.016 -11.535 7.198 1.00 91.56 382 HIS A O 1
ATOM 2990 N N . GLY A 1 383 ? -16.474 -10.575 5.228 1.00 94.56 383 GLY A N 1
ATOM 2991 C CA . GLY A 1 383 ? -16.372 -9.187 5.683 1.00 94.56 383 GLY A CA 1
ATOM 2992 C C . GLY A 1 383 ? -15.423 -8.954 6.855 1.00 94.56 383 GLY A C 1
ATOM 2993 O O . GLY A 1 383 ? -14.603 -9.811 7.184 1.00 94.56 383 GLY A O 1
ATOM 2994 N N . GLY A 1 384 ? -15.536 -7.800 7.512 1.00 96.50 384 GLY A N 1
ATOM 2995 C CA . GLY A 1 384 ? -14.779 -7.461 8.717 1.00 96.50 384 GLY A CA 1
ATOM 2996 C C . GLY A 1 384 ? -13.293 -7.198 8.470 1.00 96.50 384 GLY A C 1
ATOM 2997 O O . GLY A 1 384 ? -12.483 -7.311 9.392 1.00 96.50 384 GLY A O 1
ATOM 2998 N N . TRP A 1 385 ? -12.918 -6.894 7.227 1.00 98.12 385 TRP A N 1
ATOM 2999 C CA . TRP A 1 385 ? -11.531 -6.734 6.803 1.00 98.12 385 TRP A CA 1
ATOM 3000 C C . TRP A 1 385 ? -11.117 -5.260 6.796 1.00 98.12 385 TRP A C 1
ATOM 3002 O O . TRP A 1 385 ? -11.639 -4.463 6.019 1.00 98.12 385 TRP A O 1
ATOM 3012 N N . THR A 1 386 ? -10.131 -4.897 7.614 1.00 98.31 386 THR A N 1
ATOM 3013 C CA . THR A 1 386 ? -9.494 -3.573 7.568 1.00 98.31 386 THR A CA 1
ATOM 3014 C C . THR A 1 386 ? -8.450 -3.566 6.453 1.00 98.31 386 THR A C 1
ATOM 3016 O O . THR A 1 386 ? -7.425 -4.244 6.566 1.00 98.31 386 THR A O 1
ATOM 3019 N N . VAL A 1 387 ? -8.675 -2.820 5.370 1.00 98.62 387 VAL A N 1
ATOM 3020 C CA . VAL A 1 387 ? -7.715 -2.730 4.259 1.00 98.62 387 VAL A CA 1
ATOM 3021 C C . VAL A 1 387 ? -6.530 -1.840 4.657 1.00 98.62 387 VAL A C 1
ATOM 3023 O O . VAL A 1 387 ? -6.698 -0.683 5.050 1.00 98.62 387 VAL A O 1
ATOM 3026 N N . ILE A 1 388 ? -5.317 -2.386 4.548 1.00 98.69 388 ILE A N 1
ATOM 3027 C CA . ILE A 1 388 ? -4.054 -1.739 4.948 1.00 98.69 388 ILE A CA 1
ATOM 3028 C C . ILE A 1 388 ? -3.224 -1.240 3.754 1.00 98.69 388 ILE A C 1
ATOM 3030 O O . ILE A 1 388 ? -2.428 -0.311 3.903 1.00 98.69 388 ILE A O 1
ATOM 3034 N N . GLN A 1 389 ? -3.418 -1.831 2.572 1.00 98.75 389 GLN A N 1
ATOM 3035 C CA . GLN A 1 389 ? -2.788 -1.424 1.315 1.00 98.75 389 GLN A CA 1
ATOM 3036 C C . GLN A 1 389 ? -3.696 -1.792 0.141 1.00 98.75 389 GLN A C 1
ATOM 3038 O O . GLN A 1 389 ? -4.302 -2.868 0.149 1.00 98.75 389 GLN A O 1
ATOM 3043 N N . ARG A 1 390 ? -3.772 -0.929 -0.878 1.00 98.62 390 ARG A N 1
ATOM 3044 C CA . ARG A 1 390 ? -4.502 -1.226 -2.119 1.00 98.62 390 ARG A CA 1
ATOM 3045 C C . ARG A 1 390 ? -3.796 -0.655 -3.351 1.00 98.62 390 ARG A C 1
ATOM 3047 O O . ARG A 1 390 ? -3.410 0.513 -3.344 1.00 98.62 390 ARG A O 1
ATOM 3054 N N . ARG A 1 391 ? -3.669 -1.473 -4.405 1.00 98.62 391 ARG A N 1
ATOM 3055 C CA . ARG A 1 391 ? -3.190 -1.126 -5.762 1.00 98.62 391 ARG A CA 1
ATOM 3056 C C . ARG A 1 391 ? -4.270 -1.474 -6.788 1.00 98.62 391 ARG A C 1
ATOM 3058 O O . ARG A 1 391 ? -4.913 -2.514 -6.642 1.00 98.62 391 ARG A O 1
ATOM 3065 N N . LEU A 1 392 ? -4.469 -0.638 -7.803 1.00 96.88 392 LEU A N 1
ATOM 3066 C CA . LEU A 1 392 ? -5.591 -0.706 -8.750 1.00 96.88 392 LEU A CA 1
ATOM 3067 C C . LEU A 1 392 ? -5.227 -0.226 -10.165 1.00 96.88 392 LEU A C 1
ATOM 3069 O O . LEU A 1 392 ? -5.662 -0.834 -11.144 1.00 96.88 392 LEU A O 1
ATOM 3073 N N . ASP A 1 393 ? -4.507 0.893 -10.264 1.00 97.06 393 ASP A N 1
ATOM 3074 C CA . ASP A 1 393 ? -4.420 1.710 -11.483 1.00 97.06 393 ASP A CA 1
ATOM 3075 C C . ASP A 1 393 ? -3.108 2.511 -11.629 1.00 97.06 393 ASP A C 1
ATOM 3077 O O . ASP A 1 393 ? -2.901 3.163 -12.655 1.00 97.06 393 ASP A O 1
ATOM 3081 N N . GLY A 1 394 ? -2.221 2.478 -10.627 1.00 96.62 394 GLY A N 1
ATOM 3082 C CA . GLY A 1 394 ? -0.979 3.251 -10.605 1.00 96.62 394 GLY A CA 1
ATOM 3083 C C . GLY A 1 394 ? -1.161 4.752 -10.355 1.00 96.62 394 GLY A C 1
ATOM 3084 O O . GLY A 1 394 ? -0.211 5.512 -10.550 1.00 96.62 394 GLY A O 1
ATOM 3085 N N . SER A 1 395 ? -2.347 5.194 -9.923 1.00 97.44 395 SER A N 1
ATOM 3086 C CA . SER A 1 395 ? -2.648 6.604 -9.627 1.00 97.44 395 SER A CA 1
ATOM 3087 C C . SER A 1 395 ? -1.791 7.201 -8.505 1.00 97.44 395 SER A C 1
ATOM 3089 O O . SER A 1 395 ? -1.572 8.416 -8.476 1.00 97.44 395 SER A O 1
ATOM 3091 N N . VAL A 1 396 ? -1.263 6.373 -7.596 1.00 98.38 396 VAL A N 1
ATOM 3092 C CA . VAL A 1 396 ? -0.419 6.812 -6.480 1.00 98.38 396 VAL A CA 1
ATOM 3093 C C . VAL A 1 396 ? 1.005 6.285 -6.642 1.00 98.38 396 VAL A C 1
ATOM 3095 O O . VAL A 1 396 ? 1.254 5.092 -6.787 1.00 98.38 396 VAL A O 1
ATOM 3098 N N . ASN A 1 397 ? 1.989 7.184 -6.553 1.00 98.00 397 ASN A N 1
ATOM 3099 C CA . ASN A 1 397 ? 3.394 6.792 -6.437 1.00 98.00 397 ASN A CA 1
ATOM 3100 C C . ASN A 1 397 ? 3.664 6.168 -5.050 1.00 98.00 397 ASN A C 1
ATOM 3102 O O . ASN A 1 397 ? 3.407 6.822 -4.036 1.00 98.00 397 ASN A O 1
ATOM 3106 N N . PHE A 1 398 ? 4.234 4.958 -5.013 1.00 98.62 398 PHE A N 1
ATOM 3107 C CA . PHE A 1 398 ? 4.669 4.249 -3.796 1.00 98.62 398 PHE A CA 1
ATOM 3108 C C . PHE A 1 398 ? 6.189 4.348 -3.532 1.00 98.62 398 PHE A C 1
ATOM 3110 O O . PHE A 1 398 ? 6.647 3.950 -2.459 1.00 98.62 398 PHE A O 1
ATOM 3117 N N . PHE A 1 399 ? 6.983 4.950 -4.425 1.00 98.44 399 PHE A N 1
ATOM 3118 C CA . PHE A 1 399 ? 8.377 5.304 -4.139 1.00 98.44 399 PHE A CA 1
ATOM 3119 C C . PHE A 1 399 ? 8.409 6.541 -3.227 1.00 98.44 399 PHE A C 1
ATOM 3121 O O . PHE A 1 399 ? 8.398 7.687 -3.689 1.00 98.44 399 PHE A O 1
ATOM 3128 N N . ARG A 1 400 ? 8.342 6.284 -1.916 1.00 98.44 400 ARG A N 1
ATOM 3129 C CA . ARG A 1 400 ? 8.152 7.259 -0.828 1.00 98.44 400 ARG A CA 1
ATOM 3130 C C . ARG A 1 400 ? 9.185 7.070 0.284 1.00 98.44 400 ARG A C 1
ATOM 3132 O O . ARG A 1 400 ? 9.819 6.019 0.379 1.00 98.44 400 ARG A O 1
ATOM 3139 N N . ASN A 1 401 ? 9.349 8.104 1.106 1.00 98.69 401 ASN A N 1
ATOM 3140 C CA . ASN A 1 401 ? 10.297 8.109 2.222 1.00 98.69 401 ASN A CA 1
ATOM 3141 C C . ASN A 1 401 ? 9.721 7.447 3.492 1.00 98.69 401 ASN A C 1
ATOM 3143 O O . ASN A 1 401 ? 8.543 7.078 3.532 1.00 98.69 401 ASN A O 1
ATOM 3147 N N . TRP A 1 402 ? 10.544 7.303 4.534 1.00 98.75 402 TRP A N 1
ATOM 3148 C CA . TRP A 1 402 ? 10.161 6.660 5.792 1.00 98.75 402 TRP A CA 1
ATOM 3149 C C . TRP A 1 402 ? 8.940 7.307 6.434 1.00 98.75 402 TRP A C 1
ATOM 3151 O O . TRP A 1 402 ? 8.008 6.611 6.818 1.00 98.75 402 TRP A O 1
ATOM 3161 N N . GLU A 1 403 ? 8.931 8.636 6.538 1.00 98.62 403 GLU A N 1
ATOM 3162 C CA . GLU A 1 403 ? 7.877 9.353 7.257 1.00 98.62 403 GLU A CA 1
ATOM 3163 C C . GLU A 1 403 ? 6.522 9.238 6.542 1.00 98.62 403 GLU A C 1
ATOM 3165 O O . GLU A 1 403 ? 5.492 9.051 7.185 1.00 98.62 403 GLU A O 1
ATOM 3170 N N . GLN A 1 404 ? 6.520 9.225 5.206 1.00 98.62 404 GLN A N 1
ATOM 3171 C CA . GLN A 1 404 ? 5.328 8.928 4.407 1.00 98.62 404 GLN A CA 1
ATOM 3172 C C . GLN A 1 404 ? 4.849 7.486 4.625 1.00 98.62 404 GLN A C 1
ATOM 3174 O O . GLN A 1 404 ? 3.661 7.260 4.846 1.00 98.62 404 GLN A O 1
ATOM 3179 N N . TYR A 1 405 ? 5.754 6.502 4.633 1.00 98.81 405 TYR A N 1
ATOM 3180 C CA . TYR A 1 405 ? 5.396 5.114 4.953 1.00 98.81 405 TYR A CA 1
ATOM 3181 C C . TYR A 1 405 ? 4.931 4.921 6.403 1.00 98.81 405 TYR A C 1
ATOM 3183 O O . TYR A 1 405 ? 4.101 4.050 6.667 1.00 98.81 405 TYR A O 1
ATOM 3191 N N . LYS A 1 406 ? 5.409 5.742 7.338 1.00 98.50 406 LYS A N 1
ATOM 3192 C CA . LYS A 1 406 ? 4.983 5.750 8.738 1.00 98.50 406 LYS A CA 1
ATOM 3193 C C . LYS A 1 406 ? 3.568 6.301 8.912 1.00 98.50 406 LYS A C 1
ATOM 3195 O O . LYS A 1 406 ? 2.742 5.629 9.527 1.00 98.50 406 LYS A O 1
ATOM 3200 N N . GLN A 1 407 ? 3.298 7.484 8.360 1.00 97.75 407 GLN A N 1
ATOM 3201 C CA . GLN A 1 407 ? 2.023 8.196 8.517 1.00 97.75 407 GLN A CA 1
ATOM 3202 C C . GLN A 1 407 ? 0.894 7.621 7.647 1.00 97.75 407 GLN A C 1
ATOM 3204 O O . GLN A 1 407 ? -0.257 7.616 8.074 1.00 97.75 407 GLN A O 1
ATOM 3209 N N . GLY A 1 408 ? 1.225 7.113 6.456 1.00 98.31 408 GLY A N 1
ATOM 3210 C CA . GLY A 1 408 ? 0.260 6.715 5.429 1.00 98.31 408 GLY A CA 1
ATOM 3211 C C . GLY A 1 408 ? 0.208 7.706 4.261 1.00 98.31 408 GLY A C 1
ATOM 3212 O O . GLY A 1 408 ? 0.607 8.864 4.385 1.00 98.31 408 GLY A O 1
ATOM 3213 N N . PHE A 1 409 ? -0.246 7.243 3.094 1.00 98.62 409 PHE A N 1
ATOM 3214 C CA . PHE A 1 409 ? -0.392 8.067 1.887 1.00 98.62 409 PHE A CA 1
ATOM 3215 C C . PHE A 1 409 ? -1.359 7.446 0.868 1.00 98.62 409 PHE A C 1
ATOM 3217 O O . PHE A 1 409 ? -1.557 6.233 0.844 1.00 98.62 409 PHE A O 1
ATOM 3224 N N . GLY A 1 410 ? -1.891 8.274 -0.035 1.00 97.88 410 GLY A N 1
ATOM 3225 C CA . GLY A 1 410 ? -2.812 7.869 -1.103 1.00 97.88 410 GLY A CA 1
ATOM 3226 C C . GLY A 1 410 ? -4.250 8.312 -0.832 1.00 97.88 410 GLY A C 1
ATOM 3227 O O . GLY A 1 410 ? -4.464 9.282 -0.109 1.00 97.88 410 GLY A O 1
ATOM 3228 N N . ASN A 1 411 ? -5.220 7.616 -1.422 1.00 97.12 411 ASN A N 1
ATOM 3229 C CA . ASN A 1 411 ? -6.649 7.853 -1.220 1.00 97.12 411 ASN A CA 1
ATOM 3230 C C . ASN A 1 411 ? -7.331 6.567 -0.721 1.00 97.12 411 ASN A C 1
ATOM 3232 O O . ASN A 1 411 ? -7.220 5.526 -1.368 1.00 97.12 411 ASN A O 1
ATOM 3236 N N . LEU A 1 412 ? -8.079 6.650 0.383 1.00 95.25 412 LEU A N 1
ATOM 3237 C CA . LEU A 1 412 ? -8.834 5.526 0.952 1.00 95.25 412 LEU A CA 1
ATOM 3238 C C . LEU A 1 412 ? -9.936 4.987 0.019 1.00 95.25 412 LEU A C 1
ATOM 3240 O O . LEU A 1 412 ? -10.313 3.825 0.159 1.00 95.25 412 LEU A O 1
ATOM 3244 N N . ASP A 1 413 ? -10.376 5.763 -0.978 1.00 93.25 413 ASP A N 1
ATOM 3245 C CA . ASP A 1 413 ? -11.274 5.320 -2.064 1.00 93.25 413 ASP A CA 1
ATOM 3246 C C . ASP A 1 413 ? -10.525 4.819 -3.321 1.00 93.25 413 ASP A C 1
ATOM 3248 O O . ASP A 1 413 ? -11.131 4.258 -4.230 1.00 93.25 413 ASP A O 1
ATOM 3252 N N . GLY A 1 414 ? -9.196 4.975 -3.377 1.00 96.62 414 GLY A N 1
ATOM 3253 C CA . GLY A 1 414 ? -8.338 4.612 -4.516 1.00 96.62 414 GLY A CA 1
ATOM 3254 C C . GLY A 1 414 ? -7.168 3.706 -4.119 1.00 96.62 414 GLY A C 1
ATOM 3255 O O . GLY A 1 414 ? -7.344 2.755 -3.349 1.00 96.62 414 GLY A O 1
ATOM 3256 N N . GLU A 1 415 ? -5.970 3.979 -4.645 1.00 98.62 415 GLU A N 1
ATOM 3257 C CA . GLU A 1 415 ? -4.730 3.370 -4.146 1.00 98.62 415 GLU A CA 1
ATOM 3258 C C . GLU A 1 415 ? -4.251 4.048 -2.856 1.00 98.62 415 GLU A C 1
ATOM 3260 O O . GLU A 1 415 ? -4.222 5.279 -2.773 1.00 98.62 415 GLU A O 1
ATOM 3265 N N . TYR A 1 416 ? -3.811 3.265 -1.866 1.00 98.75 416 TYR A N 1
ATOM 3266 C CA . TYR A 1 416 ? -3.220 3.810 -0.639 1.00 98.75 416 TYR A CA 1
ATOM 3267 C C . TYR A 1 416 ? -2.338 2.825 0.135 1.00 98.75 416 TYR A C 1
ATOM 3269 O O . TYR A 1 416 ? -2.365 1.610 -0.081 1.00 98.75 416 TYR A O 1
ATOM 3277 N N . TRP A 1 417 ? -1.587 3.389 1.080 1.00 98.81 417 TRP A N 1
ATOM 3278 C CA . TRP A 1 417 ? -0.892 2.726 2.179 1.00 98.81 417 TRP A CA 1
ATOM 3279 C C . TRP A 1 417 ? -1.368 3.339 3.503 1.00 98.81 417 TRP A C 1
ATOM 3281 O O . TRP A 1 417 ? -1.281 4.555 3.674 1.00 98.81 417 TRP A O 1
ATOM 3291 N N . LEU A 1 418 ? -1.874 2.529 4.441 1.00 98.50 418 LEU A N 1
ATOM 3292 C CA . LEU A 1 418 ? -2.524 3.037 5.663 1.00 98.50 418 LEU A CA 1
ATOM 3293 C C . LEU A 1 418 ? -1.550 3.697 6.660 1.00 98.50 418 LEU A C 1
ATOM 3295 O O . LEU A 1 418 ? -1.972 4.538 7.444 1.00 98.50 418 LEU A O 1
ATOM 3299 N N . GLY A 1 419 ? -0.259 3.349 6.624 1.00 98.44 419 GLY A N 1
ATOM 3300 C CA . GLY A 1 419 ? 0.775 3.876 7.529 1.00 98.44 419 GLY A CA 1
ATOM 3301 C C . GLY A 1 419 ? 1.253 2.851 8.561 1.00 98.44 419 GLY A C 1
ATOM 3302 O O . GLY A 1 419 ? 0.448 2.246 9.266 1.00 98.44 419 GLY A O 1
ATOM 3303 N N . LEU A 1 420 ? 2.571 2.645 8.666 1.00 98.69 420 LEU A N 1
ATOM 3304 C CA . LEU A 1 420 ? 3.180 1.632 9.546 1.00 98.69 420 LEU A CA 1
ATOM 3305 C C . LEU A 1 420 ? 2.791 1.809 11.018 1.00 98.69 420 LEU A C 1
ATOM 3307 O O . LEU A 1 420 ? 2.594 0.818 11.717 1.00 98.69 420 LEU A O 1
ATOM 3311 N N . GLU A 1 421 ? 2.633 3.052 11.478 1.00 97.44 421 GLU A N 1
ATOM 3312 C CA . GLU A 1 421 ? 2.220 3.344 12.852 1.00 97.44 421 GLU A CA 1
ATOM 3313 C C . GLU A 1 421 ? 0.769 2.883 13.108 1.00 97.44 421 GLU A C 1
ATOM 3315 O O . GLU A 1 421 ? 0.490 2.226 14.111 1.00 97.44 421 GLU A O 1
ATOM 3320 N N . HIS A 1 422 ? -0.137 3.114 12.150 1.00 97.38 422 HIS A N 1
ATOM 3321 C CA . HIS A 1 422 ? -1.515 2.614 12.194 1.00 97.38 422 HIS A CA 1
ATOM 3322 C C . HIS A 1 422 ? -1.573 1.078 12.165 1.00 97.38 422 HIS A C 1
ATOM 3324 O O . HIS A 1 422 ? -2.330 0.479 12.933 1.00 97.38 422 HIS A O 1
ATOM 3330 N N . LEU A 1 423 ? -0.747 0.426 11.335 1.00 97.88 423 LEU A N 1
ATOM 3331 C CA . LEU A 1 423 ? -0.626 -1.039 11.299 1.00 97.88 423 LEU A CA 1
ATOM 3332 C C . LEU A 1 423 ? -0.075 -1.600 12.620 1.00 97.88 423 LEU A C 1
ATOM 3334 O O . LEU A 1 423 ? -0.558 -2.630 13.089 1.00 97.88 423 LEU A O 1
ATOM 3338 N N . TYR A 1 424 ? 0.910 -0.940 13.233 1.00 97.81 424 TYR A N 1
ATOM 3339 C CA . TYR A 1 424 ? 1.452 -1.329 14.537 1.00 97.81 424 TYR A CA 1
ATOM 3340 C C . TYR A 1 424 ? 0.386 -1.238 15.636 1.00 97.81 424 TYR A C 1
ATOM 3342 O O . TYR A 1 424 ? 0.246 -2.180 16.411 1.00 97.81 424 TYR A O 1
ATOM 3350 N N . TRP A 1 425 ? -0.425 -0.175 15.684 1.00 96.50 425 TRP A N 1
ATOM 3351 C CA . TRP A 1 425 ? -1.525 -0.086 16.655 1.00 96.50 425 TRP A CA 1
ATOM 3352 C C . TRP A 1 425 ? -2.582 -1.177 16.417 1.00 96.50 425 TRP A C 1
ATOM 3354 O O . TRP A 1 425 ? -2.897 -1.948 17.325 1.00 96.50 425 TRP A O 1
ATOM 3364 N N . LEU A 1 426 ? -3.073 -1.312 15.182 1.00 96.38 426 LEU A N 1
ATOM 3365 C CA . LEU A 1 426 ? -4.072 -2.327 14.831 1.00 96.38 426 LEU A CA 1
ATOM 3366 C C . LEU A 1 426 ? -3.584 -3.752 15.141 1.00 96.38 426 LEU A C 1
ATOM 3368 O O . LEU A 1 426 ? -4.323 -4.523 15.737 1.00 96.38 426 LEU A O 1
ATOM 3372 N N . THR A 1 427 ? -2.336 -4.099 14.819 1.00 96.44 427 THR A N 1
ATOM 3373 C CA . THR A 1 427 ? -1.798 -5.456 15.059 1.00 96.44 427 THR A CA 1
ATOM 3374 C C . THR A 1 427 ? -1.235 -5.689 16.466 1.00 96.44 427 THR A C 1
ATOM 3376 O O . THR A 1 427 ? -0.802 -6.798 16.784 1.00 96.44 427 THR A O 1
ATOM 3379 N N . LYS A 1 428 ? -1.257 -4.673 17.337 1.00 95.31 428 LYS A N 1
ATOM 3380 C CA . LYS A 1 428 ? -0.889 -4.792 18.756 1.00 95.31 428 LYS A CA 1
ATOM 3381 C C . LYS A 1 428 ? -2.086 -5.082 19.663 1.00 95.31 428 LYS A C 1
ATOM 3383 O O . LYS A 1 428 ? -1.891 -5.658 20.730 1.00 95.31 428 LYS A O 1
ATOM 3388 N N . GLN A 1 429 ? -3.300 -4.672 19.283 1.00 93.88 429 GLN A N 1
ATOM 3389 C CA . GLN A 1 429 ? -4.476 -4.774 20.163 1.00 93.88 429 GLN A CA 1
ATOM 3390 C C . GLN A 1 429 ? -5.060 -6.193 20.288 1.00 93.88 429 GLN A C 1
ATOM 3392 O O . GLN A 1 429 ? -5.709 -6.490 21.284 1.00 93.88 429 GLN A O 1
ATOM 3397 N N . ALA A 1 430 ? -4.843 -7.060 19.295 1.00 93.69 430 ALA A N 1
ATOM 3398 C CA . ALA A 1 430 ? -5.276 -8.459 19.289 1.00 93.69 430 ALA A CA 1
ATOM 3399 C C . ALA A 1 430 ? -4.418 -9.276 18.303 1.00 93.69 430 ALA A C 1
ATOM 3401 O O . ALA A 1 430 ? -3.535 -8.724 17.646 1.00 93.69 430 ALA A O 1
ATOM 3402 N N . HIS A 1 431 ? -4.697 -10.574 18.159 1.00 95.62 431 HIS A N 1
ATOM 3403 C CA . HIS A 1 431 ? -4.178 -11.363 17.039 1.00 95.62 431 HIS A CA 1
ATOM 3404 C C . HIS A 1 431 ? -4.977 -11.071 15.762 1.00 95.62 431 HIS A C 1
ATOM 3406 O O . HIS A 1 431 ? -6.208 -11.063 15.782 1.00 95.62 431 HIS A O 1
ATOM 3412 N N . TYR A 1 432 ? -4.271 -10.834 14.657 1.00 97.69 432 TYR A N 1
ATOM 3413 C CA . TYR A 1 432 ? -4.843 -10.559 13.339 1.00 97.69 432 TYR A CA 1
ATOM 3414 C C . TYR A 1 432 ? -4.293 -11.541 12.319 1.00 97.69 432 TYR A C 1
ATOM 3416 O O . TYR A 1 432 ? -3.080 -11.740 12.268 1.00 97.69 432 TYR A O 1
ATOM 3424 N N . LYS A 1 433 ? -5.163 -12.051 11.444 1.00 97.75 433 LYS A N 1
ATOM 3425 C CA . LYS A 1 433 ? -4.735 -12.683 10.195 1.00 97.75 433 LYS A CA 1
ATOM 3426 C C . LYS A 1 433 ? -4.608 -11.646 9.083 1.00 97.75 433 LYS A C 1
ATOM 3428 O O . LYS A 1 433 ? -5.374 -10.679 9.039 1.00 97.75 433 LYS A O 1
ATOM 3433 N N . LEU A 1 434 ? -3.674 -11.872 8.164 1.00 98.56 434 LEU A N 1
ATOM 3434 C CA . LEU A 1 434 ? -3.521 -11.108 6.921 1.00 98.56 434 LEU A CA 1
ATOM 3435 C C . LEU A 1 434 ? -4.154 -11.879 5.763 1.00 98.56 434 LEU A C 1
ATOM 3437 O O . LEU A 1 434 ? -3.958 -13.086 5.650 1.00 98.56 434 LEU A O 1
ATOM 3441 N N . ARG A 1 435 ? -4.829 -11.167 4.860 1.00 98.44 435 ARG A N 1
ATOM 3442 C CA . ARG A 1 435 ? -5.201 -11.637 3.522 1.00 98.44 435 ARG A CA 1
ATOM 3443 C C . ARG A 1 435 ? -4.653 -10.676 2.474 1.00 98.44 435 ARG A C 1
ATOM 3445 O O . ARG A 1 435 ? -4.870 -9.468 2.547 1.00 98.44 435 ARG A O 1
ATOM 3452 N N . VAL A 1 436 ? -3.965 -11.227 1.485 1.00 98.69 436 VAL A N 1
ATOM 3453 C CA . VAL A 1 436 ? -3.496 -10.541 0.281 1.00 98.69 436 VAL A CA 1
ATOM 3454 C C . VAL A 1 436 ? -4.295 -11.094 -0.893 1.00 98.69 436 VAL A C 1
ATOM 3456 O O . VAL A 1 436 ? -4.090 -12.236 -1.300 1.00 98.69 436 VAL A O 1
ATOM 3459 N N . ALA A 1 437 ? -5.230 -10.305 -1.417 1.00 98.44 437 ALA A N 1
ATOM 3460 C CA . ALA A 1 437 ? -5.990 -10.625 -2.624 1.00 98.44 437 ALA A CA 1
ATOM 3461 C C . ALA A 1 437 ? -5.325 -9.975 -3.847 1.00 98.44 437 ALA A C 1
ATOM 3463 O O . ALA A 1 437 ? -4.895 -8.821 -3.780 1.00 98.44 437 ALA A O 1
ATOM 3464 N N . MET A 1 438 ? -5.223 -10.710 -4.955 1.00 98.56 438 MET A N 1
ATOM 3465 C CA . MET A 1 438 ? -4.491 -10.289 -6.155 1.00 98.56 438 MET A CA 1
ATOM 3466 C C . MET A 1 438 ? -5.281 -10.612 -7.428 1.00 98.56 438 MET A C 1
ATOM 3468 O O . MET A 1 438 ? -5.889 -11.677 -7.533 1.00 98.56 438 MET A O 1
ATOM 3472 N N . GLU A 1 439 ? -5.256 -9.695 -8.396 1.00 98.50 439 GLU A N 1
ATOM 3473 C CA . GLU A 1 439 ? -5.866 -9.831 -9.727 1.00 98.50 439 GLU A CA 1
ATOM 3474 C C . GLU A 1 439 ? -4.795 -9.607 -10.801 1.00 98.50 439 GLU A C 1
ATOM 3476 O O . GLU A 1 439 ? -4.061 -8.611 -10.758 1.00 98.50 439 GLU A O 1
ATOM 3481 N N . ASP A 1 440 ? -4.713 -10.511 -11.776 1.00 98.19 440 ASP A N 1
ATOM 3482 C CA . ASP A 1 440 ? -3.825 -10.369 -12.931 1.00 98.19 440 ASP A CA 1
ATOM 3483 C C . ASP A 1 440 ? -4.512 -9.711 -14.148 1.00 98.19 440 ASP A C 1
ATOM 3485 O O . ASP A 1 440 ? -5.709 -9.412 -14.151 1.00 98.19 440 ASP A O 1
ATOM 3489 N N . TRP A 1 441 ? -3.750 -9.442 -15.209 1.00 98.00 441 TRP A N 1
ATOM 3490 C CA . TRP A 1 441 ? -4.268 -8.778 -16.414 1.00 98.00 441 TRP A CA 1
ATOM 3491 C C . TRP A 1 441 ? -5.164 -9.668 -17.281 1.00 98.00 441 TRP A C 1
ATOM 3493 O O . TRP A 1 441 ? -5.787 -9.172 -18.218 1.00 98.00 441 TRP A O 1
ATOM 3503 N N . GLN A 1 442 ? -5.260 -10.957 -16.953 1.00 97.31 442 GLN A N 1
ATOM 3504 C CA . GLN A 1 442 ? -6.151 -11.933 -17.573 1.00 97.31 442 GLN A CA 1
ATOM 3505 C C . GLN A 1 442 ? -7.440 -12.123 -16.743 1.00 97.31 442 GLN A C 1
ATOM 3507 O O . GLN A 1 442 ? -8.314 -12.884 -17.148 1.00 97.31 442 GLN A O 1
ATOM 3512 N N . GLY A 1 443 ? -7.582 -11.426 -15.607 1.00 96.88 443 GLY A N 1
ATOM 3513 C CA . GLY A 1 443 ? -8.736 -11.537 -14.712 1.00 96.88 443 GLY A CA 1
ATOM 3514 C C . GLY A 1 443 ? -8.695 -12.762 -13.795 1.00 96.88 443 GLY A C 1
ATOM 3515 O O . GLY A 1 443 ? -9.719 -13.121 -13.216 1.00 96.88 443 GLY A O 1
ATOM 3516 N N . ARG A 1 444 ? -7.539 -13.422 -13.642 1.00 97.88 444 ARG A N 1
ATOM 3517 C CA . ARG A 1 444 ? -7.390 -14.498 -12.656 1.00 97.88 444 ARG A CA 1
ATOM 3518 C C . ARG A 1 444 ? -7.192 -13.890 -11.273 1.00 97.88 444 ARG A C 1
ATOM 3520 O O . ARG A 1 444 ? -6.322 -13.038 -11.078 1.00 97.88 444 ARG A O 1
ATOM 3527 N N . HIS A 1 445 ? -7.987 -14.367 -10.323 1.00 97.81 445 HIS A N 1
ATOM 3528 C CA . HIS A 1 445 ? -7.927 -13.969 -8.924 1.00 97.81 445 HIS A CA 1
ATOM 3529 C C . HIS A 1 445 ? -7.244 -15.056 -8.092 1.00 97.81 445 HIS A C 1
ATOM 3531 O O . HIS A 1 445 ? -7.636 -16.222 -8.148 1.00 97.81 445 HIS A O 1
ATOM 3537 N N . VAL A 1 446 ? -6.252 -14.669 -7.293 1.00 98.38 446 VAL A N 1
ATOM 3538 C CA . VAL A 1 446 ? -5.569 -15.548 -6.331 1.00 98.38 446 VAL A CA 1
ATOM 3539 C C . VAL A 1 446 ? -5.440 -14.854 -4.979 1.00 98.38 446 VAL A C 1
ATOM 3541 O O . VAL A 1 446 ? -5.606 -13.634 -4.875 1.00 98.38 446 VAL A O 1
ATOM 3544 N N . PHE A 1 447 ? -5.150 -15.621 -3.929 1.00 98.44 447 PHE A N 1
ATOM 3545 C CA . PHE A 1 447 ? -4.908 -15.054 -2.606 1.00 98.44 447 PHE A CA 1
ATOM 3546 C C . PHE A 1 447 ? -3.801 -15.768 -1.831 1.00 98.44 447 PHE A C 1
ATOM 3548 O O . PHE A 1 447 ? -3.501 -16.939 -2.069 1.00 98.44 447 PHE A O 1
ATOM 3555 N N . ALA A 1 448 ? -3.239 -15.041 -0.871 1.00 98.56 448 ALA A N 1
ATOM 3556 C CA . ALA A 1 448 ? -2.403 -15.550 0.204 1.00 98.56 448 ALA A CA 1
ATOM 3557 C C . ALA A 1 448 ? -3.002 -15.094 1.542 1.00 98.56 448 ALA A C 1
ATOM 3559 O O . ALA A 1 448 ? -3.266 -13.906 1.723 1.00 98.56 448 ALA A O 1
ATOM 3560 N N . GLU A 1 449 ? -3.239 -16.017 2.464 1.00 98.38 449 GLU A N 1
ATOM 3561 C CA . GLU A 1 449 ? -3.574 -15.739 3.860 1.00 98.38 449 GLU A CA 1
ATOM 3562 C C . GLU A 1 449 ? -2.445 -16.194 4.782 1.00 98.38 449 GLU A C 1
ATOM 3564 O O . GLU A 1 449 ? -1.745 -17.163 4.493 1.00 98.38 449 GLU A O 1
ATOM 3569 N N . TYR A 1 450 ? -2.289 -15.482 5.895 1.00 98.44 450 TYR A N 1
ATOM 3570 C CA . TYR A 1 450 ? -1.371 -15.824 6.978 1.00 98.44 450 TYR A CA 1
ATOM 3571 C C . TYR A 1 450 ? -2.138 -15.715 8.292 1.00 98.44 450 TYR A C 1
ATOM 3573 O O . TYR A 1 450 ? -2.728 -14.663 8.557 1.00 98.44 450 TYR A O 1
ATOM 3581 N N . ASP A 1 451 ? -2.159 -16.784 9.091 1.00 97.06 451 ASP A N 1
ATOM 3582 C CA . ASP A 1 451 ? -2.964 -16.880 10.325 1.00 97.06 451 ASP A CA 1
ATOM 3583 C C . ASP A 1 451 ? -2.619 -15.815 11.385 1.00 97.06 451 ASP A C 1
ATOM 3585 O O . ASP A 1 451 ? -3.477 -15.409 12.167 1.00 97.06 451 ASP A O 1
ATOM 3589 N N . SER A 1 452 ? -1.387 -15.313 11.350 1.00 97.38 452 SER A N 1
ATOM 3590 C CA . SER A 1 452 ? -0.857 -14.258 12.202 1.00 97.38 452 SER A CA 1
ATOM 3591 C C . SER A 1 452 ? -0.089 -13.234 11.366 1.00 97.38 452 SER A C 1
ATOM 3593 O O . SER A 1 452 ? 0.768 -13.589 10.553 1.00 97.38 452 SER A O 1
ATOM 3595 N N . PHE A 1 453 ? -0.376 -11.955 11.588 1.00 98.31 453 PHE A N 1
ATOM 3596 C CA . PHE A 1 453 ? 0.329 -10.806 11.031 1.00 98.31 453 PHE A CA 1
ATOM 3597 C C . PHE A 1 453 ? 0.436 -9.709 12.090 1.00 98.31 453 PHE A C 1
ATOM 3599 O O . PHE A 1 453 ? -0.575 -9.204 12.586 1.00 98.31 453 PHE A O 1
ATOM 3606 N N . ARG A 1 454 ? 1.669 -9.321 12.423 1.00 97.88 454 ARG A N 1
ATOM 3607 C CA . ARG A 1 454 ? 1.947 -8.239 13.371 1.00 97.88 454 ARG A CA 1
ATOM 3608 C C . ARG A 1 454 ? 3.207 -7.471 13.006 1.00 97.88 454 ARG A C 1
ATOM 3610 O O . ARG A 1 454 ? 4.166 -8.051 12.503 1.00 97.88 454 ARG A O 1
ATOM 3617 N N . LEU A 1 455 ? 3.213 -6.175 13.312 1.00 98.38 455 LEU A N 1
ATOM 3618 C CA . LEU A 1 455 ? 4.420 -5.351 13.290 1.00 98.38 455 LEU A CA 1
ATOM 3619 C C . LEU A 1 455 ? 4.949 -5.112 14.707 1.00 98.38 455 LEU A C 1
ATOM 3621 O O . LEU A 1 455 ? 4.187 -4.990 15.667 1.00 98.38 455 LEU A O 1
ATOM 3625 N N . GLU A 1 456 ? 6.266 -5.024 14.828 1.00 98.44 456 GLU A N 1
ATOM 3626 C CA . GLU A 1 456 ? 6.938 -4.495 16.019 1.00 98.44 456 GLU A CA 1
ATOM 3627 C C . GLU A 1 456 ? 6.937 -2.943 15.999 1.00 98.44 456 GLU A C 1
ATOM 3629 O O . GLU A 1 456 ? 6.605 -2.347 14.971 1.00 98.44 456 GLU A O 1
ATOM 3634 N N . PRO A 1 457 ? 7.254 -2.240 17.105 1.00 98.00 457 PRO A N 1
ATOM 3635 C CA . PRO A 1 457 ? 7.354 -0.772 17.115 1.00 98.00 457 PRO A CA 1
ATOM 3636 C C . PRO A 1 457 ? 8.446 -0.205 16.186 1.00 98.00 457 PRO A C 1
ATOM 3638 O O . PRO A 1 457 ? 9.352 -0.914 15.747 1.00 98.00 457 PRO A O 1
ATOM 3641 N N . GLU A 1 458 ? 8.437 1.120 15.973 1.00 98.06 458 GLU A N 1
ATOM 3642 C CA . GLU A 1 458 ? 9.487 1.840 15.225 1.00 98.06 458 GLU A CA 1
ATOM 3643 C C . GLU A 1 458 ? 10.907 1.605 15.782 1.00 98.06 458 GLU A C 1
ATOM 3645 O O . GLU A 1 458 ? 11.873 1.608 15.022 1.00 98.06 458 GLU A O 1
ATOM 3650 N N . SER A 1 459 ? 11.049 1.346 17.088 1.00 98.12 459 SER A N 1
ATOM 3651 C CA . SER A 1 459 ? 12.335 1.010 17.720 1.00 98.12 459 SER A CA 1
ATOM 3652 C C . SER A 1 459 ? 12.935 -0.322 17.251 1.00 98.12 459 SER A C 1
ATOM 3654 O O . SER A 1 459 ? 14.144 -0.507 17.365 1.00 98.12 459 SER A O 1
ATOM 3656 N N . ASP A 1 460 ? 12.118 -1.217 16.687 1.00 98.31 460 ASP A N 1
ATOM 3657 C CA . ASP A 1 460 ? 12.548 -2.386 15.911 1.00 98.31 460 ASP A CA 1
ATOM 3658 C C . ASP A 1 460 ? 12.091 -2.269 14.442 1.00 98.31 460 ASP A C 1
ATOM 3660 O O . ASP A 1 460 ? 11.740 -3.246 13.784 1.00 98.31 460 ASP A O 1
ATOM 3664 N N . TRP A 1 461 ? 12.093 -1.038 13.917 1.00 98.31 461 TRP A N 1
ATOM 3665 C CA . TRP A 1 461 ? 11.968 -0.710 12.492 1.00 98.31 461 TRP A CA 1
ATOM 3666 C C . TRP A 1 461 ? 10.722 -1.297 11.809 1.00 98.31 461 TRP A C 1
ATOM 3668 O O . TRP A 1 461 ? 10.769 -1.674 10.636 1.00 98.31 461 TRP A O 1
ATOM 3678 N N . TYR A 1 462 ? 9.615 -1.395 12.552 1.00 98.75 462 TYR A N 1
ATOM 3679 C CA . TYR A 1 462 ? 8.363 -2.024 12.118 1.00 98.75 462 TYR A CA 1
ATOM 3680 C C . TYR A 1 462 ? 8.541 -3.448 11.567 1.00 98.75 462 TYR A C 1
ATOM 3682 O O . TYR A 1 462 ? 7.920 -3.824 10.568 1.00 98.75 462 TYR A O 1
ATOM 3690 N N . ARG A 1 463 ? 9.417 -4.239 12.206 1.00 98.69 463 ARG A N 1
ATOM 3691 C CA . ARG A 1 463 ? 9.727 -5.620 11.818 1.00 98.69 463 ARG A CA 1
ATOM 3692 C C . ARG A 1 463 ? 8.471 -6.472 11.655 1.00 98.69 463 ARG A C 1
ATOM 3694 O O . ARG A 1 463 ? 7.596 -6.482 12.521 1.00 98.69 463 ARG A O 1
ATOM 3701 N N . LEU A 1 464 ? 8.426 -7.222 10.557 1.00 98.75 464 LEU A N 1
ATOM 3702 C CA . LEU A 1 464 ? 7.325 -8.114 10.220 1.00 98.75 464 LEU A CA 1
ATOM 3703 C C . LEU A 1 464 ? 7.363 -9.404 11.048 1.00 98.75 464 LEU A C 1
ATOM 3705 O O . LEU A 1 464 ? 8.382 -10.099 11.096 1.00 98.75 464 LEU A O 1
ATOM 3709 N N . ARG A 1 465 ? 6.223 -9.753 11.643 1.00 98.38 465 ARG A N 1
ATOM 3710 C CA . ARG A 1 465 ? 5.897 -11.080 12.171 1.00 98.38 465 ARG A CA 1
ATOM 3711 C C . ARG A 1 465 ? 4.793 -11.685 11.309 1.00 98.38 465 ARG A C 1
ATOM 3713 O O . ARG A 1 465 ? 3.716 -11.102 11.202 1.00 98.38 465 ARG A O 1
ATOM 3720 N N . LEU A 1 466 ? 5.062 -12.850 10.730 1.00 97.69 466 LEU A N 1
ATOM 3721 C CA . LEU A 1 466 ? 4.082 -13.693 10.043 1.00 97.69 466 LEU A CA 1
ATOM 3722 C C . LEU A 1 466 ? 3.999 -15.070 10.701 1.00 97.69 466 LEU A C 1
ATOM 3724 O O . LEU A 1 466 ? 5.009 -15.587 11.188 1.00 97.69 466 LEU A O 1
ATOM 3728 N N . GLY A 1 467 ? 2.800 -15.645 10.684 1.00 96.69 467 GLY A N 1
ATOM 3729 C CA . GLY A 1 467 ? 2.544 -17.045 11.008 1.00 96.69 467 GLY A CA 1
ATOM 3730 C C . GLY A 1 467 ? 2.470 -17.939 9.765 1.00 96.69 467 GLY A C 1
ATOM 3731 O O . GLY A 1 467 ? 3.243 -17.767 8.821 1.00 96.69 467 GLY A O 1
ATOM 3732 N N . ILE A 1 468 ? 1.567 -18.916 9.784 1.00 97.38 468 ILE A N 1
ATOM 3733 C CA . ILE A 1 468 ? 1.462 -19.994 8.795 1.00 97.38 468 ILE A CA 1
ATOM 3734 C C . ILE A 1 468 ? 0.691 -19.523 7.556 1.00 97.38 468 ILE A C 1
ATOM 3736 O O . ILE A 1 468 ? -0.384 -18.934 7.663 1.00 97.38 468 ILE A O 1
ATOM 3740 N N . TYR A 1 469 ? 1.242 -19.819 6.376 1.00 98.12 469 TYR A N 1
ATOM 3741 C CA . TYR A 1 469 ? 0.637 -19.551 5.070 1.00 98.12 469 TYR A CA 1
ATOM 3742 C C . TYR A 1 469 ? -0.497 -20.527 4.716 1.00 98.12 469 TYR A C 1
ATOM 3744 O O . TYR A 1 469 ? -0.359 -21.742 4.867 1.00 98.12 469 TYR A O 1
ATOM 3752 N N . GLN A 1 470 ? -1.558 -20.002 4.101 1.00 97.62 470 GLN A N 1
ATOM 3753 C CA . GLN A 1 470 ? -2.543 -20.765 3.332 1.00 97.62 470 GLN A CA 1
ATOM 3754 C C . GLN A 1 470 ? -2.997 -19.946 2.114 1.00 97.62 470 GLN A C 1
ATOM 3756 O O . GLN A 1 470 ? -3.315 -18.768 2.244 1.00 97.62 470 GLN A O 1
ATOM 3761 N N . GLY A 1 471 ? -3.088 -20.531 0.917 1.00 96.94 471 GLY A N 1
ATOM 3762 C CA . GLY A 1 471 ? -3.569 -19.775 -0.243 1.00 96.94 471 GLY A CA 1
ATOM 3763 C C . GLY A 1 471 ? -3.497 -20.493 -1.584 1.00 96.94 471 GLY A C 1
ATOM 3764 O O . GLY A 1 471 ? -3.226 -21.688 -1.665 1.00 96.94 471 GLY A O 1
ATOM 3765 N N . THR A 1 472 ? -3.759 -19.725 -2.642 1.00 97.94 472 THR A N 1
ATOM 3766 C CA . THR A 1 472 ? -3.714 -20.144 -4.054 1.00 97.94 472 THR A CA 1
ATOM 3767 C C . THR A 1 472 ? -2.658 -19.402 -4.877 1.00 97.94 472 THR A C 1
ATOM 3769 O O . THR A 1 472 ? -2.420 -19.762 -6.024 1.00 97.94 472 THR A O 1
ATOM 3772 N N . ALA A 1 473 ? -2.015 -18.374 -4.314 1.00 97.38 473 ALA A N 1
ATOM 3773 C CA . ALA A 1 473 ? -1.002 -17.559 -4.995 1.00 97.38 473 ALA A CA 1
ATOM 3774 C C . ALA A 1 473 ? 0.441 -18.105 -4.895 1.00 97.38 473 ALA A C 1
ATOM 3776 O O . ALA A 1 473 ? 1.367 -17.449 -5.367 1.00 97.38 473 ALA A O 1
ATOM 3777 N N . GLY A 1 474 ? 0.652 -19.228 -4.197 1.00 98.00 474 GLY A N 1
ATOM 3778 C CA . GLY A 1 474 ? 1.956 -19.588 -3.621 1.00 98.00 474 GLY A CA 1
ATOM 3779 C C . GLY A 1 474 ? 2.408 -18.598 -2.533 1.00 98.00 474 GLY A C 1
ATOM 3780 O O . GLY A 1 474 ? 1.729 -17.597 -2.281 1.00 98.00 474 GLY A O 1
ATOM 3781 N N . ASP A 1 475 ? 3.526 -18.873 -1.858 1.00 98.31 475 ASP A N 1
ATOM 3782 C CA . ASP A 1 475 ? 4.019 -18.058 -0.737 1.00 98.31 475 ASP A CA 1
ATOM 3783 C C . ASP A 1 475 ? 5.254 -17.231 -1.122 1.00 98.31 475 ASP A C 1
ATOM 3785 O O . ASP A 1 475 ? 6.383 -17.716 -1.149 1.00 98.31 475 ASP A O 1
ATOM 3789 N N . SER A 1 476 ? 5.042 -15.942 -1.393 1.00 98.38 476 SER A N 1
ATOM 3790 C CA . SER A 1 476 ? 6.118 -14.974 -1.642 1.00 98.38 476 SER A CA 1
ATOM 3791 C C . SER A 1 476 ? 6.304 -13.960 -0.504 1.00 98.38 476 SER A C 1
ATOM 3793 O O . SER A 1 476 ? 6.961 -12.937 -0.715 1.00 98.38 476 SER A O 1
ATOM 3795 N N . LEU A 1 477 ? 5.754 -14.208 0.694 1.00 98.38 477 LEU A N 1
ATOM 3796 C CA . LEU A 1 477 ? 5.873 -13.293 1.842 1.00 98.38 477 LEU A CA 1
ATOM 3797 C C . LEU A 1 477 ? 6.565 -13.915 3.064 1.00 98.38 477 LEU A C 1
ATOM 3799 O O . LEU A 1 477 ? 7.234 -13.177 3.783 1.00 98.38 477 LEU A O 1
ATOM 3803 N N . SER A 1 478 ? 6.536 -15.235 3.281 1.00 98.00 478 SER A N 1
ATOM 3804 C CA . SER A 1 478 ? 7.250 -15.840 4.427 1.00 98.00 478 SER A CA 1
ATOM 3805 C C . SER A 1 478 ? 8.765 -15.601 4.404 1.00 98.00 478 SER A C 1
ATOM 3807 O O . SER A 1 478 ? 9.391 -15.494 5.456 1.00 98.00 478 SER A O 1
ATOM 3809 N N . TRP A 1 479 ? 9.367 -15.412 3.226 1.00 97.31 479 TRP A N 1
ATOM 3810 C CA . TRP A 1 479 ? 10.780 -15.019 3.090 1.00 97.31 479 TRP A CA 1
ATOM 3811 C C . TRP A 1 479 ? 11.084 -13.604 3.636 1.00 97.31 479 TRP A C 1
ATOM 3813 O O . TRP A 1 479 ? 12.221 -13.297 4.004 1.00 97.31 479 TRP A O 1
ATOM 3823 N N . HIS A 1 480 ? 10.051 -12.764 3.743 1.00 98.38 480 HIS A N 1
ATOM 3824 C CA . HIS A 1 480 ? 10.074 -11.430 4.347 1.00 98.38 480 HIS A CA 1
ATOM 3825 C C . HIS A 1 480 ? 9.746 -11.447 5.859 1.00 98.38 480 HIS A C 1
ATOM 3827 O O . HIS A 1 480 ? 9.795 -10.408 6.519 1.00 98.38 480 HIS A O 1
ATOM 3833 N N . ASN A 1 481 ? 9.441 -12.612 6.445 1.00 98.50 481 ASN A N 1
ATOM 3834 C CA . ASN A 1 481 ? 9.209 -12.747 7.884 1.00 98.50 481 ASN A CA 1
ATOM 3835 C C . ASN A 1 481 ? 10.486 -12.418 8.686 1.00 98.50 481 ASN A C 1
ATOM 3837 O O . ASN A 1 481 ? 11.610 -12.685 8.247 1.00 98.50 481 ASN A O 1
ATOM 3841 N N . ASN A 1 482 ? 10.321 -11.831 9.874 1.00 98.38 482 ASN A N 1
ATOM 3842 C CA . ASN A 1 482 ? 11.393 -11.356 10.756 1.00 98.38 482 ASN A CA 1
ATOM 3843 C C . ASN A 1 482 ? 12.298 -10.254 10.145 1.00 98.38 482 ASN A C 1
ATOM 3845 O O . ASN A 1 482 ? 13.339 -9.934 10.726 1.00 98.38 482 ASN A O 1
ATOM 3849 N N . LYS A 1 483 ? 11.935 -9.643 9.005 1.00 98.56 483 LYS A N 1
ATOM 3850 C CA . LYS A 1 483 ? 12.691 -8.538 8.377 1.00 98.56 483 LYS A CA 1
ATOM 3851 C C . LYS A 1 483 ? 12.162 -7.171 8.816 1.00 98.56 483 LYS A C 1
ATOM 3853 O O . LYS A 1 483 ? 10.971 -7.012 9.076 1.00 98.56 483 LYS A O 1
ATOM 3858 N N . ALA A 1 484 ? 13.061 -6.195 8.919 1.00 98.50 484 ALA A N 1
ATOM 3859 C CA . ALA A 1 484 ? 12.728 -4.799 9.196 1.00 98.50 484 ALA A CA 1
ATOM 3860 C C . ALA A 1 484 ? 12.167 -4.109 7.943 1.00 98.50 484 ALA A C 1
ATOM 3862 O O . ALA A 1 484 ? 12.462 -4.521 6.820 1.00 98.50 484 ALA A O 1
ATOM 3863 N N . PHE A 1 485 ? 11.365 -3.058 8.119 1.00 98.81 485 PHE A N 1
ATOM 3864 C CA . PHE A 1 485 ? 10.907 -2.248 6.992 1.00 98.81 485 PHE A CA 1
ATOM 3865 C C . PHE A 1 485 ? 12.046 -1.361 6.474 1.00 98.81 485 PHE A C 1
ATOM 3867 O O . PHE A 1 485 ? 12.835 -0.841 7.260 1.00 98.81 485 PHE A O 1
ATOM 3874 N N . THR A 1 486 ? 12.126 -1.178 5.158 1.00 98.75 486 THR A N 1
ATOM 3875 C CA . THR A 1 486 ? 13.164 -0.392 4.476 1.00 98.75 486 THR A CA 1
ATOM 3876 C C . THR A 1 486 ? 12.542 0.532 3.434 1.00 98.75 486 THR A C 1
ATOM 3878 O O . THR A 1 486 ? 11.616 0.149 2.716 1.00 98.75 486 THR A O 1
ATOM 3881 N N . THR A 1 487 ? 13.066 1.754 3.342 1.00 98.75 487 THR A N 1
ATOM 3882 C CA . THR A 1 487 ? 12.661 2.806 2.395 1.00 98.75 487 THR A CA 1
ATOM 3883 C C . THR A 1 487 ? 13.886 3.445 1.744 1.00 98.75 487 THR A C 1
ATOM 3885 O O . THR A 1 487 ? 15.018 3.208 2.161 1.00 98.75 487 THR A O 1
ATOM 3888 N N . LEU A 1 488 ? 13.683 4.292 0.728 1.00 98.06 488 LEU A N 1
ATOM 3889 C CA . LEU A 1 488 ? 14.769 4.937 -0.031 1.00 98.06 488 LEU A CA 1
ATOM 3890 C C . LEU A 1 488 ? 15.745 5.772 0.827 1.00 98.06 488 LEU A C 1
ATOM 3892 O O . LEU A 1 488 ? 16.884 5.997 0.427 1.00 98.06 488 LEU A O 1
ATOM 3896 N N . ASP A 1 489 ? 15.295 6.224 1.996 1.00 98.44 489 ASP A N 1
ATOM 3897 C CA . ASP A 1 489 ? 15.993 7.076 2.964 1.00 98.44 489 ASP A CA 1
ATOM 3898 C C . ASP A 1 489 ? 16.381 6.356 4.271 1.00 98.44 489 ASP A C 1
ATOM 3900 O O . ASP A 1 489 ? 17.226 6.861 5.010 1.00 98.44 489 ASP A O 1
ATOM 3904 N N . LYS A 1 490 ? 15.813 5.175 4.561 1.00 98.06 490 LYS A N 1
ATOM 3905 C CA . LYS A 1 490 ? 16.209 4.332 5.700 1.00 98.06 490 LYS A CA 1
ATOM 3906 C C . LYS A 1 490 ? 16.432 2.889 5.259 1.00 98.06 490 LYS A C 1
ATOM 3908 O O . LYS A 1 490 ? 15.488 2.133 5.055 1.00 98.06 490 LYS A O 1
ATOM 3913 N N . ASP A 1 491 ? 17.708 2.528 5.171 1.00 98.31 491 ASP A N 1
ATOM 3914 C CA . ASP A 1 491 ? 18.184 1.179 4.868 1.00 98.31 491 ASP A CA 1
ATOM 3915 C C . ASP A 1 491 ? 18.198 0.300 6.131 1.00 98.31 491 ASP A C 1
ATOM 3917 O O . ASP A 1 491 ? 18.840 0.665 7.126 1.00 98.31 491 ASP A O 1
ATOM 3921 N N . LYS A 1 492 ? 17.456 -0.813 6.122 1.00 97.88 492 LYS A N 1
ATOM 3922 C CA . LYS A 1 492 ? 17.352 -1.810 7.205 1.00 97.88 492 LYS A CA 1
ATOM 3923 C C . LYS A 1 492 ? 17.216 -3.245 6.666 1.00 97.88 492 LYS A C 1
ATOM 3925 O O . LYS A 1 492 ? 16.775 -4.127 7.407 1.00 97.88 492 LYS A O 1
ATOM 3930 N N . ASP A 1 493 ? 17.553 -3.479 5.399 1.00 97.56 493 ASP A N 1
ATOM 3931 C CA . ASP A 1 493 ? 17.499 -4.814 4.803 1.00 97.56 493 ASP A CA 1
ATOM 3932 C C . ASP A 1 493 ? 18.810 -5.594 5.053 1.00 97.56 493 ASP A C 1
ATOM 3934 O O . ASP A 1 493 ? 19.547 -5.281 5.992 1.00 97.56 493 ASP A O 1
ATOM 3938 N N . ALA A 1 494 ? 19.050 -6.686 4.324 1.00 96.06 494 ALA A N 1
ATOM 3939 C CA . ALA A 1 494 ? 20.227 -7.543 4.512 1.00 96.06 494 ALA A CA 1
ATOM 3940 C C . ALA A 1 494 ? 21.160 -7.571 3.289 1.00 96.06 494 ALA A C 1
ATOM 3942 O O . ALA A 1 494 ? 22.126 -8.338 3.269 1.00 96.06 494 ALA A O 1
ATOM 3943 N N . TYR A 1 495 ? 20.877 -6.775 2.259 1.00 96.31 495 TYR A N 1
ATOM 3944 C CA . TYR A 1 495 ? 21.716 -6.641 1.079 1.00 96.31 495 TYR A CA 1
ATOM 3945 C C . TYR A 1 495 ? 22.873 -5.660 1.345 1.00 96.31 495 TYR A C 1
ATOM 3947 O O . TYR A 1 495 ? 22.895 -4.922 2.326 1.00 96.31 495 TYR A O 1
ATOM 3955 N N . SER A 1 496 ? 23.881 -5.639 0.470 1.00 95.44 496 SER A N 1
ATOM 3956 C CA . SER A 1 496 ? 25.047 -4.750 0.603 1.00 95.44 496 SER A CA 1
ATOM 3957 C C . SER A 1 496 ? 24.772 -3.297 0.178 1.00 95.44 496 SER A C 1
ATOM 3959 O O . SER A 1 496 ? 25.707 -2.518 -0.001 1.00 95.44 496 SER A O 1
ATOM 3961 N N . GLY A 1 497 ? 23.504 -2.944 -0.028 1.00 95.62 497 GLY A N 1
ATOM 3962 C CA . GLY A 1 497 ? 23.017 -1.600 -0.309 1.00 95.62 497 GLY A CA 1
ATOM 3963 C C . GLY A 1 497 ? 21.500 -1.607 -0.504 1.00 95.62 497 GLY A C 1
ATOM 3964 O O . GLY A 1 497 ? 20.947 -2.578 -1.001 1.00 95.62 497 GLY A O 1
ATOM 3965 N N . ASN A 1 498 ? 20.847 -0.508 -0.150 1.00 98.00 498 ASN A N 1
ATOM 3966 C CA . ASN A 1 498 ? 19.396 -0.371 -0.020 1.00 98.00 498 ASN A CA 1
ATOM 3967 C C . ASN A 1 498 ? 18.539 -0.970 -1.163 1.00 98.00 498 ASN A C 1
ATOM 3969 O O . ASN A 1 498 ? 18.479 -0.423 -2.272 1.00 98.00 498 ASN A O 1
ATOM 3973 N N . CYS A 1 499 ? 17.772 -2.022 -0.871 1.00 98.31 499 CYS A N 1
ATOM 3974 C CA . CYS A 1 499 ? 16.847 -2.669 -1.806 1.00 98.31 499 CYS A CA 1
ATOM 3975 C C . CYS A 1 499 ? 15.742 -1.735 -2.331 1.00 98.31 499 CYS A C 1
ATOM 3977 O O . CYS A 1 499 ? 15.353 -1.844 -3.495 1.00 98.31 499 CYS A O 1
ATOM 3979 N N . ALA A 1 500 ? 15.268 -0.750 -1.558 1.00 98.31 500 ALA A N 1
ATOM 3980 C CA . ALA A 1 500 ? 14.256 0.203 -2.033 1.00 98.31 500 ALA A CA 1
ATOM 3981 C C . ALA A 1 500 ? 14.748 1.037 -3.234 1.00 98.31 500 ALA A C 1
ATOM 3983 O O . ALA A 1 500 ? 13.939 1.457 -4.064 1.00 98.31 500 ALA A O 1
ATOM 3984 N N . HIS A 1 501 ? 16.065 1.235 -3.390 1.00 97.88 501 HIS A N 1
ATOM 3985 C CA . HIS A 1 501 ? 16.639 1.904 -4.570 1.00 97.88 501 HIS A CA 1
ATOM 3986 C C . HIS A 1 501 ? 16.498 1.062 -5.842 1.00 97.88 501 HIS A C 1
ATOM 3988 O O . HIS A 1 501 ? 16.432 1.630 -6.936 1.00 97.88 501 HIS A O 1
ATOM 3994 N N . TYR A 1 502 ? 16.406 -0.262 -5.711 1.00 97.44 502 TYR A N 1
ATOM 3995 C CA . TYR A 1 502 ? 16.241 -1.209 -6.813 1.00 97.44 502 TYR A CA 1
ATOM 3996 C C . TYR A 1 502 ? 14.765 -1.549 -7.051 1.00 97.44 502 TYR A C 1
ATOM 3998 O O . TYR A 1 502 ? 14.316 -1.425 -8.183 1.00 97.44 502 TYR A O 1
ATOM 4006 N N . GLN A 1 503 ? 14.007 -1.892 -6.002 1.00 97.75 503 GLN A N 1
ATOM 4007 C CA . GLN A 1 503 ? 12.599 -2.332 -6.061 1.00 97.75 503 GLN A CA 1
ATOM 4008 C C . GLN A 1 503 ? 11.560 -1.193 -6.066 1.00 97.75 503 GLN A C 1
ATOM 4010 O O . GLN A 1 503 ? 10.381 -1.444 -6.312 1.00 97.75 503 GLN A O 1
ATOM 4015 N N . LYS A 1 504 ? 11.976 0.055 -5.812 1.00 98.06 504 LYS A N 1
ATOM 4016 C CA . LY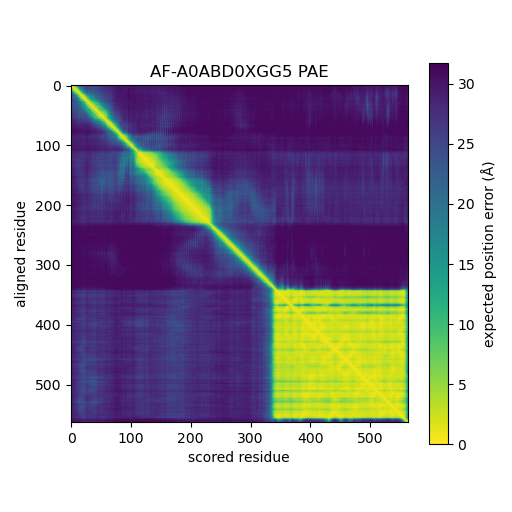S A 1 504 ? 11.160 1.286 -5.920 1.00 98.06 504 LYS A CA 1
ATOM 4017 C C . LYS A 1 504 ? 9.920 1.379 -5.012 1.00 98.06 504 LYS A C 1
ATOM 4019 O O . LYS A 1 504 ? 9.107 2.280 -5.196 1.00 98.06 504 LYS A O 1
ATOM 4024 N N . GLY A 1 505 ? 9.796 0.526 -4.000 1.00 98.00 505 GLY A N 1
ATOM 4025 C CA . GLY A 1 505 ? 8.785 0.629 -2.940 1.00 98.00 505 GLY A CA 1
ATOM 4026 C C . GLY A 1 505 ? 9.405 0.701 -1.545 1.00 98.00 505 GLY A C 1
ATOM 4027 O O . GLY A 1 505 ? 10.599 0.447 -1.386 1.00 98.00 505 GLY A O 1
ATOM 4028 N N . GLY A 1 506 ? 8.599 0.994 -0.526 1.00 98.62 506 GLY A N 1
ATOM 4029 C CA . GLY A 1 506 ? 8.940 0.697 0.869 1.00 98.62 506 GLY A CA 1
ATOM 4030 C C . GLY A 1 506 ? 8.405 -0.683 1.244 1.00 98.62 506 GLY A C 1
ATOM 4031 O O . GLY A 1 506 ? 7.231 -0.963 0.983 1.00 98.62 506 GLY A O 1
ATOM 4032 N N . TRP A 1 507 ? 9.239 -1.556 1.810 1.00 98.75 507 TRP A N 1
ATOM 4033 C CA . TRP A 1 507 ? 8.862 -2.947 2.095 1.00 98.75 507 TRP A CA 1
ATOM 4034 C C . TRP A 1 507 ? 9.751 -3.591 3.164 1.00 98.75 507 TRP A C 1
ATOM 4036 O O . TRP A 1 507 ? 10.822 -3.081 3.493 1.00 98.75 507 TRP A O 1
ATOM 4046 N N . TRP A 1 508 ? 9.343 -4.759 3.661 1.00 98.69 508 TRP A N 1
ATOM 4047 C CA . TRP A 1 508 ? 10.161 -5.624 4.519 1.00 98.69 508 TRP A CA 1
ATOM 4048 C C . TRP A 1 508 ? 11.191 -6.407 3.688 1.00 98.69 508 TRP A C 1
ATOM 4050 O O . TRP A 1 508 ? 11.108 -7.628 3.564 1.00 98.69 508 TRP A O 1
ATOM 4060 N N . TYR A 1 509 ? 12.103 -5.705 3.013 1.00 98.62 509 TYR A N 1
ATOM 4061 C CA . TYR A 1 509 ? 13.090 -6.326 2.124 1.00 98.62 509 TYR A CA 1
ATOM 4062 C C . TYR A 1 509 ? 14.081 -7.233 2.870 1.00 98.62 509 TYR A C 1
ATOM 4064 O O . TYR A 1 509 ? 14.304 -7.118 4.075 1.00 98.62 509 TYR A O 1
ATOM 4072 N N . HIS A 1 510 ? 14.696 -8.139 2.113 1.00 96.00 510 HIS A N 1
ATOM 4073 C CA . HIS A 1 510 ? 15.780 -8.993 2.576 1.00 96.00 510 HIS A CA 1
ATOM 4074 C C . HIS A 1 510 ? 16.990 -8.888 1.641 1.00 96.00 510 HIS A C 1
ATOM 4076 O O . HIS A 1 510 ? 17.882 -8.100 1.925 1.00 96.00 510 HIS A O 1
ATOM 4082 N N . MET A 1 511 ? 17.028 -9.654 0.541 1.00 94.81 511 MET A N 1
ATOM 4083 C CA . MET A 1 511 ? 18.124 -9.620 -0.450 1.00 94.81 511 MET A CA 1
ATOM 4084 C C . MET A 1 511 ? 17.661 -9.890 -1.907 1.00 94.81 511 MET A C 1
ATOM 4086 O O . MET A 1 511 ? 18.191 -10.767 -2.577 1.00 94.81 511 MET A O 1
ATOM 4090 N N . CYS A 1 512 ? 16.617 -9.270 -2.463 1.00 95.06 512 CYS A N 1
ATOM 4091 C CA . CYS A 1 512 ? 15.823 -8.155 -1.944 1.00 95.06 512 CYS A CA 1
ATOM 4092 C C . CYS A 1 512 ? 14.348 -8.513 -1.712 1.00 95.06 512 CYS A C 1
ATOM 4094 O O . CYS A 1 512 ? 13.834 -8.246 -0.626 1.00 95.06 512 CYS A O 1
ATOM 4096 N N . ALA A 1 513 ? 13.666 -9.144 -2.677 1.00 97.56 513 ALA A N 1
ATOM 4097 C CA . ALA A 1 513 ? 12.233 -9.438 -2.574 1.00 97.56 513 ALA A CA 1
ATOM 4098 C C . ALA A 1 513 ? 11.773 -10.679 -3.356 1.00 97.56 513 ALA A C 1
ATOM 4100 O O . ALA A 1 513 ? 12.120 -10.835 -4.526 1.00 97.56 513 ALA A O 1
ATOM 4101 N N . HIS A 1 514 ? 10.895 -11.480 -2.739 1.00 98.12 514 HIS A N 1
ATOM 4102 C CA . HIS A 1 514 ? 10.038 -12.463 -3.421 1.00 98.12 514 HIS A CA 1
ATOM 4103 C C . HIS A 1 514 ? 8.659 -11.856 -3.758 1.00 98.12 514 HIS A C 1
ATOM 4105 O O . HIS A 1 514 ? 8.046 -12.211 -4.763 1.00 98.12 514 HIS A O 1
ATOM 4111 N N . SER A 1 515 ? 8.186 -10.886 -2.972 1.00 98.50 515 SER A N 1
ATOM 4112 C CA . SER A 1 515 ? 7.035 -10.036 -3.299 1.00 98.50 515 SER A CA 1
ATOM 4113 C C . SER A 1 515 ? 7.393 -8.558 -3.158 1.00 98.50 515 SER A C 1
ATOM 4115 O O . SER A 1 515 ? 8.181 -8.183 -2.290 1.00 98.50 515 SER A O 1
ATOM 4117 N N . ASN A 1 516 ? 6.817 -7.714 -4.016 1.00 98.56 516 ASN A N 1
ATOM 4118 C CA . ASN A 1 516 ? 7.063 -6.268 -4.044 1.00 98.56 516 ASN A CA 1
ATOM 4119 C C . ASN A 1 516 ? 5.753 -5.497 -4.271 1.00 98.56 516 ASN A C 1
ATOM 4121 O O . ASN A 1 516 ? 5.588 -4.765 -5.245 1.00 98.56 516 ASN A O 1
ATOM 4125 N N . LEU A 1 517 ? 4.771 -5.680 -3.387 1.00 98.75 517 LEU A N 1
ATOM 4126 C CA . LEU A 1 517 ? 3.415 -5.144 -3.593 1.00 98.75 517 LEU A CA 1
ATOM 4127 C C . LEU A 1 517 ? 3.360 -3.598 -3.577 1.00 98.75 517 LEU A C 1
ATOM 4129 O O . LEU A 1 517 ? 2.425 -2.990 -4.106 1.00 98.75 517 LEU A O 1
ATOM 4133 N N . ASN A 1 518 ? 4.401 -2.962 -3.037 1.00 98.81 518 ASN A N 1
ATOM 4134 C CA . ASN A 1 518 ? 4.607 -1.514 -3.015 1.00 98.81 518 ASN A CA 1
ATOM 4135 C C . ASN A 1 518 ? 5.498 -0.994 -4.170 1.00 98.81 518 ASN A C 1
ATOM 4137 O O . ASN A 1 518 ? 5.896 0.167 -4.149 1.00 98.81 518 ASN A O 1
ATOM 4141 N N . GLY A 1 519 ? 5.799 -1.815 -5.182 1.00 98.19 519 GLY A N 1
ATOM 4142 C CA . GLY A 1 519 ? 6.594 -1.427 -6.354 1.00 98.19 519 GLY A CA 1
ATOM 4143 C C . GLY A 1 519 ? 5.896 -0.487 -7.350 1.00 98.19 519 GLY A C 1
ATOM 4144 O O . GLY A 1 519 ? 4.777 0.001 -7.131 1.00 98.19 519 GLY A O 1
ATOM 4145 N N . VAL A 1 520 ? 6.558 -0.263 -8.487 1.00 98.50 520 VAL A N 1
ATOM 4146 C CA . VAL A 1 520 ? 6.028 0.465 -9.652 1.00 98.50 520 VAL A CA 1
ATOM 4147 C C . VAL A 1 520 ? 4.891 -0.336 -10.283 1.00 98.50 520 VAL A C 1
ATOM 4149 O O . VAL A 1 520 ? 5.043 -1.511 -10.603 1.00 98.50 520 VAL A O 1
ATOM 4152 N N . TRP A 1 521 ? 3.736 0.288 -10.493 1.00 98.50 521 TRP A N 1
ATOM 4153 C CA . TRP A 1 521 ? 2.630 -0.365 -11.189 1.00 98.50 521 TRP A CA 1
ATOM 4154 C C . TRP A 1 521 ? 2.832 -0.246 -12.705 1.00 98.50 521 TRP A C 1
ATOM 4156 O O . TRP A 1 521 ? 2.877 0.863 -13.239 1.00 98.50 521 TRP A O 1
ATOM 4166 N N . TYR A 1 522 ? 2.965 -1.378 -13.404 1.00 98.31 522 TYR A N 1
ATOM 4167 C CA . TYR A 1 522 ? 3.099 -1.416 -14.864 1.00 98.31 522 TYR A CA 1
ATOM 4168 C C . TYR A 1 522 ? 1.820 -1.928 -15.533 1.00 98.31 522 TYR A C 1
ATOM 4170 O O . TYR A 1 522 ? 1.362 -3.050 -15.297 1.00 98.31 522 TYR A O 1
ATOM 4178 N N . ARG A 1 523 ? 1.271 -1.107 -16.432 1.00 97.31 523 ARG A N 1
ATOM 4179 C CA . ARG A 1 523 ? 0.082 -1.435 -17.224 1.00 97.31 523 ARG A CA 1
ATOM 4180 C C . ARG A 1 523 ? 0.363 -2.600 -18.182 1.00 97.31 523 ARG A C 1
ATOM 4182 O O . ARG A 1 523 ? 1.315 -2.542 -18.951 1.00 97.31 523 ARG A O 1
ATOM 4189 N N . GLY A 1 524 ? -0.504 -3.615 -18.188 1.00 96.06 524 GLY A N 1
ATOM 4190 C CA . GLY A 1 524 ? -0.399 -4.779 -19.084 1.00 96.06 524 GLY A CA 1
ATOM 4191 C C . GLY A 1 524 ? 0.440 -5.951 -18.551 1.00 96.06 524 GLY A C 1
ATOM 4192 O O . GLY A 1 524 ? 0.599 -6.954 -19.249 1.00 96.06 524 GLY A O 1
ATOM 4193 N N . GLY A 1 525 ? 0.945 -5.866 -17.319 1.00 95.19 525 GLY A N 1
ATOM 4194 C CA . GLY A 1 525 ? 1.593 -6.984 -16.636 1.00 95.19 525 GLY A CA 1
ATOM 4195 C C . GLY A 1 525 ? 3.074 -7.091 -16.945 1.00 95.19 525 GLY A C 1
ATOM 4196 O O . GLY A 1 525 ? 3.905 -6.676 -16.139 1.00 95.19 525 GLY A O 1
ATOM 4197 N N . HIS A 1 526 ? 3.411 -7.653 -18.102 1.00 97.00 526 HIS A N 1
ATOM 4198 C CA . HIS A 1 526 ? 4.799 -7.866 -18.502 1.00 97.00 526 HIS A CA 1
ATOM 4199 C C . HIS A 1 526 ? 5.536 -6.534 -18.675 1.00 97.00 526 HIS A C 1
ATOM 4201 O O . HIS A 1 526 ? 5.137 -5.700 -19.488 1.00 97.00 526 HIS A O 1
ATOM 4207 N N . TYR A 1 527 ? 6.640 -6.356 -17.950 1.00 97.19 527 TYR A N 1
ATOM 4208 C CA . TYR A 1 527 ? 7.449 -5.137 -17.999 1.00 97.19 527 TYR A CA 1
ATOM 4209 C C . TYR A 1 527 ? 8.940 -5.447 -18.181 1.00 97.19 527 TYR A C 1
ATOM 4211 O O . TYR A 1 527 ? 9.404 -6.568 -17.965 1.00 97.19 527 TYR A O 1
ATOM 4219 N N . ARG A 1 528 ? 9.701 -4.439 -18.619 1.00 95.12 528 ARG A N 1
ATOM 4220 C CA . ARG A 1 528 ? 11.158 -4.510 -18.803 1.00 95.12 528 ARG A CA 1
ATOM 4221 C C . ARG A 1 528 ? 11.804 -3.261 -18.206 1.00 95.12 528 ARG A C 1
ATOM 4223 O O . ARG A 1 528 ? 11.891 -2.233 -18.870 1.00 95.12 528 ARG A O 1
ATOM 4230 N N . SER A 1 529 ? 12.240 -3.368 -16.955 1.00 94.25 529 SER A N 1
ATOM 4231 C CA . SER A 1 529 ? 13.120 -2.399 -16.286 1.00 94.25 529 SER A CA 1
ATOM 4232 C C . SER A 1 529 ? 14.528 -3.000 -16.135 1.00 94.25 529 SER A C 1
ATOM 4234 O O . SER A 1 529 ? 14.744 -4.177 -16.431 1.00 94.25 529 SER A O 1
ATOM 4236 N N . ARG A 1 530 ? 15.507 -2.202 -15.684 1.00 94.06 530 ARG A N 1
ATOM 4237 C CA . ARG A 1 530 ? 16.858 -2.690 -15.334 1.00 94.06 530 ARG A CA 1
ATOM 4238 C C . ARG A 1 530 ? 16.815 -3.666 -14.151 1.00 94.06 530 ARG A C 1
ATOM 4240 O O . ARG A 1 530 ? 17.673 -4.537 -14.050 1.00 94.06 530 ARG A O 1
ATOM 4247 N N . TYR A 1 531 ? 15.834 -3.504 -13.268 1.00 94.81 531 TYR A N 1
ATOM 4248 C CA . TYR A 1 531 ? 15.626 -4.326 -12.080 1.00 94.81 531 TYR A CA 1
ATOM 4249 C C . TYR A 1 531 ? 14.186 -4.841 -12.056 1.00 94.81 531 TYR A C 1
ATOM 4251 O O . TYR A 1 531 ? 13.326 -4.333 -12.772 1.00 94.81 531 TYR A O 1
ATOM 4259 N N . GLN A 1 532 ? 13.906 -5.840 -11.221 1.00 95.88 532 GLN A N 1
ATOM 4260 C CA . GLN A 1 532 ? 12.527 -6.221 -10.928 1.00 95.88 532 GLN A CA 1
ATOM 4261 C C . GLN A 1 532 ? 11.980 -5.254 -9.868 1.00 95.88 532 GLN A C 1
ATOM 4263 O O . GLN A 1 532 ? 12.263 -5.389 -8.677 1.00 95.88 532 GLN A O 1
ATOM 4268 N N . ASP A 1 533 ? 11.280 -4.224 -10.348 1.00 97.88 533 ASP A N 1
ATOM 4269 C CA . ASP A 1 533 ? 10.724 -3.099 -9.585 1.00 97.88 533 ASP A CA 1
ATOM 4270 C C . ASP A 1 533 ? 9.189 -2.993 -9.651 1.00 97.88 533 ASP A C 1
ATOM 4272 O O . ASP A 1 533 ? 8.601 -2.103 -9.039 1.00 97.88 533 ASP A O 1
ATOM 4276 N N . GLY A 1 534 ? 8.532 -3.920 -10.351 1.00 98.12 534 GLY A N 1
ATOM 4277 C CA . GLY A 1 534 ? 7.080 -3.964 -10.518 1.00 98.12 534 GLY A CA 1
ATOM 4278 C C . GLY A 1 534 ? 6.296 -4.385 -9.266 1.00 98.12 534 GLY A C 1
ATOM 4279 O O . GLY A 1 534 ? 6.873 -4.860 -8.287 1.00 98.12 534 GLY A O 1
ATOM 4280 N N . VAL A 1 535 ? 4.962 -4.287 -9.321 1.00 98.69 535 VAL A N 1
ATOM 4281 C CA . VAL A 1 535 ? 4.042 -4.835 -8.300 1.00 98.69 535 VAL A CA 1
ATOM 4282 C C . VAL A 1 535 ? 3.914 -6.355 -8.468 1.00 98.69 535 VAL A C 1
ATOM 4284 O O . VAL A 1 535 ? 2.938 -6.831 -9.039 1.00 98.69 535 VAL A O 1
ATOM 4287 N N . TYR A 1 536 ? 4.909 -7.132 -8.032 1.00 98.62 536 TYR A N 1
ATOM 4288 C CA . TYR A 1 536 ? 4.978 -8.578 -8.309 1.00 98.62 536 TYR A CA 1
ATOM 4289 C C . TYR A 1 536 ? 4.804 -9.486 -7.080 1.00 98.62 536 TYR A C 1
ATOM 4291 O O . TYR A 1 536 ? 5.032 -9.089 -5.933 1.00 98.62 536 TYR A O 1
ATOM 4299 N N . TRP A 1 537 ? 4.455 -10.746 -7.361 1.00 98.69 537 TRP A N 1
ATOM 4300 C CA . TRP A 1 537 ? 4.423 -11.882 -6.433 1.00 98.69 537 TRP A CA 1
ATOM 4301 C C . TRP A 1 537 ? 5.047 -13.089 -7.150 1.00 98.69 537 TRP A C 1
ATOM 4303 O O . TRP A 1 537 ? 4.478 -13.589 -8.127 1.00 98.69 537 TRP A O 1
ATOM 4313 N N . ALA A 1 538 ? 6.253 -13.496 -6.738 1.00 98.12 538 ALA A N 1
ATOM 4314 C CA . ALA A 1 538 ? 7.106 -14.384 -7.530 1.00 98.12 538 ALA A CA 1
ATOM 4315 C C . ALA A 1 538 ? 6.472 -15.752 -7.823 1.00 98.12 538 ALA A C 1
ATOM 4317 O O . ALA A 1 538 ? 6.535 -16.207 -8.961 1.00 98.12 538 ALA A O 1
ATOM 4318 N N . GLU A 1 539 ? 5.791 -16.357 -6.851 1.00 98.06 539 GLU A N 1
ATOM 4319 C CA . GLU A 1 539 ? 5.179 -17.687 -7.008 1.00 98.06 539 GLU A CA 1
ATOM 4320 C C . GLU A 1 539 ? 3.958 -17.709 -7.955 1.00 98.06 539 GLU A C 1
ATOM 4322 O O . GLU A 1 539 ? 3.515 -18.781 -8.358 1.00 98.06 539 GLU A O 1
ATOM 4327 N N . PHE A 1 540 ? 3.410 -16.545 -8.342 1.00 97.69 540 PHE A N 1
ATOM 4328 C CA . PHE A 1 540 ? 2.228 -16.462 -9.215 1.00 97.69 540 PHE A CA 1
ATOM 4329 C C . PHE A 1 540 ? 2.572 -16.126 -10.679 1.00 97.69 540 PHE A C 1
ATOM 4331 O O . PHE A 1 540 ? 1.992 -16.712 -11.593 1.00 97.69 540 PHE A O 1
ATOM 4338 N N . HIS A 1 541 ? 3.509 -15.198 -10.917 1.00 96.50 541 HIS A N 1
ATOM 4339 C CA . HIS A 1 541 ? 3.932 -14.775 -12.271 1.00 96.50 541 HIS A CA 1
ATOM 4340 C C . HIS A 1 541 ? 5.439 -14.451 -12.392 1.00 96.50 541 HIS A C 1
ATOM 4342 O O . HIS A 1 541 ? 5.890 -13.932 -13.415 1.00 96.50 541 HIS A O 1
ATOM 4348 N N . GLY A 1 542 ? 6.243 -14.722 -11.363 1.0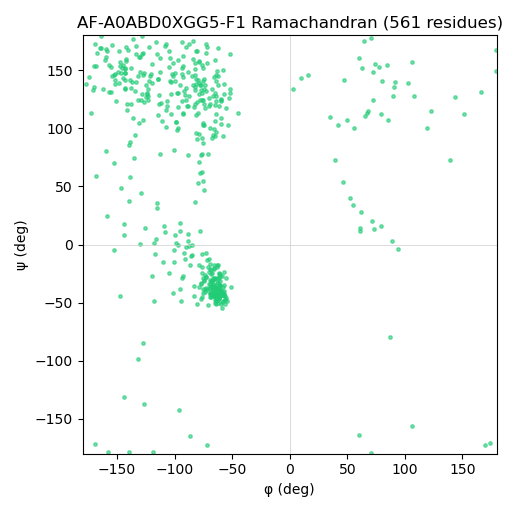0 96.25 542 GLY A N 1
ATOM 4349 C CA . GLY A 1 542 ? 7.641 -14.290 -11.303 1.00 96.25 542 GLY A CA 1
ATOM 4350 C C . GLY A 1 542 ? 7.810 -12.777 -11.103 1.00 96.25 542 GLY A C 1
ATOM 4351 O O . GLY A 1 542 ? 6.852 -12.008 -11.036 1.00 96.25 542 GLY A O 1
ATOM 4352 N N . GLY A 1 543 ? 9.063 -12.325 -11.000 1.00 95.69 543 GLY A N 1
ATOM 4353 C CA . GLY A 1 543 ? 9.374 -10.921 -10.704 1.00 95.69 543 GLY A CA 1
ATOM 4354 C C . GLY A 1 543 ? 9.090 -9.928 -11.842 1.00 95.69 543 GLY A C 1
ATOM 4355 O O . GLY A 1 543 ? 8.957 -8.735 -11.589 1.00 95.69 543 GLY A O 1
ATOM 4356 N N . SER A 1 544 ? 8.979 -10.387 -13.093 1.00 97.25 544 SER A N 1
ATOM 4357 C CA . SER A 1 544 ? 8.866 -9.531 -14.295 1.00 97.25 544 SER A CA 1
ATOM 4358 C C . SER A 1 544 ? 7.424 -9.279 -14.775 1.00 97.25 544 SER A C 1
ATOM 4360 O O . SER A 1 544 ? 7.211 -8.852 -15.913 1.00 97.25 544 SER A O 1
ATOM 4362 N N . TYR A 1 545 ? 6.437 -9.505 -13.903 1.00 98.38 545 TYR A N 1
ATOM 4363 C CA . TYR A 1 545 ? 5.020 -9.236 -14.149 1.00 98.38 545 TYR A CA 1
ATOM 4364 C C . TYR A 1 545 ? 4.437 -8.363 -13.026 1.00 98.38 545 TYR A C 1
ATOM 4366 O O . TYR A 1 545 ? 4.478 -8.735 -11.855 1.00 98.38 545 TYR A O 1
ATOM 4374 N N . SER A 1 546 ? 3.871 -7.207 -13.373 1.00 98.56 546 SER A N 1
ATOM 4375 C CA . SER A 1 546 ? 3.154 -6.332 -12.442 1.00 98.56 546 SER A CA 1
ATOM 4376 C C . SER A 1 546 ? 1.679 -6.721 -12.367 1.00 98.56 546 SER A C 1
ATOM 4378 O O . SER A 1 546 ? 0.952 -6.630 -13.354 1.00 98.56 546 SER A O 1
ATOM 4380 N N . LEU A 1 547 ? 1.204 -7.104 -11.190 1.00 98.62 547 LEU A N 1
ATOM 4381 C CA . LEU A 1 547 ? -0.204 -7.387 -10.926 1.00 98.62 547 LEU A CA 1
ATOM 4382 C C . LEU A 1 547 ? -1.082 -6.164 -11.231 1.00 98.62 547 LEU A C 1
ATOM 4384 O O . LEU A 1 547 ? -0.641 -5.018 -11.126 1.00 98.62 547 LEU A O 1
ATOM 4388 N N . LYS A 1 548 ? -2.329 -6.424 -11.635 1.00 98.56 548 LYS A N 1
ATOM 4389 C CA . LYS A 1 548 ? -3.294 -5.396 -12.040 1.00 98.56 548 LYS A CA 1
ATOM 4390 C C . LYS A 1 548 ? -3.929 -4.751 -10.814 1.00 98.56 548 LYS A C 1
ATOM 4392 O O . LYS A 1 548 ? -3.894 -3.531 -10.687 1.00 98.56 548 LYS A O 1
ATOM 4397 N N . LYS A 1 549 ? -4.448 -5.573 -9.895 1.00 98.56 549 LYS A N 1
ATOM 4398 C CA . LYS A 1 549 ? -4.920 -5.131 -8.576 1.00 98.56 549 LYS A CA 1
ATOM 4399 C C . LYS A 1 549 ? -4.274 -5.947 -7.467 1.00 98.56 549 LYS A C 1
ATOM 4401 O O . LYS A 1 549 ? -4.028 -7.143 -7.627 1.00 98.56 549 LYS A O 1
ATOM 4406 N N . VAL A 1 550 ? -4.066 -5.300 -6.328 1.00 98.62 550 VAL A N 1
ATOM 4407 C CA . VAL A 1 550 ? -3.619 -5.915 -5.074 1.00 98.62 550 VAL A CA 1
ATOM 4408 C C . VAL A 1 550 ? -4.415 -5.295 -3.933 1.00 98.62 550 VAL A C 1
ATOM 4410 O O . VAL A 1 550 ? -4.705 -4.099 -3.946 1.00 98.62 550 VAL A O 1
ATOM 4413 N N . THR A 1 551 ? -4.793 -6.084 -2.937 1.00 98.62 551 THR A N 1
ATOM 4414 C CA . THR A 1 551 ? -5.393 -5.583 -1.697 1.00 98.62 551 THR A CA 1
ATOM 4415 C C . THR A 1 551 ? -4.860 -6.396 -0.529 1.00 98.62 551 THR A C 1
ATOM 4417 O O . THR A 1 551 ? -5.103 -7.600 -0.448 1.00 98.62 551 THR A O 1
ATOM 4420 N N . MET A 1 552 ? -4.123 -5.741 0.365 1.00 98.75 552 MET A N 1
ATOM 4421 C CA . MET A 1 552 ? -3.713 -6.309 1.648 1.00 98.75 552 MET A CA 1
ATOM 4422 C C . MET A 1 552 ? -4.689 -5.838 2.720 1.00 98.75 552 MET A C 1
ATOM 4424 O O . MET A 1 552 ? -4.955 -4.640 2.842 1.00 98.75 552 MET A O 1
ATOM 4428 N N . MET A 1 553 ? -5.204 -6.764 3.516 1.00 98.56 553 MET A N 1
ATOM 4429 C CA . MET A 1 553 ? -6.217 -6.481 4.528 1.00 98.56 553 MET A CA 1
ATOM 4430 C C . MET A 1 553 ? -6.094 -7.420 5.722 1.00 98.56 553 MET A C 1
ATOM 4432 O O . MET A 1 553 ? -5.683 -8.571 5.577 1.00 98.56 553 MET A O 1
ATOM 4436 N N . ILE A 1 554 ? -6.440 -6.921 6.904 1.00 98.50 554 ILE A N 1
ATOM 4437 C CA . ILE A 1 554 ? -6.296 -7.640 8.171 1.00 98.50 554 ILE A CA 1
ATOM 4438 C C . ILE A 1 554 ? -7.646 -7.791 8.869 1.00 98.50 554 ILE A C 1
ATOM 4440 O O . ILE A 1 554 ? -8.490 -6.897 8.802 1.00 98.50 554 ILE A O 1
ATOM 4444 N N . LYS A 1 555 ? -7.844 -8.918 9.549 1.00 96.62 555 LYS A N 1
ATOM 4445 C CA . LYS A 1 555 ? -9.061 -9.233 10.312 1.00 96.62 555 LYS A CA 1
ATOM 4446 C C . LYS A 1 555 ? -8.662 -9.882 11.639 1.00 96.62 555 LYS A C 1
ATOM 4448 O O . LYS A 1 555 ? -7.784 -10.752 11.614 1.00 96.62 555 LYS A O 1
ATOM 4453 N N . PRO A 1 556 ? -9.244 -9.479 12.784 1.00 95.88 556 PRO A N 1
ATOM 4454 C CA . PRO A 1 556 ? -8.934 -10.112 14.057 1.00 95.88 556 PRO A CA 1
ATOM 4455 C C . PRO A 1 556 ? -9.336 -11.589 14.021 1.00 95.88 556 PRO A C 1
ATOM 4457 O O . PRO A 1 556 ? -10.411 -11.951 13.536 1.00 95.88 556 PRO A O 1
ATOM 4460 N N . THR A 1 557 ? -8.473 -12.445 14.551 1.00 90.31 557 THR A N 1
ATOM 4461 C CA . THR A 1 557 ? -8.784 -13.851 14.822 1.00 90.31 557 THR A CA 1
ATOM 4462 C C . THR A 1 557 ? -9.165 -13.984 16.293 1.00 90.31 557 THR A C 1
ATOM 4464 O O . THR A 1 557 ? -8.388 -13.521 17.134 1.00 90.31 557 THR A O 1
ATOM 4467 N N . PRO A 1 558 ? -10.292 -14.629 16.650 1.00 77.12 558 PRO A N 1
ATOM 4468 C CA . PRO A 1 558 ? -10.523 -14.994 18.040 1.00 77.12 558 PRO A CA 1
ATOM 4469 C C . PRO A 1 558 ? -9.380 -15.910 18.481 1.00 77.12 558 PRO A C 1
ATOM 4471 O O . PRO A 1 558 ? -9.108 -16.925 17.839 1.00 77.12 558 PRO A O 1
ATOM 4474 N N . THR A 1 559 ? -8.684 -15.544 19.555 1.00 58.19 559 THR A N 1
ATOM 4475 C CA . THR A 1 559 ? -7.676 -16.417 20.154 1.00 58.19 559 THR A CA 1
ATOM 4476 C C . THR A 1 559 ? -8.384 -17.650 20.689 1.00 58.19 559 THR A C 1
ATOM 4478 O O . THR A 1 559 ? -9.070 -17.570 21.708 1.00 58.19 559 THR A O 1
ATOM 4481 N N . SER A 1 560 ? -8.225 -18.784 20.009 1.00 42.81 560 SER A N 1
ATOM 4482 C CA . SER A 1 560 ? -8.602 -20.082 20.550 1.00 42.81 560 SER A CA 1
ATOM 4483 C C . SER A 1 560 ? -7.724 -20.357 21.766 1.00 42.81 560 SER A C 1
ATOM 4485 O O . SER A 1 560 ? -6.576 -20.786 21.627 1.00 42.81 560 SER A O 1
ATOM 4487 N N . THR A 1 561 ? -8.247 -20.069 22.956 1.00 31.22 561 THR A N 1
ATOM 4488 C CA . THR A 1 561 ? -7.672 -20.547 24.210 1.00 31.22 561 THR A CA 1
ATOM 4489 C C . THR A 1 561 ? -7.512 -22.063 24.089 1.00 31.22 561 THR A C 1
ATOM 4491 O O . THR A 1 561 ? -8.498 -22.725 23.752 1.00 31.22 561 THR A O 1
ATOM 4494 N N . PRO A 1 562 ? -6.317 -22.632 24.317 1.00 37.44 562 PRO A N 1
ATOM 4495 C CA . PRO A 1 562 ? -6.191 -24.074 24.463 1.00 37.44 562 PRO A CA 1
ATOM 4496 C C . PRO A 1 562 ? -7.108 -24.537 25.602 1.00 37.44 562 PRO A C 1
ATOM 4498 O O . PRO A 1 562 ? -7.097 -23.927 26.675 1.00 37.44 562 PRO A O 1
ATOM 4501 N N . LEU A 1 563 ? -7.924 -25.557 25.322 1.00 32.66 563 LEU A N 1
ATOM 4502 C CA . LEU A 1 563 ? -8.745 -26.271 26.306 1.00 32.66 563 LEU A CA 1
ATOM 4503 C C . LEU A 1 563 ? -7.890 -27.270 27.096 1.00 32.66 563 LEU A C 1
ATOM 4505 O O . LEU A 1 563 ? -6.962 -27.843 26.478 1.00 32.66 563 LEU A O 1
#

Radius of gyration: 49.83 Å; Cα contacts (8 Å, |Δi|>4): 597; chains: 1; bounding box: 118×90×180 Å